Protein AF-A0A0M0K3A4-F1 (afdb_monomer_lite)

Radius of gyration: 33.57 Å; chains: 1; bounding box: 90×67×87 Å

Sequence (587 aa):
MELLPAALRANAFDVASQGRELVDAISYTGELAKQDAVTAARLHLIGRDFPSAHDFLLRASGASAKVSAIRALAPLGLAYRAGCPLFDCLDFIEPVLLKHASLLTQSWNKGLAVVEVVNLLKQEAAEWKSSAGGSAALGADGDAALAGRWAVTLRGVTDEALRRAILEDPLFNAVAEEIDGHDLATNEGRSAALEAACLSGLSIFQRFFANPGLLTTKHAVFASLTLCLAELPAYFGRAQAVDLDTGEIPELREGWLFDKDQLDKLFRGKLSEVEWFNGPLGALELLNKDASDPFKNCPPDQLYTVETVLEATIPFVRATMNAAGWAAESKAGYTLAALFEKQLKHIKWIRKQGDMAVVSLLLHAHKAFLRALADCETAHLRMLSHPEPAAAKLDYLLEFNGPYDEALKEKTKGMAPMVLIRRALPELLPPSADRSLSGVRLDSAPAVTAVVPRGPGAGKGKGKDDDAKGKGKGKLPDDEIPPPGSLKGIVKWVDKTHMQLGSLNYDTAKIGKHYSLDEDHCYPVLLSIKKGGAALALCPHWGEPGHTSLASEKHVTPKEWNYTHVCAHMAEKRDGATRDRKRKRGA

Foldseek 3Di:
DLLDDVLLPVDPDDPVVVVVVVVLSVQCPDDLVSVQVSVLVRLCSNCVVQVLLSVLLVLADGSVRSLVLLVLQLVLFPPRDPPDHSVVSSVRRSVLSVVCVVVVVVCVVVVHHSVVSSVVSVVVSVVCVVVCVDPVDPPDCVVVVVCVVLQQDLVLADPVLLCCLQPVDVLNVVLLVQLVPFDLVDLVSLLSNLQSLQQSQFLVSLLCQLPVVRCCSPDVSSVSNVSSLVSQQVSLLLLLQQDPVPRDRDPLSPPQGADPVLSNCVSSLVQLPRPQQQDDSHLQVSVQSPDPDRDDDDDPLCCLQFLVNLVSSLSSVLSNCVSSSADCDAPFAAAPSNLSVVSSVLSVVLVLDDDVSSVVSSSLSSVLSSVLSVQLSVQSVCLSRPNRSRPRGCRHRGGPPPPSVVSSCVSCPPCVVVSVVCVVCVPVDDDPDDDDPPGDDDDDDDDDDDDDDDDDDDDDDDDDDDDDDDDDDDDDPPPDQAAALQCLVQWDDPDLQWIDHDQKIFRNVVVCVVQVHDSLAQCQLQLDPDDASSSRNNGNQDPPQQRPHCPRPSNDHGPPDDNPCRCVPGIDGDPPDDDPDDDDDDD

Secondary structure (DSSP, 8-state):
-TTS-GGGTSS---TTTHHHHHHHHHHHTS-HHHHHHHHHHHTTSGGGT-HHHHHHHHTSSHHHHHHHHHHHHGGGSTT--TT--HHHHHHHHHHHHHHTHHHHHHHHHTT--HHHHHHHHHHHHHHHHHHHHHH-TTSHHHHHHHHHHH----TT--HHHHHHHHTS-HHHHHHHHHHHTS-TTSHHHHHHHHHHHHHT--HHHHHHHH-GGGTTTT-HHHHHHHHHGGGHHHHHHHHHHS-TTTSS--GGGTT----HHHHHHHHTT-TTTS-TTTSTTSHHHHHHHH-SSPPPPPPTTTTTT-HHHHHHHHHHHHHHHHHTT--S--SSEE-HHHHHHHHHHHHHHHTTS-HHHHHHHHHHHHHHHHHHHHHHHHHHHHHHT-S-TTT---S-SEETTSHHHHHHHHHHTTHHHHHHHHHH-GGGS-------STT----------------------------------PPPPTTSPPPTTTTGGG-EESSSSEEEETTEEEEHHHHHHHHT--TT--HHHHT-SS-THHHHTT-TTTTSTT-SSTTSGGGPPPTT--HHHHHHHSEEEPTT-----------

pLDDT: mean 73.3, std 20.79, range [21.58, 97.06]

Organism: NCBI:txid1460289

Structure (mmCIF, N/CA/C/O backbone):
data_AF-A0A0M0K3A4-F1
#
_entry.id   AF-A0A0M0K3A4-F1
#
loop_
_atom_site.group_PDB
_atom_site.id
_atom_site.type_symbol
_atom_site.label_atom_id
_atom_site.label_alt_id
_atom_site.label_comp_id
_atom_site.label_asym_id
_atom_site.label_entity_id
_atom_site.label_seq_id
_atom_site.pdbx_PDB_ins_code
_atom_site.Cartn_x
_atom_site.Cartn_y
_atom_site.Cartn_z
_atom_site.occupancy
_atom_site.B_iso_or_equiv
_atom_site.auth_seq_id
_atom_site.auth_comp_id
_atom_site.auth_asym_id
_atom_site.auth_atom_id
_atom_site.pdbx_PDB_model_num
ATOM 1 N N . MET A 1 1 ? 24.409 -6.219 -27.399 1.00 47.56 1 MET A N 1
ATOM 2 C CA . MET A 1 1 ? 24.528 -4.816 -26.928 1.00 47.56 1 MET A CA 1
ATOM 3 C C . MET A 1 1 ? 24.231 -4.643 -25.436 1.00 47.56 1 MET A C 1
ATOM 5 O O . MET A 1 1 ? 24.508 -3.578 -24.908 1.00 47.56 1 MET A O 1
ATOM 9 N N . GLU A 1 2 ? 23.699 -5.647 -24.734 1.00 46.56 2 GLU A N 1
ATOM 10 C CA . GLU A 1 2 ? 23.179 -5.519 -23.356 1.00 46.56 2 GLU A CA 1
ATOM 11 C C . GLU A 1 2 ? 24.220 -5.162 -22.283 1.00 46.56 2 GLU A C 1
ATOM 13 O O . GLU A 1 2 ? 23.847 -4.667 -21.225 1.00 46.56 2 GLU A O 1
ATOM 18 N N . LEU A 1 3 ? 25.512 -5.352 -22.572 1.00 53.31 3 LEU A N 1
ATOM 19 C CA . LEU A 1 3 ? 26.620 -5.097 -21.643 1.00 53.31 3 LEU A CA 1
ATOM 20 C C . LEU A 1 3 ? 26.865 -3.606 -21.346 1.00 53.31 3 LEU A C 1
ATOM 22 O O . LEU A 1 3 ? 27.561 -3.293 -20.388 1.00 53.31 3 LEU A O 1
ATOM 26 N N . LEU A 1 4 ? 26.316 -2.684 -22.145 1.00 52.28 4 LEU A N 1
ATOM 27 C CA . LEU A 1 4 ? 26.468 -1.241 -21.934 1.00 52.28 4 LEU A CA 1
ATOM 28 C C . LEU A 1 4 ? 25.347 -0.681 -21.030 1.00 52.28 4 LEU A C 1
ATOM 30 O O . LEU A 1 4 ? 24.187 -1.090 -21.179 1.00 52.28 4 LEU A O 1
ATOM 34 N N . PRO A 1 5 ? 25.631 0.306 -20.154 1.00 55.97 5 PRO A N 1
ATOM 35 C CA . PRO A 1 5 ? 24.604 1.030 -19.403 1.00 55.97 5 PRO A CA 1
ATOM 36 C C . PRO A 1 5 ? 23.505 1.582 -20.316 1.00 55.97 5 PRO A C 1
ATOM 38 O O . PRO A 1 5 ? 23.790 2.053 -21.418 1.00 55.97 5 PRO A O 1
ATOM 41 N N . ALA A 1 6 ? 22.247 1.543 -19.864 1.00 58.12 6 ALA A N 1
ATOM 42 C CA . ALA A 1 6 ? 21.091 1.932 -20.681 1.00 58.12 6 ALA A CA 1
ATOM 43 C C . ALA A 1 6 ? 21.200 3.370 -21.232 1.00 58.12 6 ALA A C 1
ATOM 45 O O . ALA A 1 6 ? 20.899 3.592 -22.404 1.00 58.12 6 ALA A O 1
ATOM 46 N N . ALA A 1 7 ? 21.755 4.296 -20.443 1.00 54.06 7 ALA A N 1
ATOM 47 C CA . ALA A 1 7 ? 22.056 5.672 -20.846 1.00 54.06 7 ALA A CA 1
ATOM 48 C C . ALA A 1 7 ? 22.953 5.774 -22.093 1.00 54.06 7 ALA A C 1
ATOM 50 O O . ALA A 1 7 ? 22.775 6.653 -22.931 1.00 54.06 7 ALA A O 1
ATOM 51 N N . LEU A 1 8 ? 23.902 4.844 -22.258 1.00 55.62 8 LEU A N 1
ATOM 52 C CA . LEU A 1 8 ? 24.802 4.786 -23.415 1.00 55.62 8 LEU A CA 1
ATOM 53 C C . LEU A 1 8 ? 24.209 3.998 -24.597 1.00 55.62 8 LEU A C 1
ATOM 55 O O . LEU A 1 8 ? 24.829 3.935 -25.655 1.00 55.62 8 LEU A O 1
ATOM 59 N N . ARG A 1 9 ? 23.019 3.403 -24.425 1.00 59.12 9 ARG A N 1
ATOM 60 C CA . ARG A 1 9 ? 22.241 2.699 -25.461 1.00 59.12 9 ARG A CA 1
ATOM 61 C C . ARG A 1 9 ? 21.055 3.512 -25.992 1.00 59.12 9 ARG A C 1
ATOM 63 O O . ARG A 1 9 ? 20.412 3.076 -26.941 1.00 59.12 9 ARG A O 1
ATOM 70 N N . ALA A 1 10 ? 20.741 4.655 -25.377 1.00 51.19 10 ALA A N 1
ATOM 71 C CA . ALA A 1 10 ? 19.493 5.388 -25.604 1.00 51.19 10 ALA A CA 1
ATOM 72 C C . ALA A 1 10 ? 19.337 5.983 -27.020 1.00 51.19 10 ALA A C 1
ATOM 74 O O . ALA A 1 10 ? 18.213 6.267 -27.429 1.00 51.19 10 ALA A O 1
ATOM 75 N N . ASN A 1 11 ? 20.433 6.125 -27.774 1.00 52.06 11 ASN A N 1
ATOM 76 C CA . ASN A 1 11 ? 20.409 6.434 -29.202 1.00 52.06 11 ASN A CA 1
ATOM 77 C C . ASN A 1 11 ? 20.774 5.164 -29.977 1.00 52.06 11 ASN A C 1
ATOM 79 O O . ASN A 1 11 ? 21.919 4.716 -29.918 1.00 52.06 11 ASN A O 1
ATOM 83 N N . ALA A 1 12 ? 19.806 4.583 -30.691 1.00 51.34 12 ALA A N 1
ATOM 84 C CA . ALA A 1 12 ? 20.036 3.401 -31.516 1.00 51.34 12 ALA A CA 1
ATOM 85 C C . ALA A 1 12 ? 21.121 3.695 -32.566 1.00 51.34 12 ALA A C 1
ATOM 87 O O . ALA A 1 12 ? 20.951 4.566 -33.419 1.00 51.34 12 ALA A O 1
ATOM 88 N N . PHE A 1 13 ? 22.247 2.988 -32.465 1.00 51.72 13 PHE A N 1
ATOM 89 C CA . PHE A 1 13 ? 23.408 3.191 -33.327 1.00 51.72 13 PHE A CA 1
ATOM 90 C C . PHE A 1 13 ? 23.061 2.979 -34.803 1.00 51.72 13 PHE A C 1
ATOM 92 O O . PHE A 1 13 ? 22.312 2.062 -35.143 1.00 51.72 13 PHE A O 1
ATOM 99 N N . ASP A 1 14 ? 23.664 3.775 -35.689 1.00 53.06 14 ASP A N 1
ATOM 100 C CA . ASP A 1 14 ? 23.615 3.469 -37.115 1.00 53.06 14 ASP A CA 1
ATOM 101 C C . ASP A 1 14 ? 24.319 2.126 -37.413 1.00 53.06 14 ASP A C 1
ATOM 103 O O . ASP A 1 14 ? 25.180 1.651 -36.662 1.00 53.06 14 ASP A O 1
ATOM 107 N N . VAL A 1 15 ? 23.953 1.510 -38.537 1.00 47.75 15 VAL A N 1
ATOM 108 C CA . VAL A 1 15 ? 24.398 0.159 -38.917 1.00 47.75 15 VAL A CA 1
ATOM 109 C C . VAL A 1 15 ? 25.924 0.074 -39.129 1.00 47.75 15 VAL A C 1
ATOM 111 O O . VAL A 1 15 ? 26.514 -0.986 -38.928 1.00 47.75 15 VAL A O 1
ATOM 114 N N . ALA A 1 16 ? 26.600 1.177 -39.475 1.00 49.97 16 ALA A N 1
ATOM 115 C CA . ALA A 1 16 ? 28.060 1.229 -39.624 1.00 49.97 16 ALA A CA 1
ATOM 116 C C . ALA A 1 16 ? 28.794 1.447 -38.283 1.00 49.97 16 ALA A C 1
ATOM 118 O O . ALA A 1 16 ? 29.977 1.119 -38.139 1.00 49.97 16 ALA A O 1
ATOM 119 N N . SER A 1 17 ? 28.100 1.986 -37.284 1.00 53.66 17 SER A N 1
ATOM 120 C CA . SER A 1 17 ? 28.576 2.138 -35.908 1.00 53.66 17 SER A CA 1
ATOM 121 C C . SER A 1 17 ? 28.425 0.832 -35.111 1.00 53.66 17 SER A C 1
ATOM 123 O O . SER A 1 17 ? 29.339 0.451 -34.377 1.00 53.66 17 SER A O 1
ATOM 125 N N . GLN A 1 18 ? 27.349 0.073 -35.351 1.00 50.41 18 GLN A N 1
ATOM 126 C CA . GLN A 1 18 ? 27.002 -1.186 -34.672 1.00 50.41 18 GLN A CA 1
ATOM 127 C C . GLN A 1 18 ? 28.144 -2.227 -34.605 1.00 50.41 18 GLN A C 1
ATOM 129 O O . GLN A 1 18 ? 28.295 -2.921 -33.598 1.00 50.41 18 GLN A O 1
ATOM 134 N N . GLY A 1 19 ? 28.985 -2.322 -35.642 1.00 47.78 19 GLY A N 1
ATOM 135 C CA . GLY A 1 19 ? 30.129 -3.245 -35.670 1.00 47.78 19 GLY A CA 1
ATOM 136 C C . GLY A 1 19 ? 31.266 -2.877 -34.704 1.00 47.78 19 GLY A C 1
ATOM 137 O O . GLY A 1 19 ? 31.887 -3.765 -34.126 1.00 47.78 19 GLY A O 1
ATOM 138 N N . ARG A 1 20 ? 31.512 -1.579 -34.478 1.00 56.00 20 ARG A N 1
ATOM 139 C CA . ARG A 1 20 ? 32.479 -1.098 -33.469 1.00 56.00 20 ARG A CA 1
ATOM 140 C C . ARG A 1 20 ? 31.901 -1.216 -32.060 1.00 56.00 20 ARG A C 1
ATOM 142 O O . ARG A 1 20 ? 32.587 -1.656 -31.144 1.00 56.00 20 ARG A O 1
ATOM 149 N N . GLU A 1 21 ? 30.608 -0.942 -31.922 1.00 52.59 21 GLU A N 1
ATOM 150 C CA . GLU A 1 21 ? 29.868 -1.076 -30.665 1.00 52.59 21 GLU A CA 1
ATOM 151 C C . GLU A 1 21 ? 29.851 -2.504 -30.103 1.00 52.59 21 GLU A C 1
ATOM 153 O O . GLU A 1 21 ? 29.906 -2.693 -28.888 1.00 52.59 21 GLU A O 1
ATOM 158 N N . LEU A 1 22 ? 29.843 -3.524 -30.966 1.00 49.19 22 LEU A N 1
ATOM 159 C CA . LEU A 1 22 ? 29.981 -4.922 -30.546 1.00 49.19 22 LEU A CA 1
ATOM 160 C C . LEU A 1 22 ? 31.365 -5.235 -29.946 1.00 49.19 22 LEU A C 1
ATOM 162 O O . LEU A 1 22 ? 31.442 -6.007 -28.993 1.00 49.19 22 LEU A O 1
ATOM 166 N N . VAL A 1 23 ? 32.440 -4.622 -30.453 1.00 55.34 23 VAL A N 1
ATOM 167 C CA . VAL A 1 23 ? 33.816 -4.813 -29.951 1.00 55.34 23 VAL A CA 1
ATOM 168 C C . VAL A 1 23 ? 34.031 -4.080 -28.619 1.00 55.34 23 VAL A C 1
ATOM 170 O O . VAL A 1 23 ? 34.620 -4.632 -27.684 1.00 55.34 23 VAL A O 1
ATOM 173 N N . ASP A 1 24 ? 33.493 -2.868 -28.488 1.00 53.53 24 ASP A N 1
ATOM 174 C CA . ASP A 1 24 ? 33.575 -2.083 -27.251 1.00 53.53 24 ASP A CA 1
ATOM 175 C C . ASP A 1 24 ? 32.699 -2.662 -26.127 1.00 53.53 24 ASP A C 1
ATOM 177 O O . ASP A 1 24 ? 33.109 -2.663 -24.965 1.00 53.53 24 ASP A O 1
ATOM 181 N N . ALA A 1 25 ? 31.526 -3.221 -26.447 1.00 52.47 25 ALA A N 1
ATOM 182 C CA . ALA A 1 25 ? 30.663 -3.880 -25.463 1.00 52.47 25 ALA A CA 1
ATOM 183 C C . ALA A 1 25 ? 31.350 -5.086 -24.790 1.00 52.47 25 ALA A C 1
ATOM 185 O O . ALA A 1 25 ? 31.172 -5.294 -23.592 1.00 52.47 25 ALA A O 1
ATOM 186 N N . ILE A 1 26 ? 32.181 -5.835 -25.527 1.00 49.78 26 ILE A N 1
ATOM 187 C CA . ILE A 1 26 ? 33.022 -6.923 -24.988 1.00 49.78 26 ILE A CA 1
ATOM 188 C C . ILE A 1 26 ? 34.119 -6.367 -24.057 1.00 49.78 26 ILE A C 1
ATOM 190 O O . ILE A 1 26 ? 34.518 -7.016 -23.089 1.00 49.78 26 ILE A O 1
ATOM 194 N N . SER A 1 27 ? 34.586 -5.141 -24.307 1.00 52.19 27 SER A N 1
ATOM 195 C CA . SER A 1 27 ? 35.590 -4.467 -23.474 1.00 52.19 27 SER A CA 1
ATOM 196 C C . SER A 1 27 ? 35.008 -3.866 -22.186 1.00 52.19 27 SER A C 1
ATOM 198 O O . SER A 1 27 ? 35.749 -3.681 -21.219 1.00 52.19 27 SER A O 1
ATOM 200 N N . TYR A 1 28 ? 33.696 -3.605 -22.132 1.00 56.94 28 TYR A N 1
ATOM 201 C CA . TYR A 1 28 ? 33.020 -3.083 -20.935 1.00 56.94 28 TYR A CA 1
ATOM 202 C C . TYR A 1 28 ? 32.965 -4.107 -19.784 1.00 56.94 28 TYR A C 1
ATOM 204 O O . TYR A 1 28 ? 32.990 -3.730 -18.617 1.00 56.94 28 TYR A O 1
ATOM 212 N N . THR A 1 29 ? 32.997 -5.408 -20.077 1.00 56.16 29 THR A N 1
ATOM 213 C CA . THR A 1 29 ? 33.162 -6.475 -19.067 1.00 56.16 29 THR A CA 1
ATOM 214 C C . THR A 1 29 ? 34.616 -6.684 -18.605 1.00 56.16 29 THR A C 1
ATOM 216 O O . THR A 1 29 ? 34.910 -7.662 -17.923 1.00 56.16 29 THR A O 1
ATOM 219 N N . GLY A 1 30 ? 35.540 -5.798 -18.996 1.00 60.91 30 GLY A N 1
ATOM 220 C CA . GLY A 1 30 ? 36.967 -5.870 -18.673 1.00 60.91 30 GLY A CA 1
ATOM 221 C C . GLY A 1 30 ? 37.430 -4.918 -17.562 1.00 60.91 30 GLY A C 1
ATOM 222 O O . GLY A 1 30 ? 36.655 -4.425 -16.750 1.00 60.91 30 GLY A O 1
ATOM 223 N N . GLU A 1 31 ? 38.740 -4.662 -17.535 1.00 71.56 31 GLU A N 1
ATOM 224 C CA . GLU A 1 31 ? 39.405 -3.799 -16.549 1.00 71.56 31 GLU A CA 1
ATOM 225 C C . GLU A 1 31 ? 38.859 -2.359 -16.538 1.00 71.56 31 GLU A C 1
ATOM 227 O O . GLU A 1 31 ? 38.567 -1.784 -17.589 1.00 71.56 31 GLU A O 1
ATOM 232 N N . LEU A 1 32 ? 38.845 -1.735 -15.354 1.00 72.25 32 LEU A N 1
ATOM 233 C CA . LEU A 1 32 ? 38.349 -0.372 -15.102 1.00 72.25 32 LEU A CA 1
ATOM 234 C C . LEU A 1 32 ? 38.845 0.676 -16.119 1.00 72.25 32 LEU A C 1
ATOM 236 O O . LEU A 1 32 ? 38.076 1.512 -16.579 1.00 72.25 32 LEU A O 1
ATOM 240 N N . ALA A 1 33 ? 40.118 0.612 -16.524 1.00 73.62 33 ALA A N 1
ATOM 241 C CA . ALA A 1 33 ? 40.693 1.543 -17.499 1.00 73.62 33 ALA A CA 1
ATOM 242 C C . ALA A 1 33 ? 40.038 1.455 -18.895 1.00 73.62 33 ALA A C 1
ATOM 244 O O . ALA A 1 33 ? 39.966 2.455 -19.609 1.00 73.62 33 ALA A O 1
ATOM 245 N N . LYS A 1 34 ? 39.539 0.273 -19.283 1.00 69.81 34 LYS A N 1
ATOM 246 C CA . LYS A 1 34 ? 38.827 0.043 -20.550 1.00 69.81 34 LYS A CA 1
ATOM 247 C C . LYS A 1 34 ? 37.381 0.536 -20.451 1.00 69.81 34 LYS A C 1
ATOM 249 O O . LYS A 1 34 ? 36.918 1.223 -21.358 1.00 69.81 34 LYS A O 1
ATOM 254 N N . GLN A 1 35 ? 36.711 0.284 -19.323 1.00 69.31 35 GLN A N 1
ATOM 255 C CA . GLN A 1 35 ? 35.384 0.840 -19.015 1.00 69.31 35 GLN A CA 1
ATOM 256 C C . GLN A 1 35 ? 35.387 2.377 -19.024 1.00 69.31 35 GLN A C 1
ATOM 258 O O . GLN A 1 35 ? 34.519 3.005 -19.636 1.00 69.31 35 GLN A O 1
ATOM 263 N N . ASP A 1 36 ? 36.393 2.989 -18.396 1.00 77.00 36 ASP A N 1
ATOM 264 C CA . ASP A 1 36 ? 36.579 4.440 -18.360 1.00 77.00 36 ASP A CA 1
ATOM 265 C C . ASP A 1 36 ? 36.827 5.023 -19.757 1.00 77.00 36 ASP A C 1
ATOM 267 O O . ASP A 1 36 ? 36.234 6.045 -20.094 1.00 77.00 36 ASP A O 1
ATOM 271 N N . ALA A 1 37 ? 37.646 4.372 -20.593 1.00 75.12 37 ALA A N 1
ATOM 272 C CA . ALA A 1 37 ? 37.899 4.811 -21.967 1.00 75.12 37 ALA A CA 1
ATOM 273 C C . ALA A 1 37 ? 36.624 4.781 -22.834 1.00 75.12 37 ALA A C 1
ATOM 275 O O . ALA A 1 37 ? 36.319 5.762 -23.519 1.00 75.12 37 ALA A O 1
ATOM 276 N N . VAL A 1 38 ? 35.846 3.694 -22.749 1.00 73.00 38 VAL A N 1
ATOM 277 C CA . VAL A 1 38 ? 34.545 3.551 -23.427 1.00 73.00 38 VAL A CA 1
ATOM 278 C C . VAL A 1 38 ? 33.563 4.624 -22.944 1.00 73.00 38 VAL A C 1
ATOM 280 O O . VAL A 1 38 ? 32.940 5.305 -23.756 1.00 73.00 38 VAL A O 1
ATOM 283 N N . THR A 1 39 ? 33.470 4.845 -21.630 1.00 74.06 39 THR A N 1
ATOM 284 C CA . THR A 1 39 ? 32.581 5.865 -21.047 1.00 74.06 39 THR A CA 1
ATOM 285 C C . THR A 1 39 ? 32.999 7.278 -21.471 1.00 74.06 39 THR A C 1
ATOM 287 O O . THR A 1 39 ? 32.155 8.066 -21.894 1.00 74.06 39 THR A O 1
ATOM 290 N N . ALA A 1 40 ? 34.299 7.593 -21.439 1.00 77.12 40 ALA A N 1
ATOM 291 C CA . ALA A 1 40 ? 34.855 8.898 -21.798 1.00 77.12 40 ALA A CA 1
ATOM 292 C C . ALA A 1 40 ? 34.560 9.304 -23.251 1.00 77.12 40 ALA A C 1
ATOM 294 O O . ALA A 1 40 ? 34.236 10.465 -23.513 1.00 77.12 40 ALA A O 1
ATOM 295 N N . ALA A 1 41 ? 34.622 8.352 -24.188 1.00 72.31 41 ALA A N 1
ATOM 296 C CA . ALA A 1 41 ? 34.262 8.576 -25.589 1.00 72.31 41 ALA A CA 1
ATOM 297 C C . ALA A 1 41 ? 32.767 8.921 -25.777 1.00 72.31 41 ALA A C 1
ATOM 299 O O . ALA A 1 41 ? 32.386 9.580 -26.746 1.00 72.31 41 ALA A O 1
ATOM 300 N N . ARG A 1 42 ? 31.914 8.510 -24.830 1.00 73.12 42 ARG A N 1
ATOM 301 C CA . ARG A 1 42 ? 30.448 8.482 -24.955 1.00 73.12 42 ARG A CA 1
ATOM 302 C C . ARG A 1 42 ? 29.719 9.463 -24.034 1.00 73.12 42 ARG A C 1
ATOM 304 O O . ARG A 1 42 ? 28.494 9.506 -24.034 1.00 73.12 42 ARG A O 1
ATOM 311 N N . LEU A 1 43 ? 30.449 10.336 -23.333 1.00 75.38 43 LEU A N 1
ATOM 312 C CA . LEU A 1 43 ? 29.897 11.401 -22.474 1.00 75.38 43 LEU A CA 1
ATOM 313 C C . LEU A 1 43 ? 28.991 12.418 -23.202 1.00 75.38 43 LEU A C 1
ATOM 315 O O . LEU A 1 43 ? 28.409 13.280 -22.557 1.00 75.38 43 LEU A O 1
ATOM 319 N N . HIS A 1 44 ? 28.880 12.353 -24.530 1.00 72.88 44 HIS A N 1
ATOM 320 C CA . HIS A 1 44 ? 27.944 13.152 -25.325 1.00 72.88 44 HIS A CA 1
ATOM 321 C C . HIS A 1 44 ? 26.547 12.507 -25.462 1.00 72.88 44 HIS A C 1
ATOM 323 O O . HIS A 1 44 ? 25.634 13.141 -25.978 1.00 72.88 44 HIS A O 1
ATOM 329 N N . LEU A 1 45 ? 26.373 11.253 -25.022 1.00 69.38 45 LEU A N 1
ATOM 330 C CA . LEU A 1 45 ? 25.104 10.510 -25.087 1.00 69.38 45 LEU A CA 1
ATOM 331 C C . LEU A 1 45 ? 24.312 10.554 -23.769 1.00 69.38 45 LEU A C 1
ATOM 333 O O . LEU A 1 45 ? 23.118 10.281 -23.758 1.00 69.38 45 LEU A O 1
ATOM 337 N N . ILE A 1 46 ? 24.957 10.932 -22.662 1.00 70.00 46 ILE A N 1
ATOM 338 C CA . ILE A 1 46 ? 24.402 10.827 -21.299 1.00 70.00 46 ILE A CA 1
ATOM 339 C C . ILE A 1 46 ? 23.301 11.854 -20.978 1.00 70.00 46 ILE A C 1
ATOM 341 O O . ILE A 1 46 ? 22.670 11.758 -19.931 1.00 70.00 46 ILE A O 1
ATOM 345 N N . GLY A 1 47 ? 23.069 12.846 -21.845 1.00 66.81 47 GLY A N 1
ATOM 346 C CA . GLY A 1 47 ? 22.269 14.038 -21.529 1.00 66.81 47 GLY A CA 1
ATOM 347 C C . GLY A 1 47 ? 20.775 13.829 -21.288 1.00 66.81 47 GLY A C 1
ATOM 348 O O . GLY A 1 47 ? 20.122 14.757 -20.820 1.00 66.81 47 GLY A O 1
ATOM 349 N N . ARG A 1 48 ? 20.234 12.640 -21.578 1.00 65.31 48 ARG A N 1
ATOM 350 C CA . ARG A 1 48 ? 18.858 12.272 -21.210 1.00 65.31 48 ARG A CA 1
ATOM 351 C C . ARG A 1 48 ? 18.735 11.925 -19.724 1.00 65.31 48 ARG A C 1
ATOM 353 O O . ARG A 1 48 ? 17.781 12.355 -19.085 1.00 65.31 48 ARG A O 1
ATOM 360 N N . ASP A 1 49 ? 19.697 11.166 -19.208 1.00 60.41 49 ASP A N 1
ATOM 361 C CA . ASP A 1 49 ? 19.645 10.589 -17.860 1.00 60.41 49 ASP A CA 1
ATOM 362 C C . ASP A 1 49 ? 20.466 11.420 -16.854 1.00 60.41 49 ASP A C 1
ATOM 364 O O . ASP A 1 49 ? 20.169 11.426 -15.663 1.00 60.41 49 ASP A O 1
ATOM 368 N N . PHE A 1 50 ? 21.449 12.184 -17.347 1.00 77.81 50 PHE A N 1
ATOM 369 C CA . PHE A 1 50 ? 22.308 13.084 -16.572 1.00 77.81 50 PHE A CA 1
ATOM 370 C C . PHE A 1 50 ? 22.370 14.485 -17.218 1.00 77.81 50 PHE A C 1
ATOM 372 O O . PHE A 1 50 ? 23.412 14.879 -17.760 1.00 77.81 50 PHE A O 1
ATOM 379 N N . PRO A 1 51 ? 21.252 15.238 -17.261 1.00 76.06 51 PRO A N 1
ATOM 380 C CA . PRO A 1 51 ? 21.171 16.504 -17.989 1.00 76.06 51 PRO A CA 1
ATOM 381 C C . PRO A 1 51 ? 22.102 17.592 -17.432 1.00 76.06 51 PRO A C 1
ATOM 383 O O . PRO A 1 51 ? 22.697 18.339 -18.214 1.00 76.06 51 PRO A O 1
ATOM 386 N N . SER A 1 52 ? 22.284 17.673 -16.110 1.00 79.81 52 SER A N 1
ATOM 387 C CA . SER A 1 52 ? 23.111 18.709 -15.471 1.00 79.81 52 SER A CA 1
ATOM 388 C C . SER A 1 52 ? 24.601 18.428 -15.662 1.00 79.81 52 SER A C 1
ATOM 390 O O . SER A 1 52 ? 25.370 19.327 -16.008 1.00 79.81 52 SER A O 1
ATOM 392 N N . ALA A 1 53 ? 25.015 17.169 -15.501 1.00 83.81 53 ALA A N 1
ATOM 393 C CA . ALA A 1 53 ? 26.361 16.711 -15.814 1.00 83.81 53 ALA A CA 1
ATOM 394 C C . ALA A 1 53 ? 26.657 16.851 -17.308 1.00 83.81 53 ALA A C 1
ATOM 396 O O . ALA A 1 53 ? 27.761 17.247 -17.669 1.00 83.81 53 ALA A O 1
ATOM 397 N N . HIS A 1 54 ? 25.684 16.606 -18.186 1.00 84.31 54 HIS A N 1
ATOM 398 C CA . HIS A 1 54 ? 25.862 16.808 -19.618 1.00 84.31 54 HIS A CA 1
ATOM 399 C C . HIS A 1 54 ? 26.093 18.283 -19.984 1.00 84.31 54 HIS A C 1
ATOM 401 O O . HIS A 1 54 ? 27.094 18.567 -20.639 1.00 84.31 54 HIS A O 1
ATOM 407 N N . ASP A 1 55 ? 25.265 19.232 -19.521 1.00 83.69 55 ASP A N 1
ATOM 408 C CA . ASP A 1 55 ? 25.512 20.670 -19.763 1.00 83.69 55 ASP A CA 1
ATOM 409 C C . ASP A 1 55 ? 26.866 21.123 -19.190 1.00 83.69 55 ASP A C 1
ATOM 411 O O . ASP A 1 55 ? 27.637 21.817 -19.857 1.00 83.69 55 ASP A O 1
ATOM 415 N N . PHE A 1 56 ? 27.211 20.657 -17.988 1.00 86.88 56 PHE A N 1
ATOM 416 C CA . PHE A 1 56 ? 28.502 20.938 -17.365 1.00 86.88 56 PHE A CA 1
ATOM 417 C C . PHE A 1 56 ? 29.682 20.404 -18.200 1.00 86.88 56 PHE A C 1
ATOM 419 O O . PHE A 1 56 ? 30.674 21.102 -18.418 1.00 86.88 56 PHE A O 1
ATOM 426 N N . LEU A 1 57 ? 29.576 19.176 -18.715 1.00 87.50 57 LEU A N 1
ATOM 427 C CA . LEU A 1 57 ? 30.626 18.518 -19.496 1.00 87.50 57 LEU A CA 1
ATOM 428 C C . LEU A 1 57 ? 30.671 18.977 -20.958 1.00 87.50 57 LEU A C 1
ATOM 430 O O . LEU A 1 57 ? 31.711 18.825 -21.601 1.00 87.50 57 LEU A O 1
ATOM 434 N N . LEU A 1 58 ? 29.606 19.561 -21.513 1.00 85.56 58 LEU A N 1
ATOM 435 C CA . LEU A 1 58 ? 29.653 20.248 -22.810 1.00 85.56 58 LEU A CA 1
ATOM 436 C C . LEU A 1 58 ? 30.610 21.449 -22.782 1.00 85.56 58 LEU A C 1
ATOM 438 O O . LEU A 1 58 ? 31.259 21.727 -23.787 1.00 85.56 58 LEU A O 1
ATOM 442 N N . ARG A 1 59 ? 30.764 22.100 -21.623 1.00 84.31 59 ARG A N 1
ATOM 443 C CA . ARG A 1 59 ? 31.634 23.272 -21.418 1.00 84.31 59 ARG A CA 1
ATOM 444 C C . ARG A 1 59 ? 33.120 22.915 -21.239 1.00 84.31 59 ARG A C 1
ATOM 446 O O . ARG A 1 59 ? 33.962 23.809 -21.203 1.00 84.31 59 ARG A O 1
ATOM 453 N N . ALA A 1 60 ? 33.467 21.627 -21.135 1.00 85.62 60 ALA A N 1
ATOM 454 C CA . ALA A 1 60 ? 34.846 21.155 -20.980 1.00 85.62 60 ALA A CA 1
ATOM 455 C C . ALA A 1 60 ? 35.491 20.770 -22.328 1.00 85.62 60 ALA A C 1
ATOM 457 O O . ALA A 1 60 ? 34.917 20.029 -23.132 1.00 85.62 60 ALA A O 1
ATOM 458 N N . SER A 1 61 ? 36.724 21.231 -22.554 1.00 79.38 61 SER A N 1
ATOM 459 C CA . SER A 1 61 ? 37.470 21.073 -23.808 1.00 79.38 61 SER A CA 1
ATOM 460 C C . SER A 1 61 ? 38.023 19.653 -24.016 1.00 79.38 61 SER A C 1
ATOM 462 O O . SER A 1 61 ? 39.168 19.334 -23.698 1.00 79.38 61 SER A O 1
ATOM 464 N N . GLY A 1 62 ? 37.199 18.791 -24.615 1.00 77.00 62 GLY A N 1
ATOM 465 C CA . GLY A 1 62 ? 37.587 17.444 -25.046 1.00 77.00 62 GLY A CA 1
ATOM 466 C C . GLY A 1 62 ? 37.510 16.372 -23.952 1.00 77.00 62 GLY A C 1
ATOM 467 O O . GLY A 1 62 ? 37.261 16.649 -22.779 1.00 77.00 62 GLY A O 1
ATOM 468 N N . ALA A 1 63 ? 37.695 15.109 -24.350 1.00 75.44 63 ALA A N 1
ATOM 469 C CA . ALA A 1 63 ? 37.412 13.950 -23.497 1.00 75.44 63 ALA A CA 1
ATOM 470 C C . ALA A 1 63 ? 38.245 13.921 -22.203 1.00 75.44 63 ALA A C 1
ATOM 472 O O . ALA A 1 63 ? 37.694 13.688 -21.132 1.00 75.44 63 ALA A O 1
ATOM 473 N N . SER A 1 64 ? 39.546 14.231 -22.270 1.00 78.88 64 SER A N 1
ATOM 474 C CA . SER A 1 64 ? 40.420 14.240 -21.085 1.00 78.88 64 SER A CA 1
ATOM 475 C C . SER A 1 64 ? 39.984 15.285 -20.045 1.00 78.88 64 SER A C 1
ATOM 477 O O . SER A 1 64 ? 39.921 14.988 -18.850 1.00 78.88 64 SER A O 1
ATOM 479 N N . ALA A 1 65 ? 39.585 16.485 -20.485 1.00 81.38 65 ALA A N 1
ATOM 480 C CA . ALA A 1 65 ? 39.069 17.527 -19.597 1.00 81.38 65 ALA A CA 1
ATOM 481 C C . ALA A 1 65 ? 37.739 17.118 -18.940 1.00 81.38 65 ALA A C 1
ATOM 483 O O . ALA A 1 65 ? 37.555 17.333 -17.743 1.00 81.38 65 ALA A O 1
ATOM 484 N N . LYS A 1 66 ? 36.844 16.466 -19.696 1.00 86.00 66 LYS A N 1
ATOM 485 C CA . LYS A 1 66 ? 35.579 15.913 -19.186 1.00 86.00 66 LYS A CA 1
ATOM 486 C C . LYS A 1 66 ? 35.813 14.827 -18.130 1.00 86.00 66 LYS A C 1
ATOM 488 O O . LYS A 1 66 ? 35.261 14.920 -17.039 1.00 86.00 66 LYS A O 1
ATOM 493 N N . VAL A 1 67 ? 36.686 13.853 -18.403 1.00 86.00 67 VAL A N 1
ATOM 494 C CA . VAL A 1 67 ? 37.080 12.803 -17.439 1.00 86.00 67 VAL A CA 1
ATOM 495 C C . VAL A 1 67 ? 37.668 13.419 -16.170 1.00 86.00 67 VAL A C 1
ATOM 497 O O . VAL A 1 67 ? 37.290 13.044 -15.062 1.00 86.00 67 VAL A O 1
ATOM 500 N N . SER A 1 68 ? 38.553 14.405 -16.325 1.00 84.75 68 SER A N 1
ATOM 501 C CA . SER A 1 68 ? 39.203 15.093 -15.207 1.00 84.75 68 SER A CA 1
ATOM 502 C C . SER A 1 68 ? 38.195 15.862 -14.350 1.00 84.75 68 SER A C 1
ATOM 504 O O . SER A 1 68 ? 38.263 15.800 -13.125 1.00 84.75 68 SER A O 1
ATOM 506 N N . ALA A 1 69 ? 37.220 16.531 -14.974 1.00 86.56 69 ALA A N 1
ATOM 507 C CA . ALA A 1 69 ? 36.128 17.209 -14.284 1.00 86.56 69 ALA A CA 1
ATOM 508 C C . ALA A 1 69 ? 35.225 16.225 -13.517 1.00 86.56 69 ALA A C 1
ATOM 510 O O . ALA A 1 69 ? 34.934 16.464 -12.346 1.00 86.56 69 ALA A O 1
ATOM 511 N N . ILE A 1 70 ? 34.866 15.086 -14.125 1.00 88.12 70 ILE A N 1
ATOM 512 C CA . ILE A 1 70 ? 34.104 14.012 -13.465 1.00 88.12 70 ILE A CA 1
ATOM 513 C C . ILE A 1 70 ? 34.860 13.510 -12.228 1.00 88.12 70 ILE A C 1
ATOM 515 O O . ILE A 1 70 ? 34.358 13.581 -11.107 1.00 88.12 70 ILE A O 1
ATOM 519 N N . ARG A 1 71 ? 36.112 13.071 -12.401 1.00 87.75 71 ARG A N 1
ATOM 520 C CA . ARG A 1 71 ? 36.942 12.545 -11.305 1.00 87.75 71 ARG A CA 1
ATOM 521 C C . ARG A 1 71 ? 37.217 13.584 -10.210 1.00 87.75 71 ARG A C 1
ATOM 523 O O . ARG A 1 71 ? 37.401 13.211 -9.054 1.00 87.75 71 ARG A O 1
ATOM 530 N N . ALA A 1 72 ? 37.210 14.874 -10.544 1.00 85.56 72 ALA A N 1
ATOM 531 C CA . ALA A 1 72 ? 37.381 15.959 -9.585 1.00 85.56 72 ALA A CA 1
ATOM 532 C C . ALA A 1 72 ? 36.106 16.314 -8.796 1.00 85.56 72 ALA A C 1
ATOM 534 O O . ALA A 1 72 ? 36.243 16.841 -7.690 1.00 85.56 72 ALA A O 1
ATOM 535 N N . LEU A 1 73 ? 34.909 16.052 -9.338 1.00 84.31 73 LEU A N 1
ATOM 536 C CA . LEU A 1 73 ? 33.618 16.344 -8.700 1.00 84.31 73 LEU A CA 1
ATOM 537 C C . LEU A 1 73 ? 33.014 15.149 -7.957 1.00 84.31 73 LEU A C 1
ATOM 539 O O . LEU A 1 73 ? 32.410 15.354 -6.908 1.00 84.31 73 LEU A O 1
ATOM 543 N N . ALA A 1 74 ? 33.206 13.915 -8.438 1.00 83.88 74 ALA A N 1
ATOM 544 C CA . ALA A 1 74 ? 32.638 12.712 -7.818 1.00 83.88 74 ALA A CA 1
ATOM 545 C C . ALA A 1 74 ? 32.886 12.593 -6.293 1.00 83.88 74 ALA A C 1
ATOM 547 O O . ALA A 1 74 ? 31.946 12.236 -5.584 1.00 83.88 74 ALA A O 1
ATOM 548 N N . PRO A 1 75 ? 34.060 12.974 -5.733 1.00 84.75 75 PRO A N 1
ATOM 549 C CA . PRO A 1 75 ? 34.297 12.954 -4.284 1.00 84.75 75 PRO A CA 1
ATOM 550 C C . PRO A 1 75 ? 33.429 13.911 -3.445 1.00 84.75 75 PRO A C 1
ATOM 552 O O . PRO A 1 75 ? 33.473 13.839 -2.217 1.00 84.75 75 PRO A O 1
ATOM 555 N N . LEU A 1 76 ? 32.680 14.825 -4.073 1.00 76.69 76 LEU A N 1
ATOM 556 C CA . LEU A 1 76 ? 31.715 15.704 -3.401 1.00 76.69 76 LEU A CA 1
ATOM 557 C C . LEU A 1 76 ? 30.345 15.033 -3.204 1.00 76.69 76 LEU A C 1
ATOM 559 O O . LEU A 1 76 ? 29.578 15.467 -2.344 1.00 76.69 76 LEU A O 1
ATOM 563 N N . GLY A 1 77 ? 30.042 13.982 -3.972 1.00 72.44 77 GLY A N 1
ATOM 564 C CA . GLY A 1 77 ? 28.789 13.241 -3.883 1.00 72.44 77 GLY A CA 1
ATOM 565 C C . GLY A 1 77 ? 28.711 12.347 -2.644 1.00 72.44 77 GLY A C 1
ATOM 566 O O . GLY A 1 77 ? 29.701 11.766 -2.187 1.00 72.44 77 GLY A O 1
ATOM 567 N N . LEU A 1 78 ? 27.505 12.210 -2.088 1.00 61.03 78 LEU A N 1
ATOM 568 C CA . LEU A 1 78 ? 27.256 11.295 -0.976 1.00 61.03 78 LEU A CA 1
ATOM 569 C C . LEU A 1 78 ? 27.453 9.841 -1.440 1.00 61.03 78 LEU A C 1
ATOM 571 O O . LEU A 1 78 ? 26.952 9.443 -2.484 1.00 61.03 78 LEU A O 1
ATOM 575 N N . ALA A 1 79 ? 28.163 9.052 -0.629 1.00 64.94 79 ALA A N 1
ATOM 576 C CA . ALA A 1 79 ? 28.513 7.646 -0.877 1.00 64.94 79 ALA A CA 1
ATOM 577 C C . ALA A 1 79 ? 29.519 7.347 -2.017 1.00 64.94 79 ALA A C 1
ATOM 579 O O . ALA A 1 79 ? 29.690 6.173 -2.356 1.00 64.94 79 ALA A O 1
ATOM 580 N N . TYR A 1 80 ? 30.258 8.344 -2.526 1.00 67.25 80 TYR A N 1
ATOM 581 C CA . TYR A 1 80 ? 31.402 8.107 -3.422 1.00 67.25 80 TYR A CA 1
ATOM 582 C C . TYR A 1 80 ? 32.406 7.095 -2.838 1.00 67.25 80 TYR A C 1
ATOM 584 O O . TYR A 1 80 ? 32.778 7.163 -1.662 1.00 67.25 80 TYR A O 1
ATOM 592 N N . ARG A 1 81 ? 32.896 6.181 -3.686 1.00 71.94 81 ARG A N 1
ATOM 593 C CA . ARG A 1 81 ? 33.969 5.228 -3.370 1.00 71.94 81 ARG A CA 1
ATOM 594 C C . ARG A 1 81 ? 35.145 5.453 -4.312 1.00 71.94 81 ARG A C 1
ATOM 596 O O . ARG A 1 81 ? 34.965 5.522 -5.523 1.00 71.94 81 ARG A O 1
ATOM 603 N N . ALA A 1 82 ? 36.357 5.527 -3.766 1.00 72.19 82 ALA A N 1
ATOM 604 C CA . ALA A 1 82 ? 37.560 5.640 -4.584 1.00 72.19 82 ALA A CA 1
ATOM 605 C C . ALA A 1 82 ? 37.706 4.416 -5.508 1.00 72.19 82 ALA A C 1
ATOM 607 O O . ALA A 1 82 ? 37.596 3.281 -5.049 1.00 72.19 82 ALA A O 1
ATOM 608 N N . GLY A 1 83 ? 37.962 4.658 -6.797 1.00 70.06 83 GLY A N 1
ATOM 609 C CA . GLY A 1 83 ? 38.145 3.600 -7.796 1.00 70.06 83 GLY A CA 1
ATOM 610 C C . GLY A 1 83 ? 36.863 3.059 -8.443 1.00 70.06 83 GLY A C 1
ATOM 611 O O . GLY A 1 83 ? 36.948 2.058 -9.145 1.00 70.06 83 GLY A O 1
ATOM 612 N N . CYS A 1 84 ? 35.695 3.687 -8.255 1.00 73.19 84 CYS A N 1
ATOM 613 C CA . CYS A 1 84 ? 34.505 3.342 -9.045 1.00 73.19 84 CYS A CA 1
ATOM 614 C C . CYS A 1 84 ? 34.688 3.673 -10.549 1.00 73.19 84 CYS A C 1
ATOM 616 O O . CYS A 1 84 ? 35.516 4.530 -10.884 1.00 73.19 84 CYS A O 1
ATOM 618 N N . PRO A 1 85 ? 33.936 3.037 -11.465 1.00 78.50 85 PRO A N 1
ATOM 619 C CA . PRO A 1 85 ? 33.874 3.414 -12.880 1.00 78.50 85 PRO A CA 1
ATOM 620 C C . PRO A 1 85 ? 33.528 4.889 -13.116 1.00 78.50 85 PRO A C 1
ATOM 622 O O . PRO A 1 85 ? 32.877 5.543 -12.297 1.00 78.50 85 PRO A O 1
ATOM 625 N N . LEU A 1 86 ? 33.937 5.423 -14.269 1.00 76.44 86 LEU A N 1
ATOM 626 C CA . LEU A 1 86 ? 33.564 6.773 -14.699 1.00 76.44 86 LEU A CA 1
ATOM 627 C C . LEU A 1 86 ? 32.042 6.942 -14.855 1.00 76.44 86 LEU A C 1
ATOM 629 O O . LEU A 1 86 ? 31.551 8.057 -14.707 1.00 76.44 86 LEU A O 1
ATOM 633 N N . PHE A 1 87 ? 31.308 5.859 -15.133 1.00 76.56 87 PHE A N 1
ATOM 634 C CA . PHE A 1 87 ? 29.848 5.882 -15.232 1.00 76.56 87 PHE A CA 1
ATOM 635 C C . PHE A 1 87 ? 29.197 6.120 -13.861 1.00 76.56 87 PHE A C 1
ATOM 637 O O . PHE A 1 87 ? 28.517 7.125 -13.699 1.00 76.56 87 PHE A O 1
ATOM 644 N N . ASP A 1 88 ? 29.517 5.304 -12.851 1.00 77.25 88 ASP A N 1
ATOM 645 C CA . ASP A 1 88 ? 29.071 5.479 -11.457 1.00 77.25 88 ASP A CA 1
ATOM 646 C C . ASP A 1 88 ? 29.417 6.871 -10.896 1.00 77.25 88 ASP A C 1
ATOM 648 O O . ASP A 1 88 ? 28.733 7.404 -10.025 1.00 77.25 88 ASP A O 1
ATOM 652 N N . CYS A 1 89 ? 30.495 7.498 -11.386 1.00 80.19 89 CYS A N 1
ATOM 653 C CA . CYS A 1 89 ? 30.821 8.874 -11.017 1.00 80.19 89 CYS A CA 1
ATOM 654 C C . CYS A 1 89 ? 29.734 9.881 -11.424 1.00 80.19 89 CYS A C 1
ATOM 656 O O . CYS A 1 89 ? 29.581 10.884 -10.733 1.00 80.19 89 CYS A O 1
ATOM 658 N N . LEU A 1 90 ? 28.989 9.644 -12.508 1.00 80.69 90 LEU A N 1
ATOM 659 C CA . LEU A 1 90 ? 27.915 10.528 -12.974 1.00 80.69 90 LEU A CA 1
ATOM 660 C C . LEU A 1 90 ? 26.741 10.549 -11.983 1.00 80.69 90 LEU A C 1
ATOM 662 O O . LEU A 1 90 ? 26.278 11.637 -11.637 1.00 80.69 90 LEU A O 1
ATOM 666 N N . ASP A 1 91 ? 26.359 9.390 -11.432 1.00 77.56 91 ASP A N 1
ATOM 667 C CA . ASP A 1 91 ? 25.321 9.262 -10.393 1.00 77.56 91 ASP A CA 1
ATOM 668 C C . ASP A 1 91 ? 25.638 10.091 -9.136 1.00 77.56 91 ASP A C 1
ATOM 670 O O . ASP A 1 91 ? 24.745 10.652 -8.500 1.00 77.56 91 ASP A O 1
ATOM 674 N N . PHE A 1 92 ? 26.921 10.214 -8.778 1.00 78.88 92 PHE A N 1
ATOM 675 C CA . PHE A 1 92 ? 27.361 11.027 -7.638 1.00 78.88 92 PHE A CA 1
ATOM 676 C C . PHE A 1 92 ? 27.439 12.530 -7.947 1.00 78.88 92 PHE A C 1
ATOM 678 O O . PHE A 1 92 ? 27.408 13.342 -7.021 1.00 78.88 92 PHE A O 1
ATOM 685 N N . ILE A 1 93 ? 27.564 12.914 -9.221 1.00 82.81 93 ILE A N 1
ATOM 686 C CA . ILE A 1 93 ? 27.794 14.301 -9.655 1.00 82.81 93 ILE A CA 1
ATOM 687 C C . ILE A 1 93 ? 26.494 15.007 -10.025 1.00 82.81 93 ILE A C 1
ATOM 689 O O . ILE A 1 93 ? 26.344 16.181 -9.694 1.00 82.81 93 ILE A O 1
ATOM 693 N N . GLU A 1 94 ? 25.555 14.321 -10.678 1.00 84.19 94 GLU A N 1
ATOM 694 C CA . GLU A 1 94 ? 24.280 14.910 -11.105 1.00 84.19 94 GLU A CA 1
ATOM 695 C C . GLU A 1 94 ? 23.535 15.598 -9.938 1.00 84.19 94 GLU A C 1
ATOM 697 O O . GLU A 1 94 ? 23.206 16.778 -10.084 1.00 84.19 94 GLU A O 1
ATOM 702 N N . PRO A 1 95 ? 23.386 14.992 -8.735 1.00 73.75 95 PRO A N 1
ATOM 703 C CA . PRO A 1 95 ? 22.742 15.656 -7.598 1.00 73.75 95 PRO A CA 1
ATOM 704 C C . PRO A 1 95 ? 23.541 16.848 -7.049 1.00 73.75 95 PRO A C 1
ATOM 706 O O . PRO A 1 95 ? 22.956 17.799 -6.530 1.00 73.75 95 PRO A O 1
ATOM 709 N N . VAL A 1 96 ? 24.876 16.815 -7.155 1.00 77.81 96 VAL A N 1
ATOM 710 C CA . VAL A 1 96 ? 25.748 17.925 -6.737 1.00 77.81 96 VAL A CA 1
ATOM 711 C C . VAL A 1 96 ? 25.553 19.112 -7.680 1.00 77.81 96 VAL A C 1
ATOM 713 O O . VAL A 1 96 ? 25.315 20.225 -7.222 1.00 77.81 96 VAL A O 1
ATOM 716 N N . LEU A 1 97 ? 25.580 18.891 -8.994 1.00 81.69 97 LEU A N 1
ATOM 717 C CA . LEU A 1 97 ? 25.376 19.962 -9.972 1.00 81.69 97 LEU A CA 1
ATOM 718 C C . LEU A 1 97 ? 23.960 20.551 -9.894 1.00 81.69 97 LEU A C 1
ATOM 720 O O . LEU A 1 97 ? 23.822 21.773 -9.917 1.00 81.69 97 LEU A O 1
ATOM 724 N N . LEU A 1 98 ? 22.933 19.714 -9.700 1.00 73.56 98 LEU A N 1
ATOM 725 C CA . LEU A 1 98 ? 21.552 20.151 -9.456 1.00 73.56 98 LEU A CA 1
ATOM 726 C C . LEU A 1 98 ? 21.437 21.053 -8.220 1.00 73.56 98 LEU A C 1
ATOM 728 O O . LEU A 1 98 ? 20.854 22.134 -8.294 1.00 73.56 98 LEU A O 1
ATOM 732 N N . LYS A 1 99 ? 22.035 20.647 -7.092 1.00 73.62 99 LYS A N 1
ATOM 733 C CA . LYS A 1 99 ? 22.009 21.427 -5.845 1.00 73.62 99 LYS A CA 1
ATOM 734 C C . LYS A 1 99 ? 22.681 22.799 -5.991 1.00 73.62 99 LYS A C 1
ATOM 736 O O . LYS A 1 99 ? 22.250 23.757 -5.354 1.00 73.62 99 LYS A O 1
ATOM 741 N N . HIS A 1 100 ? 23.710 22.896 -6.830 1.00 72.75 100 HIS A N 1
ATOM 742 C CA . HIS A 1 100 ? 24.513 24.104 -7.030 1.00 72.75 100 HIS A CA 1
ATOM 743 C C . HIS A 1 100 ? 24.195 24.842 -8.352 1.00 72.75 100 HIS A C 1
ATOM 745 O O . HIS A 1 100 ? 24.969 25.694 -8.796 1.00 72.75 100 HIS A O 1
ATOM 751 N N . ALA A 1 101 ? 23.037 24.574 -8.973 1.00 71.31 101 ALA A N 1
ATOM 752 C CA . ALA A 1 101 ? 22.644 25.131 -10.273 1.00 71.31 101 ALA A CA 1
ATOM 753 C C . ALA A 1 101 ? 22.685 26.672 -10.337 1.00 71.31 101 ALA A C 1
ATOM 755 O O . ALA A 1 101 ? 23.101 27.241 -11.345 1.00 71.31 101 ALA A O 1
ATOM 756 N N . SER A 1 102 ? 22.335 27.363 -9.248 1.00 69.00 102 SER A N 1
ATOM 757 C CA . SER A 1 102 ? 22.397 28.828 -9.159 1.00 69.00 102 SER A CA 1
ATOM 758 C C . SER A 1 102 ? 23.832 29.376 -9.202 1.00 69.00 102 SER A C 1
ATOM 760 O O . SER A 1 102 ? 24.074 30.385 -9.871 1.00 69.00 102 SER A O 1
ATOM 762 N N . LEU A 1 103 ? 24.797 28.708 -8.552 1.00 74.38 103 LEU A N 1
ATOM 763 C CA . LEU A 1 103 ? 26.222 29.046 -8.652 1.00 74.38 103 LEU A CA 1
ATOM 764 C C . LEU A 1 103 ? 26.745 28.775 -10.068 1.00 74.38 103 LEU A C 1
ATOM 766 O O . LEU A 1 103 ? 27.477 29.603 -10.615 1.00 74.38 103 LEU A O 1
ATOM 770 N N . LEU A 1 104 ? 26.359 27.642 -10.668 1.00 75.31 104 LEU A N 1
ATOM 771 C CA . LEU A 1 104 ? 26.746 27.282 -12.035 1.00 75.31 104 LEU A CA 1
ATOM 772 C C . LEU A 1 104 ? 26.316 28.370 -13.026 1.00 75.31 104 LEU A C 1
ATOM 774 O O . LEU A 1 104 ? 27.159 28.897 -13.750 1.00 75.31 104 LEU A O 1
ATOM 778 N N . THR A 1 105 ? 25.048 28.795 -12.997 1.00 74.56 105 THR A N 1
ATOM 779 C CA . THR A 1 105 ? 24.541 29.885 -13.849 1.00 74.56 105 THR A CA 1
ATOM 780 C C . THR A 1 105 ? 25.342 31.180 -13.671 1.00 74.56 105 THR A C 1
ATOM 782 O O . THR A 1 105 ? 25.736 31.801 -14.657 1.00 74.56 105 THR A O 1
ATOM 785 N N . GLN A 1 106 ? 25.642 31.583 -12.430 1.00 71.62 106 GLN A N 1
ATOM 786 C CA . GLN A 1 106 ? 26.443 32.786 -12.165 1.00 71.62 106 GLN A CA 1
ATOM 787 C C . GLN A 1 106 ? 27.891 32.661 -12.659 1.00 71.62 106 GLN A C 1
ATOM 789 O O . GLN A 1 106 ? 28.459 33.636 -13.150 1.00 71.62 106 GLN A O 1
ATOM 794 N N . SER A 1 107 ? 28.484 31.475 -12.541 1.00 75.81 107 SER A N 1
ATOM 795 C CA . SER A 1 107 ? 29.851 31.194 -12.987 1.00 75.81 107 SER A CA 1
ATOM 796 C C . SER A 1 107 ? 29.967 31.210 -14.512 1.00 75.81 107 SER A C 1
ATOM 798 O O . SER A 1 107 ? 30.899 31.803 -15.055 1.00 75.81 107 SER A O 1
ATOM 800 N N . TRP A 1 108 ? 28.982 30.645 -15.214 1.00 82.38 108 TRP A N 1
ATOM 801 C CA . TRP A 1 108 ? 28.918 30.676 -16.676 1.00 82.38 108 TRP A CA 1
ATOM 802 C C . TRP A 1 108 ? 28.655 32.080 -17.223 1.00 82.38 108 TRP A C 1
ATOM 804 O O . TRP A 1 108 ? 29.305 32.480 -18.185 1.00 82.38 108 TRP A O 1
ATOM 814 N N . ASN A 1 109 ? 27.799 32.871 -16.568 1.00 78.06 109 ASN A N 1
ATOM 815 C CA . ASN A 1 109 ? 27.578 34.276 -16.933 1.00 78.06 109 ASN A CA 1
ATOM 816 C C . ASN A 1 109 ? 28.833 35.154 -16.746 1.00 78.06 109 ASN A C 1
ATOM 818 O O . ASN A 1 109 ? 28.940 36.207 -17.368 1.00 78.06 109 ASN A O 1
ATOM 822 N N . LYS A 1 110 ? 29.790 34.721 -15.913 1.00 79.12 110 LYS A N 1
ATOM 823 C CA . LYS A 1 110 ? 31.112 35.351 -15.742 1.00 79.12 110 LYS A CA 1
ATOM 824 C C . LYS A 1 110 ? 32.185 34.802 -16.696 1.00 79.12 110 LYS A C 1
ATOM 826 O O . LYS A 1 110 ? 33.318 35.266 -16.639 1.00 79.12 110 LYS A O 1
ATOM 831 N N . GLY A 1 111 ? 31.851 33.833 -17.552 1.00 82.31 111 GLY A N 1
ATOM 832 C CA . GLY A 1 111 ? 32.786 33.230 -18.507 1.00 82.31 111 GLY A CA 1
ATOM 833 C C . GLY A 1 111 ? 33.865 32.340 -17.880 1.00 82.31 111 GLY A C 1
ATOM 834 O O . GLY A 1 111 ? 34.895 32.124 -18.514 1.00 82.31 111 GLY A O 1
ATOM 835 N N . LEU A 1 112 ? 33.656 31.841 -16.655 1.00 85.25 112 LEU A N 1
ATOM 836 C CA . LEU A 1 112 ? 34.643 31.011 -15.954 1.00 85.25 112 LEU A CA 1
ATOM 837 C C . LEU A 1 112 ? 34.853 29.658 -16.645 1.00 85.25 112 LEU A C 1
ATOM 839 O O . LEU A 1 112 ? 33.910 29.035 -17.141 1.00 85.25 112 LEU A O 1
ATOM 843 N N . ALA A 1 113 ? 36.091 29.168 -16.627 1.00 85.94 113 ALA A N 1
ATOM 844 C CA . ALA A 1 113 ? 36.440 27.856 -17.149 1.00 85.94 113 ALA A CA 1
ATOM 845 C C . ALA A 1 113 ? 35.967 26.733 -16.210 1.00 85.94 113 ALA A C 1
ATOM 847 O O . ALA A 1 113 ? 35.932 26.885 -14.988 1.00 85.94 113 ALA A O 1
ATOM 848 N N . VAL A 1 114 ? 35.680 25.548 -16.763 1.00 84.94 114 VAL A N 1
ATOM 849 C CA . VAL A 1 114 ? 35.187 24.392 -15.985 1.00 84.94 114 VAL A CA 1
ATOM 850 C C . VAL A 1 114 ? 36.080 24.056 -14.784 1.00 84.94 114 VAL A C 1
ATOM 852 O O . VAL A 1 114 ? 35.567 23.760 -13.711 1.00 84.94 114 VAL A O 1
ATOM 855 N N . VAL A 1 115 ? 37.407 24.154 -14.922 1.00 84.44 115 VAL A N 1
ATOM 856 C CA . VAL A 1 115 ? 38.359 23.888 -13.825 1.00 84.44 115 VAL A CA 1
ATOM 857 C C . VAL A 1 115 ? 38.198 24.884 -12.668 1.00 84.44 115 VAL A C 1
ATOM 859 O O . VAL A 1 115 ? 38.280 24.495 -11.504 1.00 84.44 115 VAL A O 1
ATOM 862 N N . GLU A 1 116 ? 37.922 26.153 -12.969 1.00 82.88 116 GLU A N 1
ATOM 863 C CA . GLU A 1 116 ? 37.685 27.197 -11.967 1.00 82.88 116 GLU A CA 1
ATOM 864 C C . GLU A 1 116 ? 36.365 26.943 -11.233 1.00 82.88 116 GLU A C 1
ATOM 866 O O . GLU A 1 116 ? 36.315 27.004 -10.007 1.00 82.88 116 GLU A O 1
ATOM 871 N N . VAL A 1 117 ? 35.319 26.544 -11.963 1.00 83.50 117 VAL A N 1
ATOM 872 C CA . VAL A 1 117 ? 34.010 26.210 -11.381 1.00 83.50 117 VAL A CA 1
ATOM 873 C C . VAL A 1 117 ? 34.059 24.935 -10.535 1.00 83.50 117 VAL A C 1
ATOM 875 O O . VAL A 1 117 ? 33.463 24.902 -9.462 1.00 83.50 117 VAL A O 1
ATOM 878 N N . VAL A 1 118 ? 34.840 23.919 -10.924 1.00 86.62 118 VAL A N 1
ATOM 879 C CA . VAL A 1 118 ? 35.123 22.754 -10.061 1.00 86.62 118 VAL A CA 1
ATOM 880 C C . VAL A 1 118 ? 35.787 23.183 -8.746 1.00 86.62 118 VAL A C 1
ATOM 882 O O . VAL A 1 118 ? 35.471 22.629 -7.693 1.00 86.62 118 VAL A O 1
ATOM 885 N N . ASN A 1 119 ? 36.693 24.163 -8.775 1.00 83.19 119 ASN A N 1
ATOM 886 C CA . ASN A 1 119 ? 37.343 24.664 -7.563 1.00 83.19 119 ASN A CA 1
ATOM 887 C C . ASN A 1 119 ? 36.386 25.490 -6.689 1.00 83.19 119 ASN A C 1
ATOM 889 O O . ASN A 1 119 ? 36.389 25.301 -5.473 1.00 83.19 119 ASN A O 1
ATOM 893 N N . LEU A 1 120 ? 35.520 26.317 -7.286 1.00 79.06 120 LEU A N 1
ATOM 894 C CA . LEU A 1 120 ? 34.460 27.033 -6.565 1.00 79.06 120 LEU A CA 1
ATOM 895 C C . LEU A 1 120 ? 33.471 26.065 -5.899 1.00 79.06 120 LEU A C 1
ATOM 897 O O . LEU A 1 120 ? 33.181 26.219 -4.718 1.00 79.06 120 LEU A O 1
ATOM 901 N N . LEU A 1 121 ? 33.030 25.012 -6.598 1.00 80.00 121 LEU A N 1
ATOM 902 C CA . LEU A 1 121 ? 32.163 23.968 -6.030 1.00 80.00 121 LEU A CA 1
ATOM 903 C C . LEU A 1 121 ? 32.828 23.227 -4.858 1.00 80.00 121 LEU A C 1
ATOM 905 O O . LEU A 1 121 ? 32.165 22.895 -3.879 1.00 80.00 121 LEU A O 1
ATOM 909 N N . LYS A 1 122 ? 34.145 22.984 -4.921 1.00 80.19 122 LYS A N 1
ATOM 910 C CA . LYS A 1 122 ? 34.909 22.393 -3.807 1.00 80.19 122 LYS A CA 1
ATOM 911 C C . LYS A 1 122 ? 35.019 23.333 -2.606 1.00 80.19 122 LYS A C 1
ATOM 913 O O . LYS A 1 122 ? 34.936 22.860 -1.475 1.00 80.19 122 LYS A O 1
ATOM 918 N N . GLN A 1 123 ? 35.216 24.630 -2.845 1.00 76.31 123 GLN A N 1
ATOM 919 C CA . GLN A 1 123 ? 35.256 25.654 -1.797 1.00 76.31 123 GLN A CA 1
ATOM 920 C C . GLN A 1 123 ? 33.884 25.798 -1.135 1.00 76.31 123 GLN A C 1
ATOM 922 O O . GLN A 1 123 ? 33.785 25.642 0.079 1.00 76.31 123 GLN A O 1
ATOM 927 N N . GLU A 1 124 ? 32.817 25.945 -1.923 1.00 69.88 124 GLU A N 1
ATOM 928 C CA . GLU A 1 124 ? 31.448 26.002 -1.413 1.00 69.88 124 GLU A CA 1
ATOM 929 C C . GLU A 1 124 ? 31.096 24.727 -0.624 1.00 69.88 124 GLU A C 1
ATOM 931 O O . GLU A 1 124 ? 30.630 24.812 0.508 1.00 69.88 124 GLU A O 1
ATOM 936 N N . ALA A 1 125 ? 31.397 23.529 -1.137 1.00 65.06 125 ALA A N 1
ATOM 937 C CA . ALA A 1 125 ? 31.147 22.281 -0.409 1.00 65.06 125 ALA A CA 1
ATOM 938 C C . ALA A 1 125 ? 31.935 22.168 0.918 1.00 65.06 125 ALA A C 1
ATOM 940 O O . ALA A 1 125 ? 31.479 21.500 1.853 1.00 65.06 125 ALA A O 1
ATOM 941 N N . ALA A 1 126 ? 33.104 22.811 1.026 1.00 64.50 126 ALA A N 1
ATOM 942 C CA . ALA A 1 126 ? 33.877 22.891 2.264 1.00 64.50 126 ALA A CA 1
ATOM 943 C C . ALA A 1 126 ? 33.295 23.923 3.251 1.00 64.50 126 ALA A C 1
ATOM 945 O O . ALA A 1 126 ? 33.191 23.634 4.445 1.00 64.50 126 ALA A O 1
ATOM 946 N N . GLU A 1 127 ? 32.849 25.082 2.764 1.00 55.91 127 GLU A N 1
ATOM 947 C CA . GLU A 1 127 ? 32.190 26.130 3.558 1.00 55.91 127 GLU A CA 1
ATOM 948 C C . GLU A 1 127 ? 30.801 25.702 4.058 1.00 55.91 127 GLU A C 1
ATOM 950 O O . GLU A 1 127 ? 30.428 25.967 5.202 1.00 55.91 127 GLU A O 1
ATOM 955 N N . TRP A 1 128 ? 30.049 24.941 3.260 1.00 49.81 128 TRP A N 1
ATOM 956 C CA . TRP A 1 128 ? 28.808 24.302 3.703 1.00 49.81 128 TRP A CA 1
ATOM 957 C C . TRP A 1 128 ? 29.067 23.248 4.789 1.00 49.81 128 TRP A C 1
ATOM 959 O O . TRP A 1 128 ? 28.272 23.126 5.718 1.00 49.81 128 TRP A O 1
ATOM 969 N N . LYS A 1 129 ? 30.192 22.517 4.746 1.00 48.28 129 LYS A N 1
ATOM 970 C CA . LYS A 1 129 ? 30.576 21.595 5.833 1.00 48.28 129 LYS A CA 1
ATOM 971 C C . LYS A 1 129 ? 30.969 22.316 7.125 1.00 48.28 129 LYS A C 1
ATOM 973 O O . LYS A 1 129 ? 30.696 21.777 8.195 1.00 48.28 129 LYS A O 1
ATOM 978 N N . SER A 1 130 ? 31.579 23.502 7.060 1.00 37.31 130 SER A N 1
ATOM 979 C CA . SER A 1 130 ? 31.930 24.273 8.264 1.00 37.31 130 SER A CA 1
ATOM 980 C C . SER A 1 130 ? 30.725 25.005 8.873 1.00 37.31 130 SER A C 1
ATOM 982 O O . SER A 1 130 ? 30.613 25.083 10.095 1.00 37.31 130 SER A O 1
ATOM 984 N N . SER A 1 131 ? 29.778 25.467 8.050 1.00 38.00 131 SER A N 1
ATOM 985 C CA . SER A 1 131 ? 28.548 26.141 8.498 1.00 38.00 131 SER A CA 1
ATOM 986 C C . SER A 1 131 ? 27.412 25.185 8.910 1.00 38.00 131 SER A C 1
ATOM 988 O O . SER A 1 131 ? 26.606 25.527 9.781 1.00 38.00 131 SER A O 1
ATOM 990 N N . ALA A 1 132 ? 27.383 23.946 8.401 1.00 35.16 132 ALA A N 1
ATOM 991 C CA . ALA A 1 132 ? 26.415 22.918 8.814 1.00 35.16 132 ALA A CA 1
ATOM 992 C C . ALA A 1 132 ? 26.504 22.523 10.303 1.00 35.16 132 ALA A C 1
ATOM 994 O O . ALA A 1 132 ? 25.538 21.986 10.845 1.00 35.16 132 ALA A O 1
ATOM 995 N N . GLY A 1 133 ? 27.608 22.838 10.992 1.00 32.19 133 GLY A N 1
ATOM 996 C CA . GLY A 1 133 ? 27.751 22.620 12.436 1.00 32.19 133 GLY A CA 1
ATOM 997 C C . GLY A 1 133 ? 26.800 23.448 13.317 1.00 32.19 133 GLY A C 1
ATOM 998 O O . GLY A 1 133 ? 26.689 23.152 14.505 1.00 32.19 133 GLY A O 1
ATOM 999 N N . GLY A 1 134 ? 26.125 24.468 12.765 1.00 31.22 134 GLY A N 1
ATOM 1000 C CA . GLY A 1 134 ? 25.300 25.408 13.538 1.00 31.22 134 GLY A CA 1
ATOM 1001 C C . GLY A 1 134 ? 23.780 25.356 13.327 1.00 31.22 134 GLY A C 1
ATOM 1002 O O . GLY A 1 134 ? 23.060 25.772 14.229 1.00 31.22 134 GLY A O 1
ATOM 1003 N N . SER A 1 135 ? 23.271 24.892 12.172 1.00 29.00 135 SER A N 1
ATOM 1004 C CA . SER A 1 135 ? 21.856 25.146 11.801 1.00 29.00 135 SER A CA 1
ATOM 1005 C C . SER A 1 135 ? 21.130 24.043 11.004 1.00 29.00 135 SER A C 1
ATOM 1007 O O . SER A 1 135 ? 19.960 24.198 10.666 1.00 29.00 135 SER A O 1
ATOM 1009 N N . ALA A 1 136 ? 21.769 22.909 10.694 1.00 28.19 136 ALA A N 1
ATOM 1010 C CA . ALA A 1 136 ? 21.187 21.900 9.791 1.00 28.19 136 ALA A CA 1
ATOM 1011 C C . ALA A 1 136 ? 20.233 20.873 10.455 1.00 28.19 136 ALA A C 1
ATOM 1013 O O . ALA A 1 136 ? 19.658 20.035 9.770 1.00 28.19 136 ALA A O 1
ATOM 1014 N N . ALA A 1 137 ? 20.041 20.915 11.778 1.00 31.17 137 ALA A N 1
ATOM 1015 C CA . ALA A 1 137 ? 19.496 19.785 12.546 1.00 31.17 137 ALA A CA 1
ATOM 1016 C C . ALA A 1 137 ? 17.954 19.694 12.676 1.00 31.17 137 ALA A C 1
ATOM 1018 O O . ALA A 1 137 ? 17.479 18.848 13.433 1.00 31.17 137 ALA A O 1
ATOM 1019 N N . LEU A 1 138 ? 17.161 20.565 12.031 1.00 31.39 138 LEU A N 1
ATOM 1020 C CA . LEU A 1 138 ? 15.715 20.706 12.319 1.00 31.39 138 LEU A CA 1
ATOM 1021 C C . LEU A 1 138 ? 14.794 20.935 11.095 1.00 31.39 138 LEU A C 1
ATOM 1023 O O . LEU A 1 138 ? 13.717 21.503 11.253 1.00 31.39 138 LEU A O 1
ATOM 1027 N N . GLY A 1 139 ? 15.177 20.506 9.885 1.00 29.30 139 GLY A N 1
ATOM 1028 C CA . GLY A 1 139 ? 14.341 20.713 8.685 1.00 29.30 139 GLY A CA 1
ATOM 1029 C C . GLY A 1 139 ? 14.380 19.587 7.650 1.00 29.30 139 GLY A C 1
ATOM 1030 O O . GLY A 1 139 ? 13.393 18.889 7.466 1.00 29.30 139 GLY A O 1
ATOM 1031 N N . ALA A 1 140 ? 15.513 19.404 6.967 1.00 30.41 140 ALA A N 1
ATOM 1032 C CA . ALA A 1 140 ? 15.587 18.541 5.779 1.00 30.41 140 ALA A CA 1
ATOM 1033 C C . ALA A 1 140 ? 15.833 17.048 6.080 1.00 30.41 140 ALA A C 1
ATOM 1035 O O . ALA A 1 140 ? 15.331 16.182 5.363 1.00 30.41 140 ALA A O 1
ATOM 1036 N N . ASP A 1 141 ? 16.557 16.731 7.158 1.00 29.33 141 ASP A N 1
ATOM 1037 C CA . ASP A 1 141 ? 16.846 15.339 7.538 1.00 29.33 141 ASP A CA 1
ATOM 1038 C C . ASP A 1 141 ? 15.600 14.578 8.022 1.00 29.33 141 ASP A C 1
ATOM 1040 O O . ASP A 1 141 ? 15.621 13.351 8.056 1.00 29.33 141 ASP A O 1
ATOM 1044 N N . GLY A 1 142 ? 14.506 15.272 8.363 1.00 27.95 142 GLY A N 1
ATOM 1045 C CA . GLY A 1 142 ? 13.226 14.645 8.702 1.00 27.95 142 GLY A CA 1
ATOM 1046 C C . GLY A 1 142 ? 12.648 13.879 7.513 1.00 27.95 142 GLY A C 1
ATOM 1047 O O . GLY A 1 142 ? 12.587 12.649 7.540 1.00 27.95 142 GLY A O 1
ATOM 1048 N N . ASP A 1 143 ? 12.300 14.596 6.444 1.00 28.53 143 ASP A N 1
ATOM 1049 C CA . ASP A 1 143 ? 11.685 13.998 5.255 1.00 28.53 143 ASP A CA 1
ATOM 1050 C C . ASP A 1 143 ? 12.672 13.169 4.427 1.00 28.53 143 ASP A C 1
ATOM 1052 O O . ASP A 1 143 ? 12.287 12.135 3.887 1.00 28.53 143 ASP A O 1
ATOM 1056 N N . ALA A 1 144 ? 13.961 13.523 4.379 1.00 29.28 144 ALA A N 1
ATOM 1057 C CA . ALA A 1 144 ? 14.952 12.705 3.675 1.00 29.28 144 ALA A CA 1
ATOM 1058 C C . ALA A 1 144 ? 15.252 11.376 4.402 1.00 29.28 144 ALA A C 1
ATOM 1060 O O . ALA A 1 144 ? 15.405 10.342 3.746 1.00 29.28 144 ALA A O 1
ATOM 1061 N N . ALA A 1 145 ? 15.289 11.348 5.743 1.00 28.16 145 ALA A N 1
ATOM 1062 C CA . ALA A 1 145 ? 15.453 10.096 6.490 1.00 28.16 145 ALA A CA 1
ATOM 1063 C C . ALA A 1 145 ? 14.149 9.282 6.586 1.00 28.16 145 ALA A C 1
ATOM 1065 O O . ALA A 1 145 ? 14.211 8.053 6.690 1.00 28.16 145 ALA A O 1
ATOM 1066 N N . LEU A 1 146 ? 12.980 9.930 6.508 1.00 31.92 146 LEU A N 1
ATOM 1067 C CA . LEU A 1 146 ? 11.688 9.258 6.339 1.00 31.92 146 LEU A CA 1
ATOM 1068 C C . LEU A 1 146 ? 11.479 8.742 4.907 1.00 31.92 146 LEU A C 1
ATOM 1070 O O . LEU A 1 146 ? 10.911 7.672 4.747 1.00 31.92 146 LEU A O 1
ATOM 1074 N N . ALA A 1 147 ? 12.017 9.376 3.868 1.00 33.59 147 ALA A N 1
ATOM 1075 C CA . ALA A 1 147 ? 12.074 8.773 2.534 1.00 33.59 147 ALA A CA 1
ATOM 1076 C C . ALA A 1 147 ? 13.067 7.591 2.506 1.00 33.59 147 ALA A C 1
ATOM 1078 O O . ALA A 1 147 ? 12.753 6.503 2.022 1.00 33.59 147 ALA A O 1
ATOM 1079 N N . GLY A 1 148 ? 14.252 7.766 3.103 1.00 36.12 148 GLY A N 1
ATOM 1080 C CA . GLY A 1 148 ? 15.329 6.772 3.106 1.00 36.12 148 GLY A CA 1
ATOM 1081 C C . GLY A 1 148 ? 15.075 5.503 3.930 1.00 36.12 148 GLY A C 1
ATOM 1082 O O . GLY A 1 148 ? 15.764 4.507 3.718 1.00 36.12 148 GLY A O 1
ATOM 1083 N N . ARG A 1 149 ? 14.105 5.501 4.857 1.00 39.66 149 ARG A N 1
ATOM 1084 C CA . ARG A 1 149 ? 13.705 4.297 5.618 1.00 39.66 149 ARG A CA 1
ATOM 1085 C C . ARG A 1 149 ? 12.695 3.399 4.899 1.00 39.66 149 ARG A C 1
ATOM 1087 O O . ARG A 1 149 ? 12.608 2.229 5.255 1.00 39.66 149 ARG A O 1
ATOM 1094 N N . TRP A 1 150 ? 11.938 3.942 3.944 1.00 43.75 150 TRP A N 1
ATOM 1095 C CA . TRP A 1 150 ? 10.746 3.297 3.369 1.00 43.75 150 TRP A CA 1
ATOM 1096 C C . TRP A 1 150 ? 10.814 3.170 1.840 1.00 43.75 150 TRP A C 1
ATOM 1098 O O . TRP A 1 150 ? 9.883 2.677 1.209 1.00 43.75 150 TRP A O 1
ATOM 1108 N N . ALA A 1 151 ? 11.924 3.586 1.226 1.00 55.44 151 ALA A N 1
ATOM 1109 C CA . ALA A 1 151 ? 12.218 3.264 -0.160 1.00 55.44 151 ALA A CA 1
ATOM 1110 C C . ALA A 1 151 ? 12.483 1.756 -0.299 1.00 55.44 151 ALA A C 1
ATOM 1112 O O . ALA A 1 151 ? 13.474 1.235 0.221 1.00 55.44 151 ALA A O 1
ATOM 1113 N N . VAL A 1 152 ? 11.630 1.059 -1.053 1.00 63.34 152 VAL A N 1
ATOM 1114 C CA . VAL A 1 152 ? 11.963 -0.270 -1.577 1.00 63.34 152 VAL A CA 1
ATOM 1115 C C . VAL A 1 152 ? 13.221 -0.129 -2.430 1.00 63.34 152 VAL A C 1
ATOM 1117 O O . VAL A 1 152 ? 13.330 0.794 -3.240 1.00 63.34 152 VAL A O 1
ATOM 1120 N N . THR A 1 153 ? 14.195 -1.013 -2.215 1.00 67.06 153 THR A N 1
ATOM 1121 C CA . THR A 1 153 ? 15.485 -1.015 -2.917 1.00 67.06 153 THR A CA 1
ATOM 1122 C C . THR A 1 153 ? 15.949 -2.444 -3.176 1.00 67.06 153 THR A C 1
ATOM 1124 O O . THR A 1 153 ? 15.576 -3.371 -2.463 1.00 67.06 153 THR A O 1
ATOM 1127 N N . LEU A 1 154 ? 16.842 -2.616 -4.153 1.00 64.50 154 LEU A N 1
ATOM 1128 C CA . LEU A 1 154 ? 17.555 -3.879 -4.387 1.00 64.50 154 LEU A CA 1
ATOM 1129 C C . LEU A 1 154 ? 18.804 -4.033 -3.493 1.00 64.50 154 LEU A C 1
ATOM 1131 O O . LEU A 1 154 ? 19.653 -4.885 -3.744 1.00 64.50 154 LEU A O 1
ATOM 1135 N N . ARG A 1 155 ? 18.963 -3.209 -2.445 1.00 65.69 155 ARG A N 1
ATOM 1136 C CA . ARG A 1 155 ? 20.142 -3.258 -1.568 1.00 65.69 155 ARG A CA 1
ATOM 1137 C C . ARG A 1 155 ? 20.167 -4.585 -0.802 1.00 65.69 155 ARG A C 1
ATOM 1139 O O . ARG A 1 155 ? 19.342 -4.809 0.073 1.00 65.69 155 ARG A O 1
ATOM 1146 N N . GLY A 1 156 ? 21.170 -5.414 -1.087 1.00 64.50 156 GLY A N 1
ATOM 1147 C CA . GLY A 1 156 ? 21.329 -6.738 -0.473 1.00 64.50 156 GLY A CA 1
ATOM 1148 C C . GLY A 1 156 ? 20.688 -7.879 -1.267 1.00 64.50 156 GLY A C 1
ATOM 1149 O O . GLY A 1 156 ? 20.881 -9.031 -0.896 1.00 64.50 156 GLY A O 1
ATOM 1150 N N . VAL A 1 157 ? 19.993 -7.580 -2.369 1.00 72.12 157 VAL A N 1
ATOM 1151 C CA . VAL A 1 157 ? 19.623 -8.578 -3.378 1.00 72.12 157 VAL A CA 1
ATOM 1152 C C . VAL A 1 157 ? 20.822 -8.761 -4.311 1.00 72.12 157 VAL A C 1
ATOM 1154 O O . VAL A 1 157 ? 21.387 -7.777 -4.788 1.00 72.12 157 VAL A O 1
ATOM 1157 N N . THR A 1 158 ? 21.245 -10.002 -4.547 1.00 73.19 158 THR A N 1
ATOM 1158 C CA . THR A 1 158 ? 22.323 -10.313 -5.500 1.00 73.19 158 THR A CA 1
ATOM 1159 C C . THR A 1 158 ? 21.766 -10.501 -6.910 1.00 73.19 158 THR A C 1
ATOM 1161 O O . THR A 1 158 ? 20.596 -10.851 -7.075 1.00 73.19 158 THR A O 1
ATOM 1164 N N . ASP A 1 159 ? 22.605 -10.340 -7.937 1.00 74.75 159 ASP A N 1
ATOM 1165 C CA . ASP A 1 159 ? 22.202 -10.635 -9.322 1.00 74.75 159 ASP A CA 1
ATOM 1166 C C . ASP A 1 159 ? 21.738 -12.095 -9.481 1.00 74.75 159 ASP A C 1
ATOM 1168 O O . ASP A 1 159 ? 20.799 -12.364 -10.221 1.00 74.75 159 ASP A O 1
ATOM 1172 N N . GLU A 1 160 ? 22.308 -13.021 -8.706 1.00 73.12 160 GLU A N 1
ATOM 1173 C CA . GLU A 1 160 ? 21.908 -14.434 -8.662 1.00 73.12 160 GLU A CA 1
ATOM 1174 C C . GLU A 1 160 ? 20.527 -14.662 -8.013 1.00 73.12 160 GLU A C 1
ATOM 1176 O O . GLU A 1 160 ? 19.797 -15.577 -8.386 1.00 73.12 160 GLU A O 1
ATOM 1181 N N . ALA A 1 161 ? 20.140 -13.838 -7.033 1.00 74.19 161 ALA A N 1
ATOM 1182 C CA . ALA A 1 161 ? 18.795 -13.862 -6.450 1.00 74.19 161 ALA A CA 1
ATOM 1183 C C . ALA A 1 161 ? 17.753 -13.223 -7.387 1.00 74.19 161 ALA A C 1
ATOM 1185 O O . ALA A 1 161 ? 16.629 -13.712 -7.491 1.00 74.19 161 ALA A O 1
ATOM 1186 N N . LEU A 1 162 ? 18.130 -12.172 -8.127 1.00 80.62 162 LEU A N 1
ATOM 1187 C CA . LEU A 1 162 ? 17.293 -11.623 -9.201 1.00 80.62 162 LEU A CA 1
ATOM 1188 C C . LEU A 1 162 ? 17.117 -12.627 -10.342 1.00 80.62 162 LEU A C 1
ATOM 1190 O O . LEU A 1 162 ? 15.996 -12.840 -10.789 1.00 80.62 162 LEU A O 1
ATOM 1194 N N . ARG A 1 163 ? 18.201 -13.281 -10.772 1.00 78.50 163 ARG A N 1
ATOM 1195 C CA . ARG A 1 163 ? 18.187 -14.336 -11.789 1.00 78.50 163 ARG A CA 1
ATOM 1196 C C . ARG A 1 163 ? 17.218 -15.454 -11.411 1.00 78.50 163 ARG A C 1
ATOM 1198 O O . ARG A 1 163 ? 16.350 -15.787 -12.214 1.00 78.50 163 ARG A O 1
ATOM 1205 N N . ARG A 1 164 ? 17.295 -15.968 -10.179 1.00 85.56 164 ARG A N 1
ATOM 1206 C CA . ARG A 1 164 ? 16.362 -16.999 -9.703 1.00 85.56 164 ARG A CA 1
ATOM 1207 C C . ARG A 1 164 ? 14.908 -16.533 -9.663 1.00 85.56 164 ARG A C 1
ATOM 1209 O O . ARG A 1 164 ? 14.039 -17.307 -10.030 1.00 85.56 164 ARG A O 1
ATOM 1216 N N . ALA A 1 165 ? 14.644 -15.278 -9.303 1.00 86.56 165 ALA A N 1
ATOM 1217 C CA . ALA A 1 165 ? 13.286 -14.731 -9.235 1.00 86.56 165 ALA A CA 1
ATOM 1218 C C . ALA A 1 165 ? 12.664 -14.312 -10.586 1.00 86.56 165 ALA A C 1
ATOM 1220 O O . ALA A 1 165 ? 11.459 -14.081 -10.631 1.00 86.56 165 ALA A O 1
ATOM 1221 N N . ILE A 1 166 ? 13.468 -14.135 -11.644 1.00 84.62 166 ILE A N 1
ATOM 1222 C CA . ILE A 1 166 ? 13.040 -13.532 -12.927 1.00 84.62 166 ILE A CA 1
ATOM 1223 C C . ILE A 1 166 ? 13.272 -14.461 -14.131 1.00 84.62 166 ILE A C 1
ATOM 1225 O O . ILE A 1 166 ? 12.606 -14.310 -15.143 1.00 84.62 166 ILE A O 1
ATOM 1229 N N . LEU A 1 167 ? 14.224 -15.396 -14.068 1.00 78.81 167 LEU A N 1
ATOM 1230 C CA . LEU A 1 167 ? 14.561 -16.272 -15.203 1.00 78.81 167 LEU A CA 1
ATOM 1231 C C . LEU A 1 167 ? 14.384 -17.760 -14.883 1.00 78.81 167 LEU A C 1
ATOM 1233 O O . LEU A 1 167 ? 14.064 -18.544 -15.774 1.00 78.81 167 LEU A O 1
ATOM 1237 N N . GLU A 1 168 ? 14.606 -18.161 -13.629 1.00 84.31 168 GLU A N 1
ATOM 1238 C CA . GLU A 1 168 ? 14.608 -19.579 -13.229 1.00 84.31 168 GLU A CA 1
ATOM 1239 C C . GLU A 1 168 ? 13.326 -20.006 -12.496 1.00 84.31 168 GLU A C 1
ATOM 1241 O O . GLU A 1 168 ? 13.094 -21.203 -12.329 1.00 84.31 168 GLU A O 1
ATOM 1246 N N . ASP A 1 169 ? 12.472 -19.056 -12.102 1.00 89.00 169 ASP A N 1
ATOM 1247 C CA . ASP A 1 169 ? 11.151 -19.335 -11.535 1.00 89.00 169 ASP A CA 1
ATOM 1248 C C . ASP A 1 169 ? 10.140 -19.644 -12.664 1.00 89.00 169 ASP A C 1
ATOM 1250 O O . ASP A 1 169 ? 9.825 -18.763 -13.474 1.00 89.00 169 ASP A O 1
ATOM 1254 N N . PRO A 1 170 ? 9.600 -20.877 -12.749 1.00 91.12 170 PRO A N 1
ATOM 1255 C CA . PRO A 1 170 ? 8.657 -21.245 -13.800 1.00 91.12 170 PRO A CA 1
ATOM 1256 C C . PRO A 1 170 ? 7.315 -20.507 -13.687 1.00 91.12 170 PRO A C 1
ATOM 1258 O O . PRO A 1 170 ? 6.655 -20.318 -14.705 1.00 91.12 170 PRO A O 1
ATOM 1261 N N . LEU A 1 171 ? 6.913 -20.069 -12.486 1.00 93.75 171 LEU A N 1
ATOM 1262 C CA . LEU A 1 171 ? 5.691 -19.287 -12.301 1.00 93.75 171 LEU A CA 1
ATOM 1263 C C . LEU A 1 171 ? 5.873 -17.864 -12.837 1.00 93.75 171 LEU A C 1
ATOM 1265 O O . LEU A 1 171 ? 4.956 -17.327 -13.451 1.00 93.75 171 LEU A O 1
ATOM 1269 N N . PHE A 1 172 ? 7.063 -17.275 -12.671 1.00 93.56 172 PHE A N 1
ATOM 1270 C CA . PHE A 1 172 ? 7.368 -15.975 -13.271 1.00 93.56 172 PHE A CA 1
ATOM 1271 C C . PHE A 1 172 ? 7.318 -16.044 -14.799 1.00 93.56 172 PHE A C 1
ATOM 1273 O O . PHE A 1 172 ? 6.706 -15.183 -15.424 1.00 93.56 172 PHE A O 1
ATOM 1280 N N . ASN A 1 173 ? 7.917 -17.081 -15.391 1.00 91.06 173 ASN A N 1
ATOM 1281 C CA . ASN A 1 173 ? 7.925 -17.263 -16.843 1.00 91.06 173 ASN A CA 1
ATOM 1282 C C . ASN A 1 173 ? 6.499 -17.426 -17.404 1.00 91.06 173 ASN A C 1
ATOM 1284 O O . ASN A 1 173 ? 6.154 -16.744 -18.364 1.00 91.06 173 ASN A O 1
ATOM 1288 N N . ALA A 1 174 ? 5.642 -18.228 -16.758 1.00 94.88 174 ALA A N 1
ATOM 1289 C CA . ALA A 1 174 ? 4.241 -18.384 -17.165 1.00 94.88 174 ALA A CA 1
ATOM 1290 C C . ALA A 1 174 ? 3.446 -17.063 -17.097 1.00 94.88 174 ALA A C 1
ATOM 1292 O O . ALA A 1 174 ? 2.743 -16.717 -18.042 1.00 94.88 174 ALA A O 1
ATOM 1293 N N . VAL A 1 175 ? 3.602 -16.289 -16.016 1.00 95.69 175 VAL A N 1
ATOM 1294 C CA . VAL A 1 175 ? 2.946 -14.975 -15.863 1.00 95.69 175 VAL A CA 1
ATOM 1295 C C . VAL A 1 175 ? 3.506 -13.947 -16.857 1.00 95.69 175 VAL A C 1
ATOM 1297 O O . VAL A 1 175 ? 2.777 -13.080 -17.333 1.00 95.69 175 VAL A O 1
ATOM 1300 N N . ALA A 1 176 ? 4.790 -14.034 -17.213 1.00 90.25 176 ALA A N 1
ATOM 1301 C CA . ALA A 1 176 ? 5.383 -13.174 -18.232 1.00 90.25 176 ALA A CA 1
ATOM 1302 C C . ALA A 1 176 ? 4.850 -13.479 -19.643 1.00 90.25 176 ALA A C 1
ATOM 1304 O O . ALA A 1 176 ? 4.596 -12.537 -20.389 1.00 90.25 176 ALA A O 1
ATOM 1305 N N . GLU A 1 177 ? 4.644 -14.755 -19.986 1.00 90.44 177 GLU A N 1
ATOM 1306 C CA . GLU A 1 177 ? 3.992 -15.176 -21.237 1.00 90.44 177 GLU A CA 1
ATOM 1307 C C . GLU A 1 177 ? 2.517 -14.736 -21.292 1.00 90.44 177 GLU A C 1
ATOM 1309 O O . GLU A 1 177 ? 2.060 -14.250 -22.324 1.00 90.44 177 GLU A O 1
ATOM 1314 N N . GLU A 1 178 ? 1.783 -14.836 -20.177 1.00 95.38 178 GLU A N 1
ATOM 1315 C CA . GLU A 1 178 ? 0.399 -14.350 -20.061 1.00 95.38 178 GLU A CA 1
ATOM 1316 C C . GLU A 1 178 ? 0.303 -12.833 -20.303 1.00 95.38 178 GLU A C 1
ATOM 1318 O O . GLU A 1 178 ? -0.491 -12.382 -21.129 1.00 95.38 178 GLU A O 1
ATOM 1323 N N . ILE A 1 179 ? 1.174 -12.047 -19.659 1.00 92.44 179 ILE A N 1
ATOM 1324 C CA . ILE A 1 179 ? 1.220 -10.584 -19.806 1.00 92.44 179 ILE A CA 1
ATOM 1325 C C . ILE A 1 179 ? 1.597 -10.150 -21.232 1.00 92.44 179 ILE A C 1
ATOM 1327 O O . ILE A 1 179 ? 1.061 -9.153 -21.717 1.00 92.44 179 ILE A O 1
ATOM 1331 N N . ASP A 1 180 ? 2.494 -10.874 -21.909 1.00 87.31 180 ASP A N 1
ATOM 1332 C CA . ASP A 1 180 ? 2.875 -10.599 -23.307 1.00 87.31 180 ASP A CA 1
ATOM 1333 C C . ASP A 1 180 ? 1.736 -10.920 -24.298 1.00 87.31 180 ASP A C 1
ATOM 1335 O O . ASP A 1 180 ? 1.645 -10.323 -25.370 1.00 87.31 180 ASP A O 1
ATOM 1339 N N . GLY A 1 181 ? 0.813 -11.811 -23.917 1.00 86.62 181 GLY A N 1
ATOM 1340 C CA . GLY A 1 181 ? -0.380 -12.158 -24.692 1.00 86.62 181 GLY A CA 1
ATOM 1341 C C . GLY A 1 181 ? -1.512 -11.117 -24.675 1.00 86.62 181 GLY A C 1
ATOM 1342 O O . GLY A 1 181 ? -2.488 -11.280 -25.411 1.00 86.62 181 GLY A O 1
ATOM 1343 N N . HIS A 1 182 ? -1.425 -10.059 -23.860 1.00 92.81 182 HIS A N 1
ATOM 1344 C CA . HIS A 1 182 ? -2.478 -9.043 -23.729 1.00 92.81 182 HIS A CA 1
ATOM 1345 C C . HIS A 1 182 ? -2.251 -7.801 -24.611 1.00 92.81 182 HIS A C 1
ATOM 1347 O O . HIS A 1 182 ? -1.152 -7.253 -24.683 1.00 92.81 182 HIS A O 1
ATOM 1353 N N . ASP A 1 183 ? -3.323 -7.271 -25.218 1.00 90.56 183 ASP A N 1
ATOM 1354 C CA . ASP A 1 183 ? -3.255 -6.017 -25.982 1.00 90.56 183 ASP A CA 1
ATOM 1355 C C . ASP A 1 183 ? -3.222 -4.781 -25.065 1.00 90.56 183 ASP A C 1
ATOM 1357 O O . ASP A 1 183 ? -4.251 -4.210 -24.683 1.00 90.56 183 ASP A O 1
ATOM 1361 N N . LEU A 1 184 ? -2.005 -4.332 -24.757 1.00 89.38 184 LEU A N 1
ATOM 1362 C CA . LEU A 1 184 ? -1.734 -3.177 -23.898 1.00 89.38 184 LEU A CA 1
ATOM 1363 C C . LEU A 1 184 ? -2.161 -1.823 -24.510 1.00 89.38 184 LEU A C 1
ATOM 1365 O O . LEU A 1 184 ? -2.134 -0.801 -23.812 1.00 89.38 184 LEU A O 1
ATOM 1369 N N . ALA A 1 185 ? -2.589 -1.773 -25.779 1.00 85.81 185 ALA A N 1
ATOM 1370 C CA . ALA A 1 185 ? -3.226 -0.576 -26.330 1.00 85.81 185 ALA A CA 1
ATOM 1371 C C . ALA A 1 185 ? -4.597 -0.313 -25.675 1.00 85.81 185 ALA A C 1
ATOM 1373 O O . ALA A 1 185 ? -4.995 0.843 -25.502 1.00 85.81 185 ALA A O 1
ATOM 1374 N N . THR A 1 186 ? -5.291 -1.368 -25.238 1.00 89.81 186 THR A N 1
ATOM 1375 C CA . THR A 1 186 ? -6.618 -1.291 -24.606 1.00 89.81 186 THR A CA 1
ATOM 1376 C C . THR A 1 186 ? -6.541 -1.158 -23.080 1.00 89.81 186 THR A C 1
ATOM 1378 O O . THR A 1 186 ? -5.612 -1.646 -22.436 1.00 89.81 186 THR A O 1
ATOM 1381 N N . ASN A 1 187 ? -7.539 -0.510 -22.469 1.00 89.81 187 ASN A N 1
ATOM 1382 C CA . ASN A 1 187 ? -7.668 -0.446 -21.004 1.00 89.81 187 ASN A CA 1
ATOM 1383 C C . ASN A 1 187 ? -7.900 -1.839 -20.395 1.00 89.81 187 ASN A C 1
ATOM 1385 O O . ASN A 1 187 ? -7.396 -2.140 -19.314 1.00 89.81 187 ASN A O 1
ATOM 1389 N N . GLU A 1 188 ? -8.633 -2.695 -21.109 1.00 90.69 188 GLU A N 1
ATOM 1390 C CA . GLU A 1 188 ? -8.938 -4.075 -20.724 1.00 90.69 188 GLU A CA 1
ATOM 1391 C C . GLU A 1 188 ? -7.676 -4.946 -20.722 1.00 90.69 188 GLU A C 1
ATOM 1393 O O . GLU A 1 188 ? -7.374 -5.571 -19.710 1.00 90.69 188 GLU A O 1
ATOM 1398 N N . GLY A 1 189 ? -6.868 -4.912 -21.786 1.00 91.25 189 GLY A N 1
ATOM 1399 C CA . GLY A 1 189 ? -5.604 -5.652 -21.855 1.00 91.25 189 GLY A CA 1
ATOM 1400 C C . GLY A 1 189 ? -4.565 -5.170 -20.840 1.00 91.25 189 GLY A C 1
ATOM 1401 O O . GLY A 1 189 ? -3.927 -5.992 -20.185 1.00 91.25 189 GLY A O 1
ATOM 1402 N N . ARG A 1 190 ? -4.446 -3.851 -20.607 1.00 91.31 190 ARG A N 1
ATOM 1403 C CA . ARG A 1 190 ? -3.612 -3.331 -19.501 1.00 91.31 190 ARG A CA 1
ATOM 1404 C C . ARG A 1 190 ? -4.125 -3.770 -18.132 1.00 91.31 190 ARG A C 1
ATOM 1406 O O . ARG A 1 190 ? -3.321 -4.039 -17.248 1.00 91.31 190 ARG A O 1
ATOM 1413 N N . SER A 1 191 ? -5.442 -3.857 -17.954 1.00 93.94 191 SER A N 1
ATOM 1414 C CA . SER A 1 191 ? -6.044 -4.347 -16.713 1.00 93.94 191 SER A CA 1
ATOM 1415 C C . SER A 1 191 ? -5.758 -5.827 -16.474 1.00 93.94 191 SER A C 1
ATOM 1417 O O . SER A 1 191 ? -5.355 -6.179 -15.371 1.00 93.94 191 SER A O 1
ATOM 1419 N N . ALA A 1 192 ? -5.912 -6.671 -17.496 1.00 95.25 192 ALA A N 1
ATOM 1420 C CA . ALA A 1 192 ? -5.620 -8.100 -17.415 1.00 95.25 192 ALA A CA 1
ATOM 1421 C C . ALA A 1 192 ? -4.131 -8.358 -17.114 1.00 95.25 192 ALA A C 1
ATOM 1423 O O . ALA A 1 192 ? -3.802 -9.154 -16.239 1.00 95.25 192 ALA A O 1
ATOM 1424 N N . ALA A 1 193 ? -3.224 -7.587 -17.728 1.00 95.62 193 ALA A N 1
ATOM 1425 C CA . ALA A 1 193 ? -1.795 -7.645 -17.418 1.00 95.62 193 ALA A CA 1
ATOM 1426 C C . ALA A 1 193 ? -1.472 -7.278 -15.955 1.00 95.62 193 ALA A C 1
ATOM 1428 O O . ALA A 1 193 ? -0.604 -7.899 -15.337 1.00 95.62 193 ALA A O 1
ATOM 1429 N N . LEU A 1 194 ? -2.164 -6.286 -15.380 1.00 96.88 194 LEU A N 1
ATOM 1430 C CA . LEU A 1 194 ? -2.040 -5.965 -13.953 1.00 96.88 194 LEU A CA 1
ATOM 1431 C C . LEU A 1 194 ? -2.598 -7.082 -13.067 1.00 96.88 194 LEU A C 1
ATOM 1433 O O . LEU A 1 194 ? -1.976 -7.411 -12.061 1.00 96.88 194 LEU A O 1
ATOM 1437 N N . GLU A 1 195 ? -3.729 -7.674 -13.450 1.00 96.56 195 GLU A N 1
ATOM 1438 C CA . GLU A 1 195 ? -4.361 -8.779 -12.733 1.00 96.56 195 GLU A CA 1
ATOM 1439 C C . GLU A 1 195 ? -3.441 -10.003 -12.660 1.00 96.56 195 GLU A C 1
ATOM 1441 O O . GLU A 1 195 ? -3.123 -10.451 -11.559 1.00 96.56 195 GLU A O 1
ATOM 1446 N N . ALA A 1 196 ? -2.913 -10.469 -13.796 1.00 97.06 196 ALA A N 1
ATOM 1447 C CA . ALA A 1 196 ? -1.953 -11.573 -13.855 1.00 97.06 196 ALA A CA 1
ATOM 1448 C C . ALA A 1 196 ? -0.715 -11.309 -12.972 1.00 97.06 196 ALA A C 1
ATOM 1450 O O . ALA A 1 196 ? -0.308 -12.152 -12.165 1.00 97.06 196 ALA A O 1
ATOM 1451 N N . ALA A 1 197 ? -0.147 -10.099 -13.045 1.00 96.38 197 ALA A N 1
ATOM 1452 C CA . ALA A 1 197 ? 0.999 -9.705 -12.227 1.00 96.38 197 ALA A CA 1
ATOM 1453 C C . ALA A 1 197 ? 0.681 -9.669 -10.720 1.00 96.38 197 ALA A C 1
ATOM 1455 O O . ALA A 1 197 ? 1.474 -10.169 -9.914 1.00 96.38 197 ALA A O 1
ATOM 1456 N N . CYS A 1 198 ? -0.457 -9.096 -10.317 1.00 95.31 198 CYS A N 1
ATOM 1457 C CA . CYS A 1 198 ? -0.872 -9.017 -8.917 1.00 95.31 198 CYS A CA 1
ATOM 1458 C C . CYS A 1 198 ? -1.203 -10.402 -8.342 1.00 95.31 198 CYS A C 1
ATOM 1460 O O . CYS A 1 198 ? -0.657 -10.775 -7.301 1.00 95.31 198 CYS A O 1
ATOM 1462 N N . LEU A 1 199 ? -2.042 -11.180 -9.032 1.00 94.69 199 LEU A N 1
ATOM 1463 C CA . LEU A 1 199 ? -2.542 -12.480 -8.571 1.00 94.69 199 LEU A CA 1
ATOM 1464 C C . LEU A 1 199 ? -1.495 -13.606 -8.623 1.00 94.69 199 LEU A C 1
ATOM 1466 O O . LEU A 1 199 ? -1.685 -14.636 -7.978 1.00 94.69 199 LEU A O 1
ATOM 1470 N N . SER A 1 200 ? -0.359 -13.397 -9.299 1.00 92.69 200 SER A N 1
ATOM 1471 C CA . SER A 1 200 ? 0.779 -14.334 -9.332 1.00 92.69 200 SER A CA 1
ATOM 1472 C C . SER A 1 200 ? 1.304 -14.772 -7.954 1.00 92.69 200 SER A C 1
ATOM 1474 O O . SER A 1 200 ? 1.954 -15.810 -7.838 1.00 92.69 200 SER A O 1
ATOM 1476 N N . GLY A 1 201 ? 1.102 -13.959 -6.908 1.00 86.50 201 GLY A N 1
ATOM 1477 C CA . GLY A 1 201 ? 1.666 -14.183 -5.573 1.00 86.50 201 GLY A CA 1
ATOM 1478 C C . GLY A 1 201 ? 3.195 -14.035 -5.485 1.00 86.50 201 GLY A C 1
ATOM 1479 O O . GLY A 1 201 ? 3.773 -14.257 -4.418 1.00 86.50 201 GLY A O 1
ATOM 1480 N N . LEU A 1 202 ? 3.871 -13.647 -6.572 1.00 91.44 202 LEU A N 1
ATOM 1481 C CA . LEU A 1 202 ? 5.325 -13.495 -6.618 1.00 91.44 202 LEU A CA 1
ATOM 1482 C C . LEU A 1 202 ? 5.756 -12.135 -6.050 1.00 91.44 202 LEU A C 1
ATOM 1484 O O . LEU A 1 202 ? 5.360 -11.073 -6.539 1.00 91.44 202 LEU A O 1
ATOM 1488 N N . SER A 1 203 ? 6.652 -12.142 -5.056 1.00 90.56 203 SER A N 1
ATOM 1489 C CA . SER A 1 203 ? 7.105 -10.899 -4.405 1.00 90.56 203 SER A CA 1
ATOM 1490 C C . SER A 1 203 ? 7.818 -9.923 -5.350 1.00 90.56 203 SER A C 1
ATOM 1492 O O . SER A 1 203 ? 7.879 -8.726 -5.067 1.00 90.56 203 SER A O 1
ATOM 1494 N N . ILE A 1 204 ? 8.354 -10.405 -6.478 1.00 91.38 204 ILE A N 1
ATOM 1495 C CA . ILE A 1 204 ? 9.067 -9.566 -7.443 1.00 91.38 204 ILE A CA 1
ATOM 1496 C C . ILE A 1 204 ? 8.124 -8.581 -8.156 1.00 91.38 204 ILE A C 1
ATOM 1498 O O . ILE A 1 204 ? 8.506 -7.428 -8.353 1.00 91.38 204 ILE A O 1
ATOM 1502 N N . PHE A 1 205 ? 6.871 -8.968 -8.432 1.00 93.94 205 PHE A N 1
ATOM 1503 C CA . PHE A 1 205 ? 5.853 -8.045 -8.950 1.00 93.94 205 PHE A CA 1
ATOM 1504 C C . PHE A 1 205 ? 5.399 -7.046 -7.877 1.00 93.94 205 PHE A C 1
ATOM 1506 O O . PHE A 1 205 ? 5.293 -5.857 -8.158 1.00 93.94 205 PHE A O 1
ATOM 1513 N N . GLN A 1 206 ? 5.254 -7.477 -6.619 1.00 91.62 206 GLN A N 1
ATOM 1514 C CA . GLN A 1 206 ? 4.939 -6.574 -5.498 1.00 91.62 206 GLN A CA 1
ATOM 1515 C C . GLN A 1 206 ? 6.026 -5.495 -5.314 1.00 91.62 206 GLN A C 1
ATOM 1517 O O . GLN A 1 206 ? 5.721 -4.315 -5.153 1.00 91.62 206 GLN A O 1
ATOM 1522 N N . ARG A 1 207 ? 7.311 -5.867 -5.435 1.00 90.19 207 ARG A N 1
ATOM 1523 C CA . ARG A 1 207 ? 8.440 -4.913 -5.447 1.00 90.19 207 ARG A CA 1
ATOM 1524 C C . ARG A 1 207 ? 8.417 -3.976 -6.647 1.00 90.19 207 ARG A C 1
ATOM 1526 O O . ARG A 1 207 ? 8.780 -2.813 -6.491 1.00 90.19 207 ARG A O 1
ATOM 1533 N N . PHE A 1 208 ? 8.015 -4.470 -7.819 1.00 90.44 208 PHE A N 1
ATOM 1534 C CA . PHE A 1 208 ? 7.832 -3.634 -9.001 1.00 90.44 208 PHE A CA 1
ATOM 1535 C C . PHE A 1 208 ? 6.740 -2.587 -8.757 1.00 90.44 208 PHE A C 1
ATOM 1537 O O . PHE A 1 208 ? 7.013 -1.408 -8.931 1.00 90.44 208 PHE A O 1
ATOM 1544 N N . PHE A 1 209 ? 5.556 -2.962 -8.268 1.00 91.44 209 PHE A N 1
ATOM 1545 C CA . PHE A 1 209 ? 4.495 -1.988 -7.980 1.00 91.44 209 PHE A CA 1
ATOM 1546 C C . PHE A 1 209 ? 4.898 -0.967 -6.905 1.00 91.44 209 PHE A C 1
ATOM 1548 O O . PHE A 1 209 ? 4.554 0.207 -7.014 1.00 91.44 209 PHE A O 1
ATOM 1555 N N . ALA A 1 210 ? 5.690 -1.380 -5.913 1.00 88.81 210 ALA A N 1
ATOM 1556 C CA . ALA A 1 210 ? 6.194 -0.494 -4.867 1.00 88.81 210 ALA A CA 1
ATOM 1557 C C . ALA A 1 210 ? 7.278 0.497 -5.342 1.00 88.81 210 ALA A C 1
ATOM 1559 O O . ALA A 1 210 ? 7.414 1.582 -4.773 1.00 88.81 210 ALA A O 1
ATOM 1560 N N . ASN A 1 211 ? 8.089 0.123 -6.340 1.00 85.56 211 ASN A N 1
ATOM 1561 C CA . ASN A 1 211 ? 9.101 0.990 -6.951 1.00 85.56 211 ASN A CA 1
ATOM 1562 C C . ASN A 1 211 ? 9.462 0.513 -8.380 1.00 85.56 211 ASN A C 1
ATOM 1564 O O . ASN A 1 211 ? 10.464 -0.196 -8.559 1.00 85.56 211 ASN A O 1
ATOM 1568 N N . PRO A 1 212 ? 8.688 0.917 -9.410 1.00 79.62 212 PRO A N 1
ATOM 1569 C CA . PRO A 1 212 ? 8.808 0.369 -10.766 1.00 79.62 212 PRO A CA 1
ATOM 1570 C C . PRO A 1 212 ? 10.210 0.507 -11.363 1.00 79.62 212 PRO A C 1
ATOM 1572 O O . PRO A 1 212 ? 10.759 -0.451 -11.913 1.00 79.62 212 PRO A O 1
ATOM 1575 N N . GLY A 1 213 ? 10.839 1.672 -11.165 1.00 71.88 213 GLY A N 1
ATOM 1576 C CA . GLY A 1 213 ? 12.135 2.020 -11.753 1.00 71.88 213 GLY A CA 1
ATOM 1577 C C . GLY A 1 213 ? 13.297 1.093 -11.372 1.00 71.88 213 GLY A C 1
ATOM 1578 O O . GLY A 1 213 ? 14.295 1.057 -12.088 1.00 71.88 213 GLY A O 1
ATOM 1579 N N . LEU A 1 214 ? 13.174 0.301 -10.299 1.00 73.88 214 LEU A N 1
ATOM 1580 C CA . LEU A 1 214 ? 14.164 -0.727 -9.945 1.00 73.88 214 LEU A CA 1
ATOM 1581 C C . LEU A 1 214 ? 14.192 -1.903 -10.927 1.00 73.88 214 LEU A C 1
ATOM 1583 O O . LEU A 1 214 ? 15.240 -2.528 -11.105 1.00 73.88 214 LEU A O 1
ATOM 1587 N N . LEU A 1 215 ? 13.034 -2.245 -11.498 1.00 75.56 215 LEU A N 1
ATOM 1588 C CA . LEU A 1 215 ? 12.802 -3.504 -12.207 1.00 75.56 215 LEU A CA 1
ATOM 1589 C C . LEU A 1 215 ? 12.377 -3.310 -13.670 1.00 75.56 215 LEU A C 1
ATOM 1591 O O . LEU A 1 215 ? 12.615 -4.216 -14.463 1.00 75.56 215 LEU A O 1
ATOM 1595 N N . THR A 1 216 ? 11.886 -2.128 -14.075 1.00 73.50 216 THR A N 1
ATOM 1596 C CA . THR A 1 216 ? 11.558 -1.783 -15.480 1.00 73.50 216 THR A CA 1
ATOM 1597 C C . THR A 1 216 ? 12.669 -2.148 -16.479 1.00 73.50 216 THR A C 1
ATOM 1599 O O . THR A 1 216 ? 12.382 -2.492 -17.620 1.00 73.50 216 THR A O 1
ATOM 1602 N N . THR A 1 217 ? 13.945 -2.103 -16.072 1.00 69.75 217 THR A N 1
ATOM 1603 C CA . THR A 1 217 ? 15.103 -2.433 -16.930 1.00 69.75 217 THR A CA 1
ATOM 1604 C C . THR A 1 217 ? 15.622 -3.872 -16.797 1.00 69.75 217 THR A C 1
ATOM 1606 O O . THR A 1 217 ? 16.626 -4.211 -17.423 1.00 69.75 217 THR A O 1
ATOM 1609 N N . LYS A 1 218 ? 14.982 -4.715 -15.975 1.00 69.75 218 LYS A N 1
ATOM 1610 C CA . LYS A 1 218 ? 15.455 -6.068 -15.621 1.00 69.75 218 LYS A CA 1
ATOM 1611 C C . LYS A 1 218 ? 14.757 -7.197 -16.382 1.00 69.75 218 LYS A C 1
ATOM 1613 O O . LYS A 1 218 ? 15.350 -8.260 -16.521 1.00 69.75 218 LYS A O 1
ATOM 1618 N N . HIS A 1 219 ? 13.541 -6.977 -16.882 1.00 79.88 219 HIS A N 1
ATOM 1619 C CA . HIS A 1 219 ? 12.822 -7.920 -17.745 1.00 79.88 219 HIS A CA 1
ATOM 1620 C C . HIS A 1 219 ? 11.809 -7.181 -18.629 1.00 79.88 219 HIS A C 1
ATOM 1622 O O . HIS A 1 219 ? 11.276 -6.153 -18.208 1.00 79.88 219 HIS A O 1
ATOM 1628 N N . ALA A 1 220 ? 11.505 -7.717 -19.817 1.00 76.75 220 ALA A N 1
ATOM 1629 C CA . ALA A 1 220 ? 10.549 -7.111 -20.751 1.00 76.75 220 ALA A CA 1
ATOM 1630 C C . ALA A 1 220 ? 9.161 -6.916 -20.113 1.00 76.75 220 ALA A C 1
ATOM 1632 O O . ALA A 1 220 ? 8.578 -5.840 -20.229 1.00 76.75 220 ALA A O 1
ATOM 1633 N N . VAL A 1 221 ? 8.700 -7.897 -19.326 1.00 83.44 221 VAL A N 1
ATOM 1634 C CA . VAL A 1 221 ? 7.413 -7.833 -18.611 1.00 83.44 221 VAL A CA 1
ATOM 1635 C C . VAL A 1 221 ? 7.282 -6.597 -17.708 1.00 83.44 221 VAL A C 1
ATOM 1637 O O . VAL A 1 221 ? 6.213 -6.004 -17.627 1.00 83.44 221 VAL A O 1
ATOM 1640 N N . PHE A 1 222 ? 8.367 -6.138 -17.069 1.00 82.06 222 PHE A N 1
ATOM 1641 C CA . PHE A 1 222 ? 8.324 -4.942 -16.221 1.00 82.06 222 PHE A CA 1
ATOM 1642 C C . PHE A 1 222 ? 8.253 -3.651 -17.045 1.00 82.06 222 PHE A C 1
ATOM 1644 O O . PHE A 1 222 ? 7.688 -2.662 -16.580 1.00 82.06 222 PHE A O 1
ATOM 1651 N N . ALA A 1 223 ? 8.778 -3.641 -18.274 1.00 76.44 223 ALA A N 1
ATOM 1652 C CA . ALA A 1 223 ? 8.564 -2.541 -19.210 1.00 76.44 223 ALA A CA 1
ATOM 1653 C C . ALA A 1 223 ? 7.097 -2.496 -19.674 1.00 76.44 223 ALA A C 1
ATOM 1655 O O . ALA A 1 223 ? 6.476 -1.437 -19.590 1.00 76.44 223 ALA A O 1
ATOM 1656 N N . SER A 1 224 ? 6.516 -3.645 -20.036 1.00 81.56 224 SER A N 1
ATOM 1657 C CA . SER A 1 224 ? 5.089 -3.791 -20.362 1.00 81.56 224 SER A CA 1
ATOM 1658 C C . SER A 1 224 ? 4.183 -3.330 -19.213 1.00 81.56 224 SER A C 1
ATOM 1660 O O . SER A 1 224 ? 3.330 -2.460 -19.395 1.00 81.56 224 SER A O 1
ATOM 1662 N N . LEU A 1 225 ? 4.429 -3.805 -17.987 1.00 83.06 225 LEU A N 1
ATOM 1663 C CA . LEU A 1 225 ? 3.683 -3.384 -16.798 1.00 83.06 225 LEU A CA 1
ATOM 1664 C C . LEU A 1 225 ? 3.872 -1.898 -16.461 1.00 83.06 225 LEU A C 1
ATOM 1666 O O . LEU A 1 225 ? 2.955 -1.286 -15.921 1.00 83.06 225 LEU A O 1
ATOM 1670 N N . THR A 1 226 ? 5.006 -1.278 -16.818 1.00 85.94 226 THR A N 1
ATOM 1671 C CA . THR A 1 226 ? 5.212 0.172 -16.625 1.00 85.94 226 THR A CA 1
ATOM 1672 C C . THR A 1 226 ? 4.214 0.993 -17.451 1.00 85.94 226 THR A C 1
ATOM 1674 O O . THR A 1 226 ? 3.732 2.018 -16.972 1.00 85.94 226 THR A O 1
ATOM 1677 N N . LEU A 1 227 ? 3.833 0.519 -18.646 1.00 84.00 227 LEU A N 1
ATOM 1678 C CA . LEU A 1 227 ? 2.764 1.121 -19.458 1.00 84.00 227 LEU A CA 1
ATOM 1679 C C . LEU A 1 227 ? 1.373 0.931 -18.827 1.00 84.00 227 LEU A C 1
ATOM 1681 O O . LEU A 1 227 ? 0.471 1.733 -19.060 1.00 84.00 227 LEU A O 1
ATOM 1685 N N . CYS A 1 228 ? 1.204 -0.105 -18.003 1.00 89.12 228 CYS A N 1
ATOM 1686 C CA . CYS A 1 228 ? -0.064 -0.456 -17.366 1.00 89.12 228 CYS A CA 1
ATOM 1687 C C . CYS A 1 228 ? -0.340 0.319 -16.068 1.00 89.12 228 CYS A C 1
ATOM 1689 O O . CYS A 1 228 ? -1.496 0.440 -15.679 1.00 89.12 228 CYS A O 1
ATOM 1691 N N . LEU A 1 229 ? 0.674 0.907 -15.417 1.00 87.19 229 LEU A N 1
ATOM 1692 C CA . LEU A 1 229 ? 0.544 1.573 -14.105 1.00 87.19 229 LEU A CA 1
ATOM 1693 C C . LEU A 1 229 ? -0.529 2.678 -14.033 1.00 87.19 229 LEU A C 1
ATOM 1695 O O . LEU A 1 229 ? -1.041 2.958 -12.951 1.00 87.19 229 LEU A O 1
ATOM 1699 N N . ALA A 1 230 ? -0.879 3.310 -15.157 1.00 88.56 230 ALA A N 1
ATOM 1700 C CA . ALA A 1 230 ? -1.956 4.302 -15.215 1.00 88.56 230 ALA A CA 1
ATOM 1701 C C . ALA A 1 230 ? -3.360 3.696 -15.000 1.00 88.56 230 ALA A C 1
ATOM 1703 O O . ALA A 1 230 ? -4.262 4.401 -14.559 1.00 88.56 230 ALA A O 1
ATOM 1704 N N . GLU A 1 231 ? -3.530 2.400 -15.276 1.00 92.50 231 GLU A N 1
ATOM 1705 C CA . GLU A 1 231 ? -4.784 1.645 -15.145 1.00 92.50 231 GLU A CA 1
ATOM 1706 C C . GLU A 1 231 ? -4.961 1.038 -13.735 1.00 92.50 231 GLU A C 1
ATOM 1708 O O . GLU A 1 231 ? -6.049 0.593 -13.376 1.00 92.50 231 GLU A O 1
ATOM 1713 N N . LEU A 1 232 ? -3.912 1.055 -12.900 1.00 92.94 232 LEU A N 1
ATOM 1714 C CA . LEU A 1 232 ? -3.909 0.474 -11.550 1.00 92.94 232 LEU A CA 1
ATOM 1715 C C . LEU A 1 232 ? -5.044 1.010 -10.641 1.00 92.94 232 LEU A C 1
ATOM 1717 O O . LEU A 1 232 ? -5.700 0.185 -10.000 1.00 92.94 232 LEU A O 1
ATOM 1721 N N . PRO A 1 233 ? -5.375 2.323 -10.633 1.00 94.44 233 PRO A N 1
ATOM 1722 C CA . PRO A 1 233 ? -6.572 2.851 -9.964 1.00 94.44 233 PRO A CA 1
ATOM 1723 C C . PRO A 1 233 ? -7.885 2.198 -10.407 1.00 94.44 233 PRO A C 1
ATOM 1725 O O . PRO A 1 233 ? -8.742 1.923 -9.571 1.00 94.44 233 PRO A O 1
ATOM 1728 N N . ALA A 1 234 ? -8.047 1.932 -11.706 1.00 93.88 234 ALA A N 1
ATOM 1729 C CA . ALA A 1 234 ? -9.269 1.362 -12.271 1.00 93.88 234 ALA A CA 1
ATOM 1730 C C . ALA A 1 234 ? -9.366 -0.150 -12.028 1.00 93.88 234 ALA A C 1
ATOM 1732 O O . ALA A 1 234 ? -10.449 -0.652 -11.738 1.00 93.88 234 ALA A O 1
ATOM 1733 N N . TYR A 1 235 ? -8.241 -0.870 -12.083 1.00 95.50 235 TYR A N 1
ATOM 1734 C CA . TYR A 1 235 ? -8.174 -2.289 -11.726 1.00 95.50 235 TYR A CA 1
ATOM 1735 C C . TYR A 1 235 ? -8.616 -2.533 -10.273 1.00 95.50 235 TYR A C 1
ATOM 1737 O O . TYR A 1 235 ? -9.572 -3.272 -10.032 1.00 95.50 235 TYR A O 1
ATOM 1745 N N . PHE A 1 236 ? -7.996 -1.838 -9.313 1.00 95.38 236 PHE A N 1
ATOM 1746 C CA . PHE A 1 236 ? -8.388 -1.932 -7.902 1.00 95.38 236 PHE A CA 1
ATOM 1747 C C . PHE A 1 236 ? -9.793 -1.382 -7.646 1.00 95.38 236 PHE A C 1
ATOM 1749 O O . PHE A 1 236 ? -10.541 -1.958 -6.857 1.00 95.38 236 PHE A O 1
ATOM 1756 N N . GLY A 1 237 ? -10.169 -0.303 -8.339 1.00 94.25 237 GLY A N 1
ATOM 1757 C CA . GLY A 1 237 ? -11.501 0.281 -8.253 1.00 94.25 237 GLY A CA 1
ATOM 1758 C C . GLY A 1 237 ? -12.597 -0.718 -8.630 1.00 94.25 237 GLY A C 1
ATOM 1759 O O . GLY A 1 237 ? -13.498 -0.964 -7.833 1.00 94.25 237 GLY A O 1
ATOM 1760 N N . ARG A 1 238 ? -12.488 -1.395 -9.780 1.00 93.06 238 ARG A N 1
ATOM 1761 C CA . ARG A 1 238 ? -13.462 -2.428 -10.173 1.00 93.06 238 ARG A CA 1
ATOM 1762 C C . ARG A 1 238 ? -13.579 -3.540 -9.130 1.00 93.06 238 ARG A C 1
ATOM 1764 O O . ARG A 1 238 ? -14.695 -3.890 -8.766 1.00 93.06 238 ARG A O 1
ATOM 1771 N N . ALA A 1 239 ? -12.462 -4.031 -8.590 1.00 92.50 239 ALA A N 1
ATOM 1772 C CA . ALA A 1 239 ? -12.482 -5.064 -7.551 1.00 92.50 239 ALA A CA 1
ATOM 1773 C C . ALA A 1 239 ? -13.174 -4.610 -6.248 1.00 92.50 239 ALA A C 1
ATOM 1775 O O . ALA A 1 239 ? -13.837 -5.414 -5.597 1.00 92.50 239 ALA A O 1
ATOM 1776 N N . GLN A 1 240 ? -13.045 -3.333 -5.869 1.00 93.62 240 GLN A N 1
ATOM 1777 C CA . GLN A 1 240 ? -13.739 -2.740 -4.717 1.00 93.62 240 GLN A CA 1
ATOM 1778 C C . GLN A 1 240 ? -15.226 -2.466 -4.986 1.00 93.62 240 GLN A C 1
ATOM 1780 O O . GLN A 1 240 ? -16.027 -2.533 -4.059 1.00 93.62 240 GLN A O 1
ATOM 1785 N N . ALA A 1 241 ? -15.585 -2.131 -6.228 1.00 92.75 241 ALA A N 1
ATOM 1786 C CA . ALA A 1 241 ? -16.931 -1.718 -6.618 1.00 92.75 241 ALA A CA 1
ATOM 1787 C C . ALA A 1 241 ? -17.938 -2.875 -6.711 1.00 92.75 241 ALA A C 1
ATOM 1789 O O . ALA A 1 241 ? -19.140 -2.634 -6.570 1.00 92.75 241 ALA A O 1
ATOM 1790 N N . VAL A 1 242 ? -17.460 -4.106 -6.933 1.00 90.44 242 VAL A N 1
ATOM 1791 C CA . VAL A 1 242 ? -18.288 -5.321 -6.990 1.00 90.44 242 VAL A CA 1
ATOM 1792 C C . VAL A 1 242 ? -19.171 -5.433 -5.747 1.00 90.44 242 VAL A C 1
ATOM 1794 O O . VAL A 1 242 ? -18.705 -5.367 -4.609 1.00 90.44 242 VAL A O 1
ATOM 1797 N N . ASP A 1 243 ? -20.466 -5.615 -5.973 1.00 84.69 243 ASP A N 1
ATOM 1798 C CA . ASP A 1 243 ? -21.402 -5.972 -4.924 1.00 84.69 243 ASP A CA 1
ATOM 1799 C C . ASP A 1 243 ? -21.205 -7.433 -4.494 1.00 84.69 243 ASP A C 1
ATOM 1801 O O . ASP A 1 243 ? -21.069 -8.333 -5.322 1.00 84.69 243 ASP A O 1
ATOM 1805 N N . LEU A 1 244 ? -21.148 -7.672 -3.182 1.00 79.19 244 LEU A N 1
ATOM 1806 C CA . LEU A 1 244 ? -20.804 -8.988 -2.638 1.00 79.19 244 LEU A CA 1
ATOM 1807 C C . LEU A 1 244 ? -21.945 -10.009 -2.720 1.00 79.19 244 LEU A C 1
ATOM 1809 O O . LEU A 1 244 ? -21.663 -11.205 -2.637 1.00 79.19 244 LEU A O 1
ATOM 1813 N N . ASP A 1 245 ? -23.196 -9.560 -2.856 1.00 82.38 245 ASP A N 1
ATOM 1814 C CA . ASP A 1 245 ? -24.363 -10.440 -2.909 1.00 82.38 245 ASP A CA 1
ATOM 1815 C C . ASP A 1 245 ? -24.695 -10.838 -4.358 1.00 82.38 245 ASP A C 1
ATOM 1817 O O . ASP A 1 245 ? -25.109 -11.975 -4.599 1.00 82.38 245 ASP A O 1
ATOM 1821 N N . THR A 1 246 ? -24.489 -9.937 -5.330 1.00 85.50 246 THR A N 1
ATOM 1822 C CA . THR A 1 246 ? -24.729 -10.215 -6.761 1.00 85.50 246 THR A CA 1
ATOM 1823 C C . THR A 1 246 ? -23.482 -10.645 -7.535 1.00 85.50 246 THR A C 1
ATOM 1825 O O . THR A 1 246 ? -23.603 -11.382 -8.512 1.00 85.50 246 THR A O 1
ATOM 1828 N N . GLY A 1 247 ? -22.287 -10.208 -7.123 1.00 85.81 247 GLY A N 1
ATOM 1829 C CA . GLY A 1 247 ? -21.040 -10.392 -7.875 1.00 85.81 247 GLY A CA 1
ATOM 1830 C C . GLY A 1 247 ? -20.869 -9.442 -9.069 1.00 85.81 247 GLY A C 1
ATOM 1831 O O . GLY A 1 247 ? -19.881 -9.552 -9.793 1.00 85.81 247 GLY A O 1
ATOM 1832 N N . GLU A 1 248 ? -21.798 -8.506 -9.274 1.00 89.56 248 GLU A N 1
ATOM 1833 C CA . GLU A 1 248 ? -21.785 -7.530 -10.371 1.00 89.56 248 GLU A CA 1
ATOM 1834 C C . GLU A 1 248 ? -21.371 -6.134 -9.869 1.00 89.56 248 GLU A C 1
ATOM 1836 O O . GLU A 1 248 ? -21.361 -5.871 -8.666 1.00 89.56 248 GLU A O 1
ATOM 1841 N N . ILE A 1 249 ? -21.018 -5.216 -10.776 1.00 90.12 249 ILE A N 1
ATOM 1842 C CA . ILE A 1 249 ? -20.749 -3.808 -10.435 1.00 90.12 249 ILE A CA 1
ATOM 1843 C C . ILE A 1 249 ? -22.038 -2.999 -10.669 1.00 90.12 249 ILE A C 1
ATOM 1845 O O . ILE A 1 249 ? -22.462 -2.884 -11.819 1.00 90.12 249 ILE A O 1
ATOM 1849 N N . PRO A 1 250 ? -22.665 -2.419 -9.626 1.00 88.44 250 PRO A N 1
ATOM 1850 C CA . PRO A 1 250 ? -23.818 -1.532 -9.783 1.00 88.44 250 PRO A CA 1
ATOM 1851 C C . PRO A 1 250 ? -23.488 -0.283 -10.610 1.00 88.44 250 PRO A C 1
ATOM 1853 O O . PRO A 1 250 ? -22.419 0.300 -10.434 1.00 88.44 250 PRO A O 1
ATOM 1856 N N . GLU A 1 251 ? -24.444 0.207 -11.408 1.00 87.19 251 GLU A N 1
ATOM 1857 C CA . GLU A 1 251 ? -24.308 1.434 -12.224 1.00 87.19 251 GLU A CA 1
ATOM 1858 C C . GLU A 1 251 ? -23.810 2.646 -11.404 1.00 87.19 251 GLU A C 1
ATOM 1860 O O . GLU A 1 251 ? -22.968 3.418 -11.854 1.00 87.19 251 GLU A O 1
ATOM 1865 N N . LEU A 1 252 ? -24.261 2.790 -10.150 1.00 86.25 252 LEU A N 1
ATOM 1866 C CA . LEU A 1 252 ? -23.855 3.883 -9.247 1.00 86.25 252 LEU A CA 1
ATOM 1867 C C . LEU A 1 252 ? -22.372 3.833 -8.829 1.00 86.25 252 LEU A C 1
ATOM 1869 O O . LEU A 1 252 ? -21.813 4.847 -8.395 1.00 86.25 252 LEU A O 1
ATOM 1873 N N . ARG A 1 253 ? -21.740 2.662 -8.960 1.00 88.62 253 ARG A N 1
ATOM 1874 C CA . ARG A 1 253 ? -20.319 2.410 -8.690 1.00 88.62 253 ARG A CA 1
ATOM 1875 C C . ARG A 1 253 ? -19.505 2.230 -9.982 1.00 88.62 253 ARG A C 1
ATOM 1877 O O . ARG A 1 253 ? -18.299 1.992 -9.908 1.00 88.62 253 ARG A O 1
ATOM 1884 N N . GLU A 1 254 ? -20.124 2.356 -11.157 1.00 86.31 254 GLU A N 1
ATOM 1885 C CA . GLU A 1 254 ? -19.413 2.325 -12.435 1.00 86.31 254 GLU A CA 1
ATOM 1886 C C . GLU A 1 254 ? -18.390 3.472 -12.502 1.00 86.31 254 GLU A C 1
ATOM 1888 O O . GLU A 1 254 ? -18.633 4.593 -12.046 1.00 86.31 254 GLU A O 1
ATOM 1893 N N . GLY A 1 255 ? -17.194 3.179 -13.016 1.00 85.88 255 GLY A N 1
ATOM 1894 C CA . GLY A 1 255 ? -16.089 4.140 -13.036 1.00 85.88 255 GLY A CA 1
ATOM 1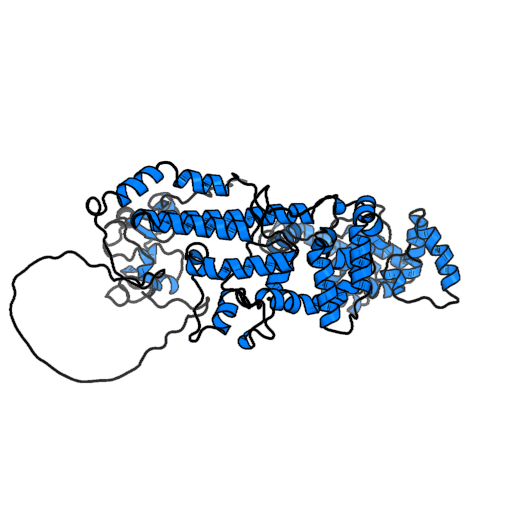895 C C . GLY A 1 255 ? -15.490 4.461 -11.660 1.00 85.88 255 GLY A C 1
ATOM 1896 O O . GLY A 1 255 ? -14.712 5.410 -11.560 1.00 85.88 255 GLY A O 1
ATOM 1897 N N . TRP A 1 256 ? -15.808 3.699 -10.603 1.00 91.50 256 TRP A N 1
ATOM 1898 C CA . TRP A 1 256 ? -15.078 3.785 -9.338 1.00 91.50 256 TRP A CA 1
ATOM 1899 C C . TRP A 1 256 ? -13.590 3.481 -9.549 1.00 91.50 256 TRP A C 1
ATOM 1901 O O . TRP A 1 256 ? -13.216 2.489 -10.179 1.00 91.50 256 TRP A O 1
ATOM 1911 N N . LEU A 1 257 ? -12.743 4.343 -8.995 1.00 92.75 257 LEU A N 1
ATOM 1912 C CA . LEU A 1 257 ? -11.290 4.219 -8.988 1.00 92.75 257 LEU A CA 1
ATOM 1913 C C . LEU A 1 257 ? -10.838 4.104 -7.535 1.00 92.75 257 LEU A C 1
ATOM 1915 O O . LEU A 1 257 ? -11.440 4.728 -6.668 1.00 92.75 257 LEU A O 1
ATOM 1919 N N . PHE A 1 258 ? -9.755 3.380 -7.267 1.00 92.69 258 PHE A N 1
ATOM 1920 C CA . PHE A 1 258 ? -9.067 3.493 -5.982 1.00 92.69 258 PHE A CA 1
ATOM 1921 C C . PHE A 1 258 ? -8.023 4.616 -6.051 1.00 92.69 258 PHE A C 1
ATOM 1923 O O . PHE A 1 258 ? -7.327 4.751 -7.059 1.00 92.69 258 PHE A O 1
ATOM 1930 N N . ASP A 1 259 ? -7.915 5.436 -5.003 1.00 91.06 259 ASP A N 1
ATOM 1931 C CA . ASP A 1 259 ? -7.015 6.591 -5.011 1.00 91.06 259 ASP A CA 1
ATOM 1932 C C . ASP A 1 259 ? -5.541 6.199 -5.228 1.00 91.06 259 ASP A C 1
ATOM 1934 O O . ASP A 1 259 ? -5.022 5.233 -4.659 1.00 91.06 259 ASP A O 1
ATOM 1938 N N . LYS A 1 260 ? -4.850 6.984 -6.061 1.00 88.31 260 LYS A N 1
ATOM 1939 C CA . LYS A 1 260 ? -3.483 6.693 -6.501 1.00 88.31 260 LYS A CA 1
ATOM 1940 C C . LYS A 1 260 ? -2.456 6.824 -5.373 1.00 88.31 260 LYS A C 1
ATOM 1942 O O . LYS A 1 260 ? -1.513 6.034 -5.329 1.00 88.31 260 LYS A O 1
ATOM 1947 N N . ASP A 1 261 ? -2.630 7.780 -4.466 1.00 88.69 261 ASP A N 1
ATOM 1948 C CA . ASP A 1 261 ? -1.706 7.982 -3.349 1.00 88.69 261 ASP A CA 1
ATOM 1949 C C . ASP A 1 261 ? -1.948 6.922 -2.260 1.00 88.69 261 ASP A C 1
ATOM 1951 O O . ASP A 1 261 ? -1.001 6.446 -1.629 1.00 88.69 261 ASP A O 1
ATOM 1955 N N . GLN A 1 262 ? -3.197 6.470 -2.080 1.00 90.12 262 GLN A N 1
ATOM 1956 C CA . GLN A 1 262 ? -3.515 5.299 -1.251 1.00 90.12 262 GLN A CA 1
ATOM 1957 C C . GLN A 1 262 ? -2.936 3.997 -1.842 1.00 90.12 262 GLN A C 1
ATOM 1959 O O . GLN A 1 262 ? -2.417 3.170 -1.090 1.00 90.12 262 GLN A O 1
ATOM 1964 N N . LEU A 1 263 ? -2.945 3.831 -3.171 1.00 90.44 263 LEU A N 1
ATOM 1965 C CA . LEU A 1 263 ? -2.289 2.714 -3.868 1.00 90.44 263 LEU A CA 1
ATOM 1966 C C . LEU A 1 263 ? -0.761 2.717 -3.711 1.00 90.44 263 LEU A C 1
ATOM 1968 O O . LEU A 1 263 ? -0.172 1.673 -3.431 1.00 90.44 263 LEU A O 1
ATOM 1972 N N . ASP A 1 264 ? -0.111 3.875 -3.846 1.00 88.69 264 ASP A N 1
ATOM 1973 C CA . ASP A 1 264 ? 1.337 3.999 -3.634 1.00 88.69 264 ASP A CA 1
ATOM 1974 C C . ASP A 1 264 ? 1.722 3.633 -2.189 1.00 88.69 264 ASP A C 1
ATOM 1976 O O . ASP A 1 264 ? 2.647 2.848 -1.963 1.00 88.69 264 ASP A O 1
ATOM 1980 N N . LYS A 1 265 ? 0.951 4.106 -1.199 1.00 90.19 265 LYS A N 1
ATOM 1981 C CA . LYS A 1 265 ? 1.105 3.699 0.207 1.00 90.19 265 LYS A CA 1
ATOM 1982 C C . LYS A 1 265 ? 0.906 2.194 0.404 1.00 90.19 265 LYS A C 1
ATOM 1984 O O . LYS A 1 265 ? 1.707 1.583 1.113 1.00 90.19 265 LYS A O 1
ATOM 1989 N N . LEU A 1 266 ? -0.124 1.598 -0.210 1.00 91.69 266 LEU A N 1
ATOM 1990 C CA . LEU A 1 266 ? -0.419 0.164 -0.122 1.00 91.69 266 LEU A CA 1
ATOM 1991 C C . LEU A 1 266 ? 0.789 -0.673 -0.558 1.00 91.69 266 LEU A C 1
ATOM 1993 O O . LEU A 1 266 ? 1.287 -1.477 0.229 1.00 91.69 266 LEU A O 1
ATOM 1997 N N . PHE A 1 267 ? 1.287 -0.453 -1.778 1.00 90.31 267 PHE A N 1
ATOM 1998 C CA . PHE A 1 267 ? 2.396 -1.238 -2.323 1.00 90.31 267 PHE A CA 1
ATOM 1999 C C . PHE A 1 267 ? 3.736 -0.939 -1.645 1.00 90.31 267 PHE A C 1
ATOM 2001 O O . PHE A 1 267 ? 4.565 -1.834 -1.518 1.00 90.31 267 PHE A O 1
ATOM 2008 N N . ARG A 1 268 ? 3.951 0.273 -1.118 1.00 88.19 268 ARG A N 1
ATOM 2009 C CA . ARG A 1 268 ? 5.116 0.575 -0.261 1.00 88.19 268 ARG A CA 1
ATOM 2010 C C . ARG A 1 268 ? 4.998 0.014 1.162 1.00 88.19 268 ARG A C 1
ATOM 2012 O O . ARG A 1 268 ? 5.892 0.239 1.975 1.00 88.19 268 ARG A O 1
ATOM 2019 N N . GLY A 1 269 ? 3.916 -0.696 1.487 1.00 86.44 269 GLY A N 1
ATOM 2020 C CA . GLY A 1 269 ? 3.694 -1.297 2.800 1.00 86.44 269 GLY A CA 1
ATOM 2021 C C . GLY A 1 269 ? 3.347 -0.300 3.910 1.00 86.44 269 GLY A C 1
ATOM 2022 O O . GLY A 1 269 ? 3.413 -0.673 5.076 1.00 86.44 269 GLY A O 1
ATOM 2023 N N . LYS A 1 270 ? 2.961 0.941 3.585 1.00 88.62 270 LYS A N 1
ATOM 2024 C CA . LYS A 1 270 ? 2.554 2.007 4.528 1.00 88.62 270 LYS A CA 1
ATOM 2025 C C . LYS A 1 270 ? 1.091 1.851 4.977 1.00 88.62 270 LYS A C 1
ATOM 2027 O O . LYS A 1 270 ? 0.283 2.774 4.890 1.00 88.62 270 LYS A O 1
ATOM 2032 N N . LEU A 1 271 ? 0.724 0.647 5.415 1.00 89.06 271 LEU A N 1
ATOM 2033 C CA . LEU A 1 271 ? -0.653 0.223 5.714 1.00 89.06 271 LEU A CA 1
ATOM 2034 C C . LEU A 1 271 ? -1.355 1.037 6.821 1.00 89.06 271 LEU A C 1
ATOM 2036 O O . LEU A 1 271 ? -2.585 1.019 6.891 1.00 89.06 271 LEU A O 1
ATOM 2040 N N . SER A 1 272 ? -0.605 1.738 7.679 1.00 87.94 272 SER A N 1
ATOM 2041 C CA . SER A 1 272 ? -1.141 2.641 8.708 1.00 87.94 272 SER A CA 1
ATOM 2042 C C . SER A 1 272 ? -1.399 4.065 8.196 1.00 87.94 272 SER A C 1
ATOM 2044 O O . SER A 1 272 ? -2.220 4.773 8.777 1.00 87.94 272 SER A O 1
ATOM 2046 N N . GLU A 1 273 ? -0.759 4.464 7.090 1.00 88.81 273 GLU A N 1
ATOM 2047 C CA . GLU A 1 273 ? -1.008 5.732 6.385 1.00 88.81 273 GLU A CA 1
ATOM 2048 C C . GLU A 1 273 ? -2.145 5.626 5.352 1.00 88.81 273 GLU A C 1
ATOM 2050 O O . GLU A 1 273 ? -2.561 6.650 4.796 1.00 88.81 273 GLU A O 1
ATOM 2055 N N . VAL A 1 274 ? -2.631 4.410 5.066 1.00 90.12 274 VAL A N 1
ATOM 2056 C CA . VAL A 1 274 ? -3.767 4.178 4.163 1.00 90.12 274 VAL A CA 1
ATOM 2057 C C . VAL A 1 274 ? -5.081 4.543 4.862 1.00 90.12 274 VAL A C 1
ATOM 2059 O O . VAL A 1 274 ? -5.407 4.039 5.938 1.00 90.12 274 VAL A O 1
ATOM 2062 N N . GLU A 1 275 ? -5.870 5.413 4.237 1.00 89.94 275 GLU A N 1
ATOM 2063 C CA . GLU A 1 275 ? -7.121 5.940 4.792 1.00 89.94 275 GLU A CA 1
ATOM 2064 C C . GLU A 1 275 ? -8.335 5.066 4.435 1.00 89.94 275 GLU A C 1
ATOM 2066 O O . GLU A 1 275 ? -9.268 5.502 3.765 1.00 89.94 275 GLU A O 1
ATOM 2071 N N . TRP A 1 276 ? -8.340 3.827 4.933 1.00 91.62 276 TRP A N 1
ATOM 2072 C CA . TRP A 1 276 ? -9.286 2.753 4.582 1.00 91.62 276 TRP A CA 1
ATOM 2073 C C . TRP A 1 276 ? -10.787 3.104 4.584 1.00 91.62 276 TRP A C 1
ATOM 2075 O O . TRP A 1 276 ? -11.556 2.463 3.872 1.00 91.62 276 TRP A O 1
ATOM 2085 N N . PHE A 1 277 ? -11.220 4.085 5.385 1.00 90.75 277 PHE A N 1
ATOM 2086 C CA . PHE A 1 277 ? -12.633 4.465 5.514 1.00 90.75 277 PHE A CA 1
ATOM 2087 C C . PHE A 1 277 ? -12.916 5.899 5.059 1.00 90.75 277 PHE A C 1
ATOM 2089 O O . PHE A 1 277 ? -13.634 6.092 4.087 1.00 90.75 277 PHE A O 1
ATOM 2096 N N . ASN A 1 278 ? -12.355 6.897 5.752 1.00 84.31 278 ASN A N 1
ATOM 2097 C CA . ASN A 1 278 ? -12.613 8.325 5.508 1.00 84.31 278 ASN A CA 1
ATOM 2098 C C . ASN A 1 278 ? -11.917 8.909 4.267 1.00 84.31 278 ASN A C 1
ATOM 2100 O O . ASN A 1 278 ? -12.189 10.066 3.943 1.00 84.31 278 ASN A O 1
ATOM 2104 N N . GLY A 1 279 ? -10.947 8.196 3.687 1.00 76.25 279 GLY A N 1
ATOM 2105 C CA . GLY A 1 279 ? -10.080 8.746 2.649 1.00 76.25 279 GLY A CA 1
ATOM 2106 C C . GLY A 1 279 ? -10.833 9.079 1.359 1.00 76.25 279 GLY A C 1
ATOM 2107 O O . GLY A 1 279 ? -11.931 8.556 1.145 1.00 76.25 279 GLY A O 1
ATOM 2108 N N . PRO A 1 280 ? -10.244 9.914 0.483 1.00 73.38 280 PRO A N 1
ATOM 2109 C CA . PRO A 1 280 ? -10.739 10.056 -0.882 1.00 73.38 280 PRO A CA 1
ATOM 2110 C C . PRO A 1 280 ? -10.748 8.675 -1.540 1.00 73.38 280 PRO A C 1
ATOM 2112 O O . PRO A 1 280 ? -9.759 7.944 -1.452 1.00 73.38 280 PRO A O 1
ATOM 2115 N N . LEU A 1 281 ? -11.875 8.304 -2.148 1.00 79.00 281 LEU A N 1
ATOM 2116 C CA . LEU A 1 281 ? -12.091 6.978 -2.730 1.00 79.00 281 LEU A CA 1
ATOM 2117 C C . LEU A 1 281 ? -11.871 5.824 -1.719 1.00 79.00 281 LEU A C 1
ATOM 2119 O O . LEU A 1 281 ? -11.419 4.733 -2.069 1.00 79.00 281 LEU A O 1
ATOM 2123 N N . GLY A 1 282 ? -12.179 6.073 -0.441 1.00 85.62 282 GLY A N 1
ATOM 2124 C CA . GLY A 1 282 ? -12.223 5.078 0.634 1.00 85.62 282 GLY A CA 1
ATOM 2125 C C . GLY A 1 282 ? -13.610 4.448 0.820 1.00 85.62 282 GLY A C 1
ATOM 2126 O O . GLY A 1 282 ? -14.589 4.833 0.174 1.00 85.62 282 GLY A O 1
ATOM 2127 N N . ALA A 1 283 ? -13.723 3.501 1.759 1.00 88.94 283 ALA A N 1
ATOM 2128 C CA . ALA A 1 283 ? -14.953 2.727 1.967 1.00 88.94 283 ALA A CA 1
ATOM 2129 C C . ALA A 1 283 ? -16.202 3.575 2.297 1.00 88.94 283 ALA A C 1
ATOM 2131 O O . ALA A 1 283 ? -17.314 3.171 1.961 1.00 88.94 283 ALA A O 1
ATOM 2132 N N . LEU A 1 284 ? -16.047 4.747 2.931 1.00 87.81 284 LEU A N 1
ATOM 2133 C CA . LEU A 1 284 ? -17.162 5.661 3.211 1.00 87.81 284 LEU A CA 1
ATOM 2134 C C . LEU A 1 284 ? -17.735 6.279 1.932 1.00 87.81 284 LEU A C 1
ATOM 2136 O O . LEU A 1 284 ? -18.950 6.400 1.803 1.00 87.81 284 LEU A O 1
ATOM 2140 N N . GLU A 1 285 ? -16.876 6.696 1.002 1.00 88.31 285 GLU A N 1
ATOM 2141 C CA . GLU A 1 285 ? -17.318 7.331 -0.239 1.00 88.31 285 GLU A CA 1
ATOM 2142 C C . GLU A 1 285 ? -17.970 6.304 -1.175 1.00 88.31 285 GLU A C 1
ATOM 2144 O O . GLU A 1 285 ? -18.992 6.614 -1.785 1.00 88.31 285 GLU A O 1
ATOM 2149 N N . LEU A 1 286 ? -17.466 5.063 -1.194 1.00 87.62 286 LEU A N 1
ATOM 2150 C CA . LEU A 1 286 ? -18.106 3.953 -1.902 1.00 87.62 286 LEU A CA 1
ATOM 2151 C C . LEU A 1 286 ? -19.500 3.658 -1.331 1.00 87.62 286 LEU A C 1
ATOM 2153 O O . LEU A 1 286 ? -20.474 3.615 -2.072 1.00 87.62 286 LEU A O 1
ATOM 2157 N N . LEU A 1 287 ? -19.617 3.542 -0.004 1.00 84.50 287 LEU A N 1
ATOM 2158 C CA . LEU A 1 287 ? -20.897 3.323 0.680 1.00 84.50 287 LEU A CA 1
ATOM 2159 C C . LEU A 1 287 ? -21.879 4.494 0.477 1.00 84.50 287 LEU A C 1
ATOM 2161 O O . LEU A 1 287 ? -23.090 4.290 0.429 1.00 84.50 287 LEU A O 1
ATOM 2165 N N . ASN A 1 288 ? -21.370 5.716 0.300 1.00 84.00 288 ASN A N 1
ATOM 2166 C CA . ASN A 1 288 ? -22.170 6.893 -0.038 1.00 84.00 288 ASN A CA 1
ATOM 2167 C C . ASN A 1 288 ? -22.703 6.901 -1.484 1.00 84.00 288 ASN A C 1
ATOM 2169 O O . ASN A 1 288 ? -23.571 7.723 -1.770 1.00 84.00 288 ASN A O 1
ATOM 2173 N N . LYS A 1 289 ? -22.234 6.025 -2.389 1.00 84.88 289 LYS A N 1
ATOM 2174 C CA . LYS A 1 289 ? -22.807 5.888 -3.744 1.00 84.88 289 LYS A CA 1
ATOM 2175 C C . LYS A 1 289 ? -24.195 5.256 -3.726 1.00 84.88 289 LYS A C 1
ATOM 2177 O O . LYS A 1 289 ? -25.056 5.678 -4.490 1.00 84.88 289 LYS A O 1
ATOM 2182 N N . ASP A 1 290 ? -24.405 4.289 -2.835 1.00 78.69 290 ASP A N 1
ATOM 2183 C CA . ASP A 1 290 ? -25.661 3.537 -2.723 1.00 78.69 290 ASP A CA 1
ATOM 2184 C C . ASP A 1 290 ? -26.605 4.117 -1.650 1.00 78.69 290 ASP A C 1
ATOM 2186 O O . ASP A 1 290 ? -27.767 3.723 -1.540 1.00 78.69 290 ASP A O 1
ATOM 2190 N N . ALA A 1 291 ? -26.112 5.049 -0.828 1.00 76.75 291 ALA A N 1
ATOM 2191 C CA . ALA A 1 291 ? -26.877 5.673 0.244 1.00 76.75 291 ALA A CA 1
ATOM 2192 C C . ALA A 1 291 ? -27.822 6.766 -0.283 1.00 76.75 291 ALA A C 1
ATOM 2194 O O . ALA A 1 291 ? -27.405 7.682 -0.989 1.00 76.75 291 ALA A O 1
ATOM 2195 N N . SER A 1 292 ? -29.089 6.736 0.145 1.00 72.00 292 SER A N 1
ATOM 2196 C CA . SER A 1 292 ? -30.064 7.794 -0.172 1.00 72.00 292 SER A CA 1
ATOM 2197 C C . SER A 1 292 ? -29.703 9.152 0.442 1.00 72.00 292 SER A C 1
ATOM 219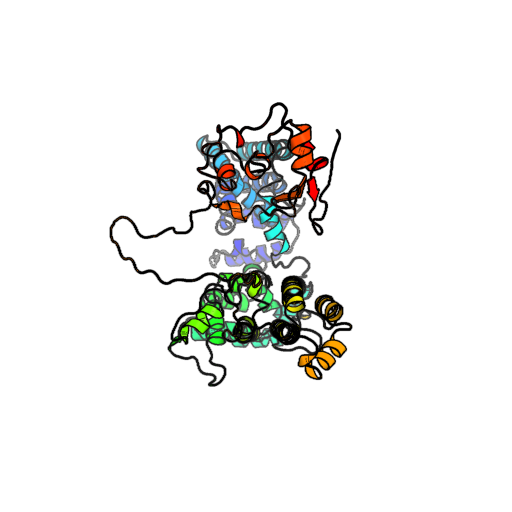9 O O . SER A 1 292 ? -30.024 10.188 -0.130 1.00 72.00 292 SER A O 1
ATOM 2201 N N . ASP A 1 293 ? -29.039 9.136 1.601 1.00 69.38 293 ASP A N 1
ATOM 2202 C CA . ASP A 1 293 ? -28.488 10.302 2.290 1.00 69.38 293 ASP A CA 1
ATOM 2203 C C . ASP A 1 293 ? -27.002 10.041 2.603 1.00 69.38 293 ASP A C 1
ATOM 2205 O O . ASP A 1 293 ? -26.690 9.019 3.222 1.00 69.38 293 ASP A O 1
ATOM 2209 N N . PRO A 1 294 ? -26.069 10.938 2.231 1.00 75.38 294 PRO A N 1
ATOM 2210 C CA . PRO A 1 294 ? -24.642 10.699 2.414 1.00 75.38 294 PRO A CA 1
ATOM 2211 C C . PRO A 1 294 ? -24.219 10.766 3.889 1.00 75.38 294 PRO A C 1
ATOM 2213 O O . PRO A 1 294 ? -24.457 11.747 4.606 1.00 75.38 294 PRO A O 1
ATOM 2216 N N . PHE A 1 295 ? -23.506 9.733 4.329 1.00 74.50 295 PHE A N 1
ATOM 2217 C CA . PHE A 1 295 ? -22.877 9.653 5.639 1.00 74.50 295 PHE A CA 1
ATOM 2218 C C . PHE A 1 295 ? -21.663 10.588 5.733 1.00 74.50 295 PHE A C 1
ATOM 2220 O O . PHE A 1 295 ? -20.925 10.809 4.771 1.00 74.50 295 PHE A O 1
ATOM 2227 N N . LYS A 1 296 ? -21.440 11.136 6.932 1.00 82.12 296 LYS A N 1
ATOM 2228 C CA . LYS A 1 296 ? -20.325 12.048 7.236 1.00 82.12 296 LYS A CA 1
ATOM 2229 C C . LYS A 1 296 ? -19.106 11.283 7.746 1.00 82.12 296 LYS A C 1
ATOM 2231 O O . LYS A 1 296 ? -19.255 10.239 8.378 1.00 82.12 296 LYS A O 1
ATOM 2236 N N . ASN A 1 297 ? -17.923 11.866 7.555 1.00 79.38 297 ASN A N 1
ATOM 2237 C CA . ASN A 1 297 ? -16.649 11.320 8.025 1.00 79.38 297 ASN A CA 1
ATOM 2238 C C . ASN A 1 297 ? -16.693 10.939 9.512 1.00 79.38 297 ASN A C 1
ATOM 2240 O O . ASN A 1 297 ? -17.154 11.705 10.363 1.00 79.38 297 ASN A O 1
ATOM 2244 N N . CYS A 1 298 ? -16.150 9.764 9.817 1.00 80.31 298 CYS A N 1
ATOM 2245 C CA . CYS A 1 298 ? -15.986 9.271 11.175 1.00 80.31 298 CYS A CA 1
ATOM 2246 C C . CYS A 1 298 ? -14.851 10.039 11.885 1.00 80.31 298 CYS A C 1
ATOM 2248 O O . CYS A 1 298 ? -13.813 10.288 11.266 1.00 80.31 298 CYS A O 1
ATOM 2250 N N . PRO A 1 299 ? -14.973 10.417 13.170 1.00 82.56 299 PRO A N 1
ATOM 2251 C CA . PRO A 1 299 ? -13.846 10.965 13.923 1.00 82.56 299 PRO A CA 1
ATOM 2252 C C . PRO A 1 299 ? -12.632 10.007 13.922 1.00 82.56 299 PRO A C 1
ATOM 2254 O O . PRO A 1 299 ? -12.824 8.795 14.049 1.00 82.56 299 PRO A O 1
ATOM 2257 N N . PRO A 1 300 ? -11.378 10.492 13.802 1.00 81.81 300 PRO A N 1
ATOM 2258 C CA . PRO A 1 300 ? -10.206 9.615 13.686 1.00 81.81 300 PRO A CA 1
ATOM 2259 C C . PRO A 1 300 ? -10.034 8.613 14.839 1.00 81.81 300 PRO A C 1
ATOM 2261 O O . PRO A 1 300 ? -9.634 7.475 14.613 1.00 81.81 300 PRO A O 1
ATOM 2264 N N . ASP A 1 301 ? -10.402 8.995 16.064 1.00 79.31 301 ASP A N 1
ATOM 2265 C CA . ASP A 1 301 ? -10.391 8.147 17.265 1.00 79.31 301 ASP A CA 1
ATOM 2266 C C . ASP A 1 301 ? -11.480 7.052 17.265 1.00 79.31 301 ASP A C 1
ATOM 2268 O O . ASP A 1 301 ? -11.429 6.094 18.046 1.00 79.31 301 ASP A O 1
ATOM 2272 N N . GLN A 1 302 ? -12.457 7.162 16.363 1.00 81.81 302 GLN A N 1
ATOM 2273 C CA . GLN A 1 302 ? -13.614 6.274 16.250 1.00 81.81 302 GLN A CA 1
ATOM 2274 C C . GLN A 1 302 ? -13.498 5.252 15.107 1.00 81.81 302 GLN A C 1
ATOM 2276 O O . GLN A 1 302 ? -14.146 4.203 15.169 1.00 81.81 302 GLN A O 1
ATOM 2281 N N . LEU A 1 303 ? -12.605 5.488 14.134 1.00 83.12 303 LEU A N 1
ATOM 2282 C CA . LEU A 1 303 ? -12.386 4.649 12.941 1.00 83.12 303 LEU A CA 1
ATOM 2283 C C . LEU A 1 303 ? -12.277 3.143 13.226 1.00 83.12 303 LEU A C 1
ATOM 2285 O O . LEU A 1 303 ? -12.809 2.325 12.485 1.00 83.12 303 LEU A O 1
ATOM 2289 N N . TYR A 1 304 ? -11.621 2.778 14.328 1.00 91.25 304 TYR A N 1
ATOM 2290 C CA . TYR A 1 304 ? -11.361 1.381 14.699 1.00 91.25 304 TYR A CA 1
ATOM 2291 C C . TYR A 1 304 ? -12.090 0.942 15.981 1.00 91.25 304 TYR A C 1
ATOM 2293 O O . TYR A 1 304 ? -11.689 -0.034 16.620 1.00 91.25 304 TYR A O 1
ATOM 2301 N N . THR A 1 305 ? -13.130 1.678 16.399 1.00 87.69 305 THR A N 1
ATOM 2302 C CA . THR A 1 305 ? -13.916 1.410 17.626 1.00 87.69 305 THR A CA 1
ATOM 2303 C C . THR A 1 305 ? -15.437 1.472 17.443 1.00 87.69 305 THR A C 1
ATOM 2305 O O . THR A 1 305 ? -16.185 1.091 18.354 1.00 87.69 305 THR A O 1
ATOM 2308 N N . VAL A 1 306 ? -15.913 1.912 16.277 1.00 85.88 306 VAL A N 1
ATOM 2309 C CA . VAL A 1 306 ? -17.323 1.866 15.866 1.00 85.88 306 VAL A CA 1
ATOM 2310 C C . VAL A 1 306 ? -17.558 0.617 15.016 1.00 85.88 306 VAL A C 1
ATOM 2312 O O . VAL A 1 306 ? -16.796 0.333 14.095 1.00 85.88 306 VAL A O 1
ATOM 2315 N N . GLU A 1 307 ? -18.601 -0.152 15.344 1.00 89.38 307 GLU A N 1
ATOM 2316 C CA . GLU A 1 307 ? -18.872 -1.441 14.688 1.00 89.38 307 GLU A CA 1
ATOM 2317 C C . GLU A 1 307 ? -19.238 -1.263 13.212 1.00 89.38 307 GLU A C 1
ATOM 2319 O O . GLU A 1 307 ? -18.590 -1.874 12.372 1.00 89.38 307 GLU A O 1
ATOM 2324 N N . THR A 1 308 ? -20.163 -0.353 12.893 1.00 85.25 308 THR A N 1
ATOM 2325 C CA . THR A 1 308 ? -20.617 -0.091 11.515 1.00 85.25 308 THR A CA 1
ATOM 2326 C C . THR A 1 308 ? -19.499 0.406 10.595 1.00 85.25 308 THR A C 1
ATOM 2328 O O . THR A 1 308 ? -19.452 0.046 9.424 1.00 85.25 308 THR A O 1
ATOM 2331 N N . VAL A 1 309 ? -18.554 1.188 11.129 1.00 89.06 309 VAL A N 1
ATOM 2332 C CA . VAL A 1 309 ? -17.372 1.654 10.388 1.00 89.06 309 VAL A CA 1
ATOM 2333 C C . VAL A 1 309 ? -16.472 0.475 10.030 1.00 89.06 309 VAL A C 1
ATOM 2335 O O . VAL A 1 309 ? -16.094 0.322 8.873 1.00 89.06 309 VAL A O 1
ATOM 2338 N N . LEU A 1 310 ? -16.170 -0.401 10.993 1.00 92.44 310 LEU A N 1
ATOM 2339 C CA . LEU A 1 310 ? -15.393 -1.617 10.740 1.00 92.44 310 LEU A CA 1
ATOM 2340 C C . LEU A 1 310 ? -16.127 -2.586 9.798 1.00 92.44 310 LEU A C 1
ATOM 2342 O O . LEU A 1 310 ? -15.487 -3.181 8.938 1.00 92.44 310 LEU A O 1
ATOM 2346 N N . GLU A 1 311 ? -17.448 -2.721 9.923 1.00 91.56 311 GLU A N 1
ATOM 2347 C CA . GLU A 1 311 ? -18.286 -3.562 9.055 1.00 91.56 311 GLU A CA 1
ATOM 2348 C C . GLU A 1 311 ? -18.290 -3.094 7.597 1.00 91.56 311 GLU A C 1
ATOM 2350 O O . GLU A 1 311 ? -18.218 -3.938 6.713 1.00 91.56 311 GLU A O 1
ATOM 2355 N N . ALA A 1 312 ? -18.284 -1.783 7.341 1.00 89.25 312 ALA A N 1
ATOM 2356 C CA . ALA A 1 312 ? -18.110 -1.226 5.998 1.00 89.25 312 ALA A CA 1
ATOM 2357 C C . ALA A 1 312 ? -16.650 -1.299 5.502 1.00 89.25 312 ALA A C 1
ATOM 2359 O O . ALA A 1 312 ? -16.394 -1.505 4.318 1.00 89.25 312 ALA A O 1
ATOM 2360 N N . THR A 1 313 ? -15.672 -1.163 6.405 1.00 93.50 313 THR A N 1
ATOM 2361 C CA . THR A 1 313 ? -14.242 -1.157 6.046 1.00 93.50 313 THR A CA 1
ATOM 2362 C C . THR A 1 313 ? -13.716 -2.556 5.694 1.00 93.50 313 THR A C 1
ATOM 2364 O O . THR A 1 313 ? -12.876 -2.687 4.807 1.00 93.50 313 THR A O 1
ATOM 2367 N N . ILE A 1 314 ? -14.198 -3.617 6.356 1.00 94.44 314 ILE A N 1
ATOM 2368 C CA . ILE A 1 314 ? -13.729 -5.002 6.140 1.00 94.44 314 ILE A CA 1
ATOM 2369 C C . ILE A 1 314 ? -13.919 -5.485 4.686 1.00 94.44 314 ILE A C 1
ATOM 2371 O O . ILE A 1 314 ? -12.934 -5.972 4.126 1.00 94.44 314 ILE A O 1
ATOM 2375 N N . PRO A 1 315 ? -15.104 -5.351 4.049 1.00 92.81 315 PRO A N 1
ATOM 2376 C CA . PRO A 1 315 ? -15.304 -5.645 2.627 1.00 92.81 315 PRO A CA 1
ATOM 2377 C C . PRO A 1 315 ? -14.298 -4.936 1.720 1.00 92.81 315 PRO A C 1
ATOM 2379 O O . PRO A 1 315 ? -13.625 -5.588 0.926 1.00 92.81 315 PRO A O 1
ATOM 2382 N N . PHE A 1 316 ? -14.132 -3.625 1.907 1.00 93.50 316 PHE A N 1
ATOM 2383 C CA . PHE A 1 316 ? -13.238 -2.787 1.110 1.00 93.50 316 PHE A CA 1
ATOM 2384 C C . PHE A 1 316 ? -11.766 -3.206 1.248 1.00 93.50 316 PHE A C 1
ATOM 2386 O O . PHE A 1 316 ? -11.068 -3.388 0.247 1.00 93.50 316 PHE A O 1
ATOM 2393 N N . VAL A 1 317 ? -11.295 -3.445 2.481 1.00 94.38 317 VAL A N 1
ATOM 2394 C CA . VAL A 1 317 ? -9.951 -3.995 2.729 1.00 94.38 317 VAL A CA 1
ATOM 2395 C C . VAL A 1 317 ? -9.806 -5.355 2.054 1.00 94.38 317 VAL A C 1
ATOM 2397 O O . VAL A 1 317 ? -8.825 -5.571 1.352 1.00 94.38 317 VAL A O 1
ATOM 2400 N N . ARG A 1 318 ? -10.771 -6.270 2.220 1.00 94.06 318 ARG A N 1
ATOM 2401 C CA . ARG A 1 318 ? -10.701 -7.626 1.653 1.00 94.06 318 ARG A CA 1
ATOM 2402 C C . ARG A 1 318 ? -10.640 -7.606 0.124 1.00 94.06 318 ARG A C 1
ATOM 2404 O O . ARG A 1 318 ? -9.774 -8.272 -0.433 1.00 94.06 318 ARG A O 1
ATOM 2411 N N . ALA A 1 319 ? -11.490 -6.821 -0.537 1.00 93.94 319 ALA A N 1
ATOM 2412 C CA . ALA A 1 319 ? -11.456 -6.633 -1.987 1.00 93.94 319 ALA A CA 1
ATOM 2413 C C . ALA A 1 319 ? -10.092 -6.100 -2.457 1.00 93.94 319 ALA A C 1
ATOM 2415 O O . ALA A 1 319 ? -9.495 -6.644 -3.383 1.00 93.94 319 ALA A O 1
ATOM 2416 N N . THR A 1 320 ? -9.546 -5.111 -1.741 1.00 94.19 320 THR A N 1
ATOM 2417 C CA . THR A 1 320 ? -8.212 -4.549 -2.010 1.00 94.19 320 THR A CA 1
ATOM 2418 C C . THR A 1 320 ? -7.096 -5.589 -1.834 1.00 94.19 320 THR A C 1
ATOM 2420 O O . THR A 1 320 ? -6.188 -5.650 -2.656 1.00 94.19 320 THR A O 1
ATOM 2423 N N . MET A 1 321 ? -7.147 -6.435 -0.796 1.00 92.56 321 MET A N 1
ATOM 2424 C CA . MET A 1 321 ? -6.142 -7.490 -0.585 1.00 92.56 321 MET A CA 1
ATOM 2425 C C . MET A 1 321 ? -6.213 -8.554 -1.684 1.00 92.56 321 MET A C 1
ATOM 2427 O O . MET A 1 321 ? -5.177 -8.941 -2.218 1.00 92.56 321 MET A O 1
ATOM 2431 N N . ASN A 1 322 ? -7.427 -8.976 -2.053 1.00 92.06 322 ASN A N 1
ATOM 2432 C CA . ASN A 1 322 ? -7.650 -9.946 -3.121 1.00 92.06 322 ASN A CA 1
ATOM 2433 C C . ASN A 1 322 ? -7.110 -9.425 -4.462 1.00 92.06 322 ASN A C 1
ATOM 2435 O O . ASN A 1 322 ? -6.362 -10.138 -5.120 1.00 92.06 322 ASN A O 1
ATOM 2439 N N . ALA A 1 323 ? -7.413 -8.172 -4.825 1.00 94.00 323 ALA A N 1
ATOM 2440 C CA . ALA A 1 323 ? -6.885 -7.526 -6.031 1.00 94.00 323 ALA A CA 1
ATOM 2441 C C . ALA A 1 323 ? -5.353 -7.380 -6.008 1.00 94.00 323 ALA A C 1
ATOM 2443 O O . ALA A 1 323 ? -4.699 -7.492 -7.036 1.00 94.00 323 ALA A O 1
ATOM 2444 N N . ALA A 1 324 ? -4.742 -7.197 -4.835 1.00 92.50 324 ALA A N 1
ATOM 2445 C CA . ALA A 1 324 ? -3.285 -7.199 -4.697 1.00 92.50 324 ALA A CA 1
ATOM 2446 C C . ALA A 1 324 ? -2.650 -8.607 -4.762 1.00 92.50 324 ALA A C 1
ATOM 2448 O O . ALA A 1 324 ? -1.425 -8.711 -4.686 1.00 92.50 324 ALA A O 1
ATOM 2449 N N . GLY A 1 325 ? -3.447 -9.679 -4.865 1.00 91.00 325 GLY A N 1
ATOM 2450 C CA . GLY A 1 325 ? -2.991 -11.072 -4.790 1.00 91.00 325 GLY A CA 1
ATOM 2451 C C . GLY A 1 325 ? -2.550 -11.512 -3.391 1.00 91.00 325 GLY A C 1
ATOM 2452 O O . GLY A 1 325 ? -1.827 -12.498 -3.248 1.00 91.00 325 GLY A O 1
ATOM 2453 N N . TRP A 1 326 ? -2.936 -10.780 -2.343 1.00 89.69 326 TRP A N 1
ATOM 2454 C CA . TRP A 1 326 ? -2.604 -11.123 -0.960 1.00 89.69 326 TRP A CA 1
ATOM 2455 C C . TRP A 1 326 ? -3.704 -12.015 -0.385 1.00 89.69 326 TRP A C 1
ATOM 2457 O O . TRP A 1 326 ? -4.894 -11.769 -0.584 1.00 89.69 326 TRP A O 1
ATOM 2467 N N . ALA A 1 327 ? -3.320 -13.044 0.370 1.00 83.62 327 ALA A N 1
ATOM 2468 C CA . ALA A 1 327 ? -4.285 -13.977 0.937 1.00 83.62 327 ALA A CA 1
ATOM 2469 C C . ALA A 1 327 ? -5.299 -13.259 1.853 1.00 83.62 327 ALA A C 1
ATOM 2471 O O . ALA A 1 327 ? -4.924 -12.471 2.726 1.00 83.62 327 ALA A O 1
ATOM 2472 N N . ALA A 1 328 ? -6.590 -13.566 1.692 1.00 77.88 328 ALA A N 1
ATOM 2473 C CA . ALA A 1 328 ? -7.640 -13.068 2.581 1.00 77.88 328 ALA A CA 1
ATOM 2474 C C . ALA A 1 328 ? -7.546 -13.680 3.989 1.00 77.88 328 ALA A C 1
ATOM 2476 O O . ALA A 1 328 ? -7.830 -13.005 4.978 1.00 77.88 328 ALA A O 1
ATOM 2477 N N . GLU A 1 329 ? -7.092 -14.931 4.094 1.00 85.25 329 GLU A N 1
ATOM 2478 C CA . GLU A 1 329 ? -6.913 -15.682 5.340 1.00 85.25 329 GLU A CA 1
ATOM 2479 C C . GLU A 1 329 ? -5.577 -16.434 5.345 1.00 85.25 329 GLU A C 1
ATOM 2481 O O . GLU A 1 329 ? -5.029 -16.756 4.294 1.00 85.25 329 GLU A O 1
ATOM 2486 N N . SER A 1 330 ? -5.061 -16.757 6.533 1.00 90.12 330 SER A N 1
ATOM 2487 C CA . SER A 1 330 ? -3.818 -17.515 6.684 1.00 90.12 330 SER A CA 1
ATOM 2488 C C . SER A 1 330 ? -3.843 -18.410 7.917 1.00 90.12 330 SER A C 1
ATOM 2490 O O . SER A 1 330 ? -4.491 -18.111 8.920 1.00 90.12 330 SER A O 1
ATOM 2492 N N . LYS A 1 331 ? -3.121 -19.533 7.845 1.00 88.62 331 LYS A N 1
ATOM 2493 C CA . LYS A 1 331 ? -3.000 -20.507 8.946 1.00 88.62 331 LYS A CA 1
ATOM 2494 C C . LYS A 1 331 ? -1.876 -20.168 9.929 1.00 88.62 331 LYS A C 1
ATOM 2496 O O . LYS A 1 331 ? -1.824 -20.770 10.997 1.00 88.62 331 LYS A O 1
ATOM 2501 N N . ALA A 1 332 ? -0.986 -19.240 9.573 1.00 86.06 332 ALA A N 1
ATOM 2502 C CA . ALA A 1 332 ? 0.182 -18.871 10.377 1.00 86.06 332 ALA A CA 1
ATOM 2503 C C . ALA A 1 332 ? 0.024 -17.526 11.116 1.00 86.06 332 ALA A C 1
ATOM 2505 O O . ALA A 1 332 ? 0.650 -17.319 12.155 1.00 86.06 332 ALA A O 1
ATOM 2506 N N . GLY A 1 333 ? -0.844 -16.634 10.632 1.00 91.88 333 GLY A N 1
ATOM 2507 C CA . GLY A 1 333 ? -1.073 -15.330 11.246 1.00 91.88 333 GLY A CA 1
ATOM 2508 C C . GLY A 1 333 ? -2.275 -14.587 10.667 1.00 91.88 333 GLY A C 1
ATOM 2509 O O . GLY A 1 333 ? -3.007 -15.104 9.825 1.00 91.88 333 GLY A O 1
ATOM 2510 N N . TYR A 1 334 ? -2.476 -13.349 11.109 1.00 93.50 334 TYR A N 1
ATOM 2511 C CA . TYR A 1 334 ? -3.459 -12.442 10.531 1.00 93.50 334 TYR A CA 1
ATOM 2512 C C . TYR A 1 334 ? -2.933 -11.836 9.228 1.00 93.50 334 TYR A C 1
ATOM 2514 O O . TYR A 1 334 ? -1.870 -11.209 9.178 1.00 93.50 334 TYR A O 1
ATOM 2522 N N . THR A 1 335 ? -3.736 -11.982 8.185 1.00 94.00 335 THR A N 1
ATOM 2523 C CA . THR A 1 335 ? -3.764 -11.109 7.007 1.00 94.00 335 THR A CA 1
ATOM 2524 C C . THR A 1 335 ? -4.378 -9.757 7.402 1.00 94.00 335 THR A C 1
ATOM 2526 O O . THR A 1 335 ? -4.929 -9.623 8.502 1.00 94.00 335 THR A O 1
ATOM 2529 N N . LEU A 1 336 ? -4.337 -8.743 6.529 1.00 93.69 336 LEU A N 1
ATOM 2530 C CA . LEU A 1 336 ? -4.914 -7.438 6.876 1.00 93.69 336 LEU A CA 1
ATOM 2531 C C . LEU A 1 336 ? -6.432 -7.534 7.105 1.00 93.69 336 LEU A C 1
ATOM 2533 O O . LEU A 1 336 ? -6.934 -7.059 8.122 1.00 93.69 336 LEU A O 1
ATOM 2537 N N . ALA A 1 337 ? -7.156 -8.231 6.223 1.00 92.62 337 ALA A N 1
ATOM 2538 C CA . ALA A 1 337 ? -8.593 -8.460 6.375 1.00 92.62 337 ALA A CA 1
ATOM 2539 C C . ALA A 1 337 ? -8.924 -9.209 7.685 1.00 92.62 337 ALA A C 1
ATOM 2541 O O . ALA A 1 337 ? -9.781 -8.766 8.455 1.00 92.62 337 ALA A O 1
ATOM 2542 N N . ALA A 1 338 ? -8.188 -10.283 8.002 1.00 94.69 338 ALA A N 1
ATOM 2543 C CA . ALA A 1 338 ? -8.381 -11.038 9.240 1.00 94.69 338 ALA A CA 1
ATOM 2544 C C . ALA A 1 338 ? -8.066 -10.211 10.504 1.00 94.69 338 ALA A C 1
ATOM 2546 O O . ALA A 1 338 ? -8.697 -10.414 11.546 1.00 94.69 338 ALA A O 1
ATOM 2547 N N . LEU A 1 339 ? -7.128 -9.257 10.430 1.00 95.81 339 LEU A N 1
ATOM 2548 C CA . LEU A 1 339 ? -6.824 -8.327 11.520 1.00 95.81 339 LEU A CA 1
ATOM 2549 C C . LEU A 1 339 ? -7.990 -7.354 11.777 1.00 95.81 339 LEU A C 1
ATOM 2551 O O . LEU A 1 339 ? -8.402 -7.189 12.929 1.00 95.81 339 LEU A O 1
ATOM 2555 N N . PHE A 1 340 ? -8.578 -6.766 10.729 1.00 96.19 340 PHE A N 1
ATOM 2556 C CA . PHE A 1 340 ? -9.773 -5.918 10.860 1.00 96.19 340 PHE A CA 1
ATOM 2557 C C . PHE A 1 340 ? -10.974 -6.700 11.424 1.00 96.19 340 PHE A C 1
ATOM 2559 O O . PHE A 1 340 ? -11.660 -6.222 12.332 1.00 96.19 340 PHE A O 1
ATOM 2566 N N . GLU A 1 341 ? -11.196 -7.940 10.980 1.00 95.44 341 GLU A N 1
ATOM 2567 C CA . GLU A 1 341 ? -12.219 -8.811 11.570 1.00 95.44 341 GLU A CA 1
ATOM 2568 C C . GLU A 1 341 ? -11.961 -9.127 13.046 1.00 95.44 341 GLU A C 1
ATOM 2570 O O . GLU A 1 341 ? -12.895 -9.170 13.853 1.00 95.44 341 GLU A O 1
ATOM 2575 N N . LYS A 1 342 ? -10.699 -9.379 13.416 1.00 95.12 342 LYS A N 1
ATOM 2576 C CA . LYS A 1 342 ? -10.305 -9.640 14.803 1.00 95.12 342 LYS A CA 1
ATOM 2577 C C . LYS A 1 342 ? -10.588 -8.422 15.685 1.00 95.12 342 LYS A C 1
ATOM 2579 O O . LYS A 1 342 ? -11.128 -8.593 16.782 1.00 95.12 342 LYS A O 1
ATOM 2584 N N . GLN A 1 343 ? -10.330 -7.216 15.181 1.00 95.94 343 GLN A N 1
ATOM 2585 C CA . GLN A 1 343 ? -10.712 -5.972 15.843 1.00 95.94 343 GLN A CA 1
ATOM 2586 C C . GLN A 1 343 ? -12.232 -5.862 15.995 1.00 95.94 343 GLN A C 1
ATOM 2588 O O . GLN A 1 343 ? -12.697 -5.666 17.116 1.00 95.94 343 GLN A O 1
ATOM 2593 N N . LEU A 1 344 ? -13.026 -6.071 14.937 1.00 95.81 344 LEU A N 1
ATOM 2594 C CA . LEU A 1 344 ? -14.495 -6.037 15.020 1.00 95.81 344 LEU A CA 1
ATOM 2595 C C . LEU A 1 344 ? -15.036 -7.039 16.056 1.00 95.81 344 LEU A C 1
ATOM 2597 O O . LEU A 1 344 ? -15.873 -6.682 16.889 1.00 95.81 344 LEU A O 1
ATOM 2601 N N . LYS A 1 345 ? -14.514 -8.273 16.068 1.00 94.06 345 LYS A N 1
ATOM 2602 C CA . LYS A 1 345 ? -14.840 -9.307 17.068 1.00 94.06 345 LYS A CA 1
ATOM 2603 C C . LYS A 1 345 ? -14.509 -8.834 18.496 1.00 94.06 345 LYS A C 1
ATOM 2605 O O . LYS A 1 345 ? -15.283 -9.104 19.417 1.00 94.06 345 LYS A O 1
ATOM 2610 N N . HIS A 1 346 ? -13.415 -8.090 18.689 1.00 92.38 346 HIS A N 1
ATOM 2611 C CA . HIS A 1 346 ? -13.050 -7.504 19.982 1.00 92.38 346 HIS A CA 1
ATOM 2612 C C . HIS A 1 346 ? -13.932 -6.303 20.375 1.00 92.38 346 HIS A C 1
ATOM 2614 O O . HIS A 1 346 ? -14.413 -6.261 21.508 1.00 92.38 346 HIS A O 1
ATOM 2620 N N . ILE A 1 347 ? -14.241 -5.378 19.459 1.00 91.69 347 ILE A N 1
ATOM 2621 C CA . ILE A 1 347 ? -15.171 -4.261 19.714 1.00 91.69 347 ILE A CA 1
ATOM 2622 C C . ILE A 1 347 ? -16.554 -4.799 20.121 1.00 91.69 347 ILE A C 1
ATOM 2624 O O . ILE A 1 347 ? -17.073 -4.410 21.170 1.00 91.69 347 ILE A O 1
ATOM 2628 N N . LYS A 1 348 ? -17.078 -5.802 19.401 1.00 89.31 348 LYS A N 1
ATOM 2629 C CA . LYS A 1 348 ? -18.323 -6.526 19.733 1.00 89.31 348 LYS A CA 1
ATOM 2630 C C . LYS A 1 348 ? -18.286 -7.269 21.072 1.00 89.31 348 LYS A C 1
ATOM 2632 O O . LYS A 1 348 ? -19.332 -7.694 21.573 1.00 89.31 348 LYS A O 1
ATOM 2637 N N . TRP A 1 349 ? -17.109 -7.489 21.657 1.00 87.38 349 TRP A N 1
ATOM 2638 C CA . TRP A 1 349 ? -16.953 -7.976 23.031 1.00 87.38 349 TRP A CA 1
ATOM 2639 C C . TRP A 1 349 ? -16.893 -6.820 24.043 1.00 87.38 349 TRP A C 1
ATOM 2641 O O . TRP A 1 349 ? -17.511 -6.917 25.107 1.00 87.38 349 TRP A O 1
ATOM 2651 N N . ILE A 1 350 ? -16.231 -5.705 23.706 1.00 83.38 350 ILE A N 1
ATOM 2652 C CA . ILE A 1 350 ? -16.188 -4.499 24.544 1.00 83.38 350 ILE A CA 1
ATOM 2653 C C . ILE A 1 350 ? -17.591 -3.916 24.738 1.00 83.38 350 ILE A C 1
ATOM 2655 O O . ILE A 1 350 ? -17.960 -3.612 25.867 1.00 83.38 350 ILE A O 1
ATOM 2659 N N . ARG A 1 351 ? -18.414 -3.810 23.686 1.00 82.19 351 ARG A N 1
ATOM 2660 C CA . ARG A 1 351 ? -19.784 -3.260 23.790 1.00 82.19 351 ARG A CA 1
ATOM 2661 C C . ARG A 1 351 ? -20.731 -4.089 24.675 1.00 82.19 351 ARG A C 1
ATOM 2663 O O . ARG A 1 351 ? -21.793 -3.603 25.038 1.00 82.19 351 ARG A O 1
ATOM 2670 N N . LYS A 1 352 ? -20.344 -5.313 25.066 1.00 80.25 352 LYS A N 1
ATOM 2671 C CA . LYS A 1 352 ? -21.065 -6.163 26.040 1.00 80.25 352 LYS A CA 1
ATOM 2672 C C . LYS A 1 352 ? -20.638 -5.911 27.496 1.00 80.25 352 LYS A C 1
ATOM 2674 O O . LYS A 1 352 ? -21.155 -6.564 28.401 1.00 80.25 352 LYS A O 1
ATOM 2679 N N . GLN A 1 353 ? -19.680 -5.012 27.729 1.00 74.31 353 GLN A N 1
ATOM 2680 C CA . GLN A 1 353 ? -19.287 -4.552 29.062 1.00 74.31 353 GLN A CA 1
ATOM 2681 C C . GLN A 1 353 ? -20.174 -3.378 29.515 1.00 74.31 353 GLN A C 1
ATOM 2683 O O . GLN A 1 353 ? -20.914 -2.805 28.725 1.00 74.31 353 GLN A O 1
ATOM 2688 N N . GLY A 1 354 ? -20.102 -3.012 30.797 1.00 65.38 354 GLY A N 1
ATOM 2689 C CA . GLY A 1 354 ? -20.826 -1.850 31.330 1.00 65.38 354 GLY A CA 1
ATOM 2690 C C . GLY A 1 354 ? -20.129 -0.528 30.996 1.00 65.38 354 GLY A C 1
ATOM 2691 O O . GLY A 1 354 ? -18.899 -0.482 30.964 1.00 65.38 354 GLY A O 1
ATOM 2692 N N . ASP A 1 355 ? -20.909 0.535 30.800 1.00 63.53 355 ASP A N 1
ATOM 2693 C CA . ASP A 1 355 ? -20.524 1.870 30.312 1.00 63.53 355 ASP A CA 1
ATOM 2694 C C . ASP A 1 355 ? -19.132 2.377 30.719 1.00 63.53 355 ASP A C 1
ATOM 2696 O O . ASP A 1 355 ? -18.309 2.695 29.859 1.00 63.53 355 ASP A O 1
ATOM 2700 N N . MET A 1 356 ? -18.830 2.409 32.021 1.00 62.91 356 MET A N 1
ATOM 2701 C CA . MET A 1 356 ? -17.543 2.907 32.532 1.00 62.91 356 MET A CA 1
ATOM 2702 C C . MET A 1 356 ? -16.337 2.090 32.039 1.00 62.91 356 MET A C 1
ATOM 2704 O O . MET A 1 356 ? -15.254 2.637 31.835 1.00 62.91 356 MET A O 1
ATOM 2708 N N . ALA A 1 357 ? -16.513 0.784 31.821 1.00 67.44 357 ALA A N 1
ATOM 2709 C CA . ALA A 1 357 ? -15.480 -0.075 31.250 1.00 67.44 357 ALA A CA 1
ATOM 2710 C C . ALA A 1 357 ? -15.385 0.092 29.725 1.00 67.44 357 ALA A C 1
ATOM 2712 O O . ALA A 1 357 ? -14.279 0.073 29.189 1.00 67.44 357 ALA A O 1
ATOM 2713 N N . VAL A 1 358 ? -16.517 0.296 29.036 1.00 74.62 358 VAL A N 1
ATOM 2714 C CA . VAL A 1 358 ? -16.574 0.469 27.573 1.00 74.62 358 VAL A CA 1
ATOM 2715 C C . VAL A 1 358 ? -15.658 1.606 27.122 1.00 74.62 358 VAL A C 1
ATOM 2717 O O . VAL A 1 358 ? -14.801 1.383 26.273 1.00 74.62 358 VAL A O 1
ATOM 2720 N N . VAL A 1 359 ? -15.767 2.795 27.725 1.00 75.00 359 VAL A N 1
ATOM 2721 C CA . VAL A 1 359 ? -14.969 3.975 27.324 1.00 75.00 359 VAL A CA 1
ATOM 2722 C C . VAL A 1 359 ? -13.459 3.709 27.421 1.00 75.00 359 VAL A C 1
ATOM 2724 O O . VAL A 1 359 ? -12.711 3.999 26.487 1.00 75.00 359 VAL A O 1
ATOM 2727 N N . SER A 1 360 ? -13.008 3.109 28.526 1.00 78.31 360 SER A N 1
ATOM 2728 C CA . SER A 1 360 ? -11.592 2.783 28.748 1.00 78.31 360 SER A CA 1
ATOM 2729 C C . SER A 1 360 ? -11.082 1.705 27.781 1.00 78.31 360 SER A C 1
ATOM 2731 O O . SER A 1 360 ? -10.006 1.838 27.190 1.00 78.31 360 SER A O 1
ATOM 2733 N N . LEU A 1 361 ? -11.879 0.652 27.571 1.00 81.00 361 LEU A N 1
ATOM 2734 C CA . LEU A 1 361 ? -11.522 -0.472 26.707 1.00 81.00 361 LEU A CA 1
ATOM 2735 C C . LEU A 1 361 ? -11.485 -0.084 25.223 1.00 81.00 361 LEU A C 1
ATOM 2737 O O . LEU A 1 361 ? -10.564 -0.505 24.530 1.00 81.00 361 LEU A O 1
ATOM 2741 N N . LEU A 1 362 ? -12.418 0.743 24.734 1.00 85.62 362 LEU A N 1
ATOM 2742 C CA . LEU A 1 362 ? -12.404 1.217 23.342 1.00 85.62 362 LEU A CA 1
ATOM 2743 C C . LEU A 1 362 ? -11.151 2.055 23.049 1.00 85.62 362 LEU A C 1
ATOM 2745 O O . LEU A 1 362 ? -10.484 1.821 22.043 1.00 85.62 362 LEU A O 1
ATOM 2749 N N . LEU A 1 363 ? -10.769 2.965 23.955 1.00 84.50 363 LEU A N 1
ATOM 2750 C CA . LEU A 1 363 ? -9.543 3.760 23.812 1.00 84.50 363 LEU A CA 1
ATOM 2751 C C . LEU A 1 363 ? -8.280 2.881 23.786 1.00 84.50 363 LEU A C 1
ATOM 2753 O O . LEU A 1 363 ? -7.323 3.186 23.071 1.00 84.50 363 LEU A O 1
ATOM 2757 N N . HIS A 1 364 ? -8.263 1.793 24.561 1.00 86.31 364 HIS A N 1
ATOM 2758 C CA . HIS A 1 364 ? -7.172 0.821 24.527 1.00 86.31 364 HIS A CA 1
ATOM 2759 C C . HIS A 1 364 ? -7.156 0.030 23.211 1.00 86.31 364 HIS A C 1
ATOM 2761 O O . HIS A 1 364 ? -6.111 -0.045 22.568 1.00 86.31 364 HIS A O 1
ATOM 2767 N N . ALA A 1 365 ? -8.308 -0.486 22.771 1.00 88.44 365 ALA A N 1
ATOM 2768 C CA . ALA A 1 365 ? -8.445 -1.242 21.527 1.00 88.44 365 ALA A CA 1
ATOM 2769 C C . ALA A 1 365 ? -8.071 -0.416 20.286 1.00 88.44 365 ALA A C 1
ATOM 2771 O O . ALA A 1 365 ? -7.433 -0.946 19.381 1.00 88.44 365 ALA A O 1
ATOM 2772 N N . HIS A 1 366 ? -8.397 0.880 20.256 1.00 89.38 366 HIS A N 1
ATOM 2773 C CA . HIS A 1 366 ? -7.965 1.793 19.193 1.00 89.38 366 HIS A CA 1
ATOM 2774 C C . HIS A 1 366 ? -6.433 1.884 19.107 1.00 89.38 366 HIS A C 1
ATOM 2776 O O . HIS A 1 366 ? -5.845 1.681 18.048 1.00 89.38 366 HIS A O 1
ATOM 2782 N N . LYS A 1 367 ? -5.771 2.131 20.245 1.00 89.94 367 LYS A N 1
ATOM 2783 C CA . LYS A 1 367 ? -4.305 2.252 20.323 1.00 89.94 367 LYS A CA 1
ATOM 2784 C C . LYS A 1 367 ? -3.589 0.938 20.012 1.00 89.94 367 LYS A C 1
ATOM 2786 O O . LYS A 1 367 ? -2.546 0.960 19.366 1.00 89.94 367 LYS A O 1
ATOM 2791 N N . ALA A 1 368 ? -4.137 -0.188 20.468 1.00 91.38 368 ALA A N 1
ATOM 2792 C CA . ALA A 1 368 ? -3.613 -1.513 20.158 1.00 91.38 368 ALA A CA 1
ATOM 2793 C C . ALA A 1 368 ? -3.709 -1.811 18.653 1.00 91.38 368 ALA A C 1
ATOM 2795 O O . ALA A 1 368 ? -2.750 -2.314 18.077 1.00 91.38 368 ALA A O 1
ATOM 2796 N N . PHE A 1 369 ? -4.820 -1.440 18.009 1.00 94.94 369 PHE A N 1
ATOM 2797 C CA . PHE A 1 369 ? -5.020 -1.644 16.575 1.00 94.94 369 PHE A CA 1
ATOM 2798 C C . PHE A 1 369 ? -4.117 -0.760 15.708 1.00 94.94 369 PHE A C 1
ATOM 2800 O O . PHE A 1 369 ? -3.466 -1.271 14.804 1.00 94.94 369 PHE A O 1
ATOM 2807 N N . LEU A 1 370 ? -3.988 0.536 16.025 1.00 91.94 370 LEU A N 1
ATOM 2808 C CA . LEU A 1 370 ? -3.035 1.423 15.341 1.00 91.94 370 LEU A CA 1
ATOM 2809 C C . LEU A 1 370 ? -1.596 0.894 15.417 1.00 91.94 370 LEU A C 1
ATOM 2811 O O . LEU A 1 370 ? -0.850 0.971 14.444 1.00 91.94 370 LEU A O 1
ATOM 2815 N N . ARG A 1 371 ? -1.208 0.320 16.563 1.00 91.88 371 ARG A N 1
ATOM 2816 C CA . ARG A 1 371 ? 0.104 -0.316 16.712 1.00 91.88 371 ARG A CA 1
ATOM 2817 C C . ARG A 1 371 ? 0.224 -1.595 15.882 1.00 91.88 371 ARG A C 1
ATOM 2819 O O . ARG A 1 371 ? 1.242 -1.774 15.228 1.00 91.88 371 ARG A O 1
ATOM 2826 N N . ALA A 1 372 ? -0.816 -2.428 15.855 1.00 94.00 372 ALA A N 1
ATOM 2827 C CA . ALA A 1 372 ? -0.850 -3.627 15.023 1.00 94.00 372 ALA A CA 1
ATOM 2828 C C . ALA A 1 372 ? -0.743 -3.304 13.522 1.00 94.00 372 ALA A C 1
ATOM 2830 O O . ALA A 1 372 ? -0.079 -4.043 12.803 1.00 94.00 372 ALA A O 1
ATOM 2831 N N . LEU A 1 373 ? -1.322 -2.189 13.053 1.00 93.94 373 LEU A N 1
ATOM 2832 C CA . LEU A 1 373 ? -1.119 -1.708 11.681 1.00 93.94 373 LEU A CA 1
ATOM 2833 C C . LEU A 1 373 ? 0.359 -1.382 11.415 1.00 93.94 373 LEU A C 1
ATOM 2835 O O . LEU A 1 373 ? 0.904 -1.897 10.449 1.00 93.94 373 LEU A O 1
ATOM 2839 N N . ALA A 1 374 ? 1.033 -0.627 12.290 1.00 90.31 374 ALA A N 1
ATOM 2840 C CA . ALA A 1 374 ? 2.470 -0.331 12.156 1.00 90.31 374 ALA A CA 1
ATOM 2841 C C . ALA A 1 374 ? 3.370 -1.590 12.243 1.00 90.31 374 ALA A C 1
ATOM 2843 O O . ALA A 1 374 ? 4.401 -1.693 11.568 1.00 90.31 374 ALA A O 1
ATOM 2844 N N . ASP A 1 375 ? 2.971 -2.588 13.038 1.00 88.75 375 ASP A N 1
ATOM 2845 C CA . ASP A 1 375 ? 3.638 -3.894 13.071 1.00 88.75 375 ASP A CA 1
ATOM 2846 C C . ASP A 1 375 ? 3.446 -4.647 11.728 1.00 88.75 375 ASP A C 1
ATOM 2848 O O . ASP A 1 375 ? 4.398 -5.248 11.222 1.00 88.75 375 ASP A O 1
ATOM 2852 N N . CYS A 1 376 ? 2.269 -4.537 11.090 1.00 91.50 376 CYS A N 1
ATOM 2853 C CA . CYS A 1 376 ? 2.014 -5.075 9.745 1.00 91.50 376 CYS A CA 1
ATOM 2854 C C . CYS A 1 376 ? 2.867 -4.391 8.664 1.00 91.50 376 CYS A C 1
ATOM 2856 O O . CYS A 1 376 ? 3.385 -5.079 7.786 1.00 91.50 376 CYS A O 1
ATOM 2858 N N . GLU A 1 377 ? 3.067 -3.069 8.730 1.00 90.00 377 GLU A N 1
ATOM 2859 C CA . GLU A 1 377 ? 3.984 -2.356 7.821 1.00 90.00 377 GLU A CA 1
ATOM 2860 C C . GLU A 1 377 ? 5.400 -2.931 7.904 1.00 90.00 377 GLU A C 1
ATOM 2862 O O . GLU A 1 377 ? 6.048 -3.210 6.895 1.00 90.00 377 GLU A O 1
ATOM 2867 N N . THR A 1 378 ? 5.863 -3.179 9.131 1.00 86.94 378 THR A N 1
ATOM 2868 C CA . THR A 1 378 ? 7.186 -3.751 9.396 1.00 86.94 378 THR A CA 1
ATOM 2869 C C . THR A 1 378 ? 7.321 -5.157 8.800 1.00 86.94 378 THR A C 1
ATOM 2871 O O . THR A 1 378 ? 8.382 -5.496 8.274 1.00 86.94 378 THR A O 1
ATOM 2874 N N . ALA A 1 379 ? 6.270 -5.980 8.852 1.00 87.38 379 ALA A N 1
ATOM 2875 C CA . ALA A 1 379 ? 6.256 -7.293 8.209 1.00 87.38 379 ALA A CA 1
ATOM 2876 C C . ALA A 1 379 ? 6.255 -7.186 6.675 1.00 87.38 379 ALA A C 1
ATOM 2878 O O . ALA A 1 379 ? 7.062 -7.842 6.014 1.00 87.38 379 ALA A O 1
ATOM 2879 N N . HIS A 1 380 ? 5.419 -6.307 6.117 1.00 89.50 380 HIS A N 1
ATOM 2880 C CA . HIS A 1 380 ? 5.330 -6.083 4.677 1.00 89.50 380 HIS A CA 1
ATOM 2881 C C . HIS A 1 380 ? 6.674 -5.610 4.091 1.00 89.50 380 HIS A C 1
ATOM 2883 O O . HIS A 1 380 ? 7.170 -6.161 3.108 1.00 89.50 380 HIS A O 1
ATOM 2889 N N . LEU A 1 381 ? 7.334 -4.652 4.746 1.00 85.44 381 LEU A N 1
ATOM 2890 C CA . LEU A 1 381 ? 8.642 -4.150 4.322 1.00 85.44 381 LEU A CA 1
ATOM 2891 C C . LEU A 1 381 ? 9.738 -5.213 4.368 1.00 85.44 381 LEU A C 1
ATOM 2893 O O . LEU A 1 381 ? 10.579 -5.229 3.477 1.00 85.44 381 LEU A O 1
ATOM 2897 N N . ARG A 1 382 ? 9.727 -6.126 5.351 1.00 83.75 382 ARG A N 1
ATOM 2898 C CA . ARG A 1 382 ? 10.687 -7.247 5.398 1.00 83.75 382 ARG A CA 1
ATOM 2899 C C . ARG A 1 382 ? 10.555 -8.164 4.182 1.00 83.75 382 ARG A C 1
ATOM 2901 O O . ARG A 1 382 ? 11.570 -8.659 3.698 1.00 83.75 382 ARG A O 1
ATOM 2908 N N . MET A 1 383 ? 9.336 -8.370 3.680 1.00 88.06 383 MET A N 1
ATOM 2909 C CA . MET A 1 383 ? 9.077 -9.118 2.445 1.00 88.06 383 MET A CA 1
ATOM 2910 C C . MET A 1 383 ? 9.601 -8.351 1.217 1.00 88.06 383 MET A C 1
ATOM 2912 O O . MET A 1 383 ? 10.358 -8.915 0.421 1.00 88.06 383 MET A O 1
ATOM 2916 N N . LEU A 1 384 ? 9.314 -7.046 1.112 1.00 86.56 384 LEU A N 1
ATOM 2917 C CA . LEU A 1 384 ? 9.813 -6.184 0.027 1.00 86.56 384 LEU A CA 1
ATOM 2918 C C . LEU A 1 384 ? 11.340 -5.984 0.047 1.00 86.56 384 LEU A C 1
ATOM 2920 O O . LEU A 1 384 ? 11.944 -5.781 -1.004 1.00 86.56 384 LEU A O 1
ATOM 2924 N N . SER A 1 385 ? 11.979 -6.064 1.218 1.00 83.56 385 SER A N 1
ATOM 2925 C CA . SER A 1 385 ? 13.428 -5.913 1.403 1.00 83.56 385 SER A CA 1
ATOM 2926 C C . SER A 1 385 ? 14.181 -7.241 1.536 1.00 83.56 385 SER A C 1
ATOM 2928 O O . SER A 1 385 ? 15.373 -7.235 1.840 1.00 83.56 385 SER A O 1
ATOM 2930 N N . HIS A 1 386 ? 13.512 -8.388 1.376 1.00 85.00 386 HIS A N 1
ATOM 2931 C CA . HIS A 1 386 ? 14.149 -9.698 1.525 1.00 85.00 386 HIS A CA 1
ATOM 2932 C C . HIS A 1 386 ? 15.293 -9.852 0.495 1.00 85.00 386 HIS A C 1
ATOM 2934 O O . HIS A 1 386 ? 15.086 -9.493 -0.671 1.00 85.00 386 HIS A O 1
ATOM 2940 N N . PRO A 1 387 ? 16.476 -10.380 0.864 1.00 84.06 387 PRO A N 1
ATOM 2941 C CA . PRO A 1 387 ? 17.604 -10.528 -0.064 1.00 84.06 387 PRO A CA 1
ATOM 2942 C C . PRO A 1 387 ? 17.339 -11.567 -1.164 1.00 84.06 387 PRO A C 1
ATOM 2944 O O . PRO A 1 387 ? 17.999 -11.549 -2.196 1.00 84.06 387 PRO A O 1
ATOM 2947 N N . GLU A 1 388 ? 16.356 -12.445 -0.950 1.00 87.19 388 GLU A N 1
ATOM 2948 C CA . GLU A 1 388 ? 15.951 -13.509 -1.864 1.00 87.19 388 GLU A CA 1
ATOM 2949 C C . GLU A 1 388 ? 14.484 -13.317 -2.297 1.00 87.19 388 GLU A C 1
ATOM 2951 O O . GLU A 1 388 ? 13.588 -13.737 -1.559 1.00 87.19 388 GLU A O 1
ATOM 2956 N N . PRO A 1 389 ? 14.190 -12.663 -3.437 1.00 87.12 389 PRO A N 1
ATOM 2957 C CA . PRO A 1 389 ? 12.811 -12.392 -3.846 1.00 87.12 389 PRO A CA 1
ATOM 2958 C C . PRO A 1 389 ? 12.019 -13.669 -4.166 1.00 87.12 389 PRO A C 1
ATOM 2960 O O . PRO A 1 389 ? 10.849 -13.755 -3.803 1.00 87.12 389 PRO A O 1
ATOM 2963 N N . ALA A 1 390 ? 12.660 -14.688 -4.751 1.00 87.00 390 ALA A N 1
ATOM 2964 C CA . ALA A 1 390 ? 12.023 -15.969 -5.084 1.00 87.00 390 ALA A CA 1
ATOM 2965 C C . ALA A 1 390 ? 11.521 -16.736 -3.840 1.00 87.00 390 ALA A C 1
ATOM 2967 O O . ALA A 1 390 ? 10.531 -17.461 -3.896 1.00 87.00 390 ALA A O 1
ATOM 2968 N N . ALA A 1 391 ? 12.185 -16.560 -2.691 1.00 86.00 391 ALA A N 1
ATOM 2969 C CA . ALA A 1 391 ? 11.787 -17.178 -1.424 1.00 86.00 391 ALA A CA 1
ATOM 2970 C C . ALA A 1 391 ? 10.871 -16.286 -0.566 1.00 86.00 391 ALA A C 1
ATOM 2972 O O . ALA A 1 391 ? 10.331 -16.751 0.438 1.00 86.00 391 ALA A O 1
ATOM 2973 N N . ALA A 1 392 ? 10.713 -15.007 -0.916 1.00 87.69 392 ALA A N 1
ATOM 2974 C CA . ALA A 1 392 ? 9.902 -14.073 -0.150 1.00 87.69 392 ALA A CA 1
ATOM 2975 C C . ALA A 1 392 ? 8.416 -14.241 -0.492 1.00 87.69 392 ALA A C 1
ATOM 2977 O O . ALA A 1 392 ? 8.027 -14.174 -1.656 1.00 87.69 392 ALA A O 1
ATOM 2978 N N . LYS A 1 393 ? 7.586 -14.418 0.539 1.00 82.75 393 LYS A N 1
ATOM 2979 C CA . LYS A 1 393 ? 6.127 -14.535 0.433 1.00 82.75 393 LYS A CA 1
ATOM 2980 C C . LYS A 1 393 ? 5.448 -13.661 1.478 1.00 82.75 393 LYS A C 1
ATOM 2982 O O . LYS A 1 393 ? 6.024 -13.402 2.535 1.00 82.75 393 LYS A O 1
ATOM 2987 N N . LEU A 1 394 ? 4.228 -13.220 1.182 1.00 83.25 394 LEU A N 1
ATOM 2988 C CA . LEU A 1 394 ? 3.393 -12.428 2.085 1.00 83.25 394 LEU A CA 1
ATOM 2989 C C . LEU A 1 394 ? 2.168 -13.237 2.535 1.00 83.25 394 LEU A C 1
ATOM 2991 O O . LEU A 1 394 ? 1.025 -12.859 2.297 1.00 83.25 394 LEU A O 1
ATOM 2995 N N . ASP A 1 395 ? 2.419 -14.374 3.183 1.00 83.50 395 ASP A N 1
ATOM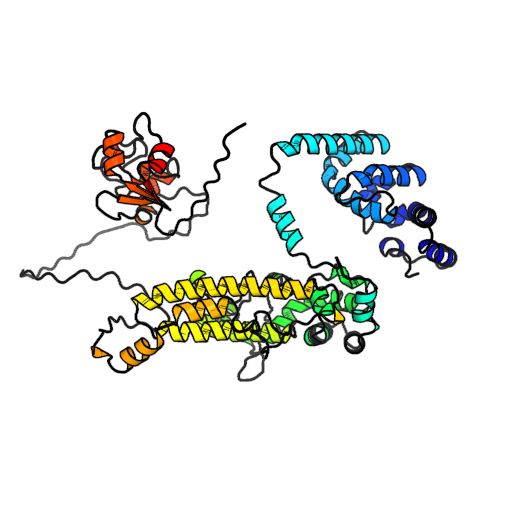 2996 C CA . ASP A 1 395 ? 1.355 -15.283 3.627 1.00 83.50 395 ASP A CA 1
ATOM 2997 C C . ASP A 1 395 ? 0.515 -14.692 4.777 1.00 83.50 395 ASP A C 1
ATOM 2999 O O . ASP A 1 395 ? -0.621 -15.107 4.992 1.00 83.50 395 ASP A O 1
ATOM 3003 N N . TYR A 1 396 ? 1.079 -13.771 5.565 1.00 90.06 396 TYR A N 1
ATOM 3004 C CA . TYR A 1 396 ? 0.413 -13.023 6.638 1.00 90.06 396 TYR A CA 1
ATOM 3005 C C . TYR A 1 396 ? 1.236 -11.776 7.011 1.00 90.06 396 TYR A C 1
ATOM 3007 O O . TYR A 1 396 ? 2.396 -11.645 6.621 1.00 90.06 396 TYR A O 1
ATOM 3015 N N . LEU A 1 397 ? 0.639 -10.860 7.782 1.00 90.88 397 LEU A N 1
ATOM 3016 C CA . LEU A 1 397 ? 1.272 -9.611 8.231 1.00 90.88 397 LEU A CA 1
ATOM 3017 C C . LEU A 1 397 ? 1.560 -9.577 9.739 1.00 90.88 397 LEU A C 1
ATOM 3019 O O . LEU A 1 397 ? 2.477 -8.884 10.170 1.00 90.88 397 LEU A O 1
ATOM 3023 N N . LEU A 1 398 ? 0.798 -10.316 10.551 1.00 92.88 398 LEU A N 1
ATOM 3024 C CA . LEU A 1 398 ? 0.968 -10.352 12.005 1.00 92.88 398 LEU A CA 1
ATOM 3025 C C . LEU A 1 398 ? 0.833 -11.780 12.543 1.00 92.88 398 LEU A C 1
ATOM 3027 O O . LEU A 1 398 ? -0.145 -12.457 12.245 1.00 92.88 398 LEU A O 1
ATOM 3031 N N . GLU A 1 399 ? 1.775 -12.243 13.362 1.00 90.56 399 GLU A N 1
ATOM 3032 C CA . GLU A 1 399 ? 1.722 -13.587 13.956 1.00 90.56 399 GLU A CA 1
ATOM 3033 C C . GLU A 1 399 ? 0.552 -13.748 14.944 1.00 90.56 399 GLU A C 1
ATOM 3035 O O . GLU A 1 399 ? 0.205 -12.832 15.701 1.00 90.56 399 GLU A O 1
ATOM 3040 N N . PHE A 1 400 ? -0.044 -14.945 14.987 1.00 90.88 400 PHE A N 1
ATOM 3041 C CA . PHE A 1 400 ? -1.020 -15.283 16.024 1.00 90.88 400 PHE A CA 1
ATOM 3042 C C . PHE A 1 400 ? -0.374 -15.293 17.411 1.00 90.88 400 PHE A C 1
ATOM 3044 O O . PHE A 1 400 ? 0.731 -15.791 17.592 1.00 90.88 400 PHE A O 1
ATOM 3051 N N . ASN A 1 401 ? -1.109 -14.827 18.425 1.00 89.00 401 ASN A N 1
ATOM 3052 C CA . ASN A 1 401 ? -0.627 -14.712 19.806 1.00 89.00 401 ASN A CA 1
ATOM 3053 C C . ASN A 1 401 ? 0.519 -13.704 20.022 1.00 89.00 401 ASN A C 1
ATOM 3055 O O . ASN A 1 401 ? 1.049 -13.663 21.128 1.00 89.00 401 ASN A O 1
ATOM 3059 N N . GLY A 1 402 ? 0.852 -12.872 19.028 1.00 88.56 402 GLY A N 1
ATOM 3060 C CA . GLY A 1 402 ? 1.811 -11.775 19.174 1.00 88.56 402 GLY A CA 1
ATOM 3061 C C . GLY A 1 402 ? 1.307 -10.599 20.037 1.00 88.56 402 GLY A C 1
ATOM 3062 O O . GLY A 1 402 ? 0.214 -10.662 20.610 1.00 88.56 402 GLY A O 1
ATOM 3063 N N . PRO A 1 403 ? 2.056 -9.478 20.092 1.00 89.38 403 PRO A N 1
ATOM 3064 C CA . PRO A 1 403 ? 1.819 -8.373 21.032 1.00 89.38 403 PRO A CA 1
ATOM 3065 C C . PRO A 1 403 ? 0.407 -7.766 21.006 1.00 89.38 403 PRO A C 1
ATOM 3067 O O . PRO A 1 403 ? -0.113 -7.355 22.044 1.00 89.38 403 PRO A O 1
ATOM 3070 N N . TYR A 1 404 ? -0.242 -7.728 19.838 1.00 92.19 404 TYR A N 1
ATOM 3071 C CA . TYR A 1 404 ? -1.640 -7.302 19.711 1.00 92.19 404 TYR A CA 1
ATOM 3072 C C . TYR A 1 404 ? -2.592 -8.262 20.440 1.00 92.19 404 TYR A C 1
ATOM 3074 O O . TYR A 1 404 ? -3.380 -7.831 21.280 1.00 92.19 404 TYR A O 1
ATOM 3082 N N . ASP A 1 405 ? -2.477 -9.571 20.188 1.00 90.25 405 ASP A N 1
ATOM 3083 C CA . ASP A 1 405 ? -3.272 -10.597 20.870 1.00 90.25 405 ASP A CA 1
ATOM 3084 C C . ASP A 1 405 ? -3.018 -10.604 22.384 1.00 90.25 405 ASP A C 1
ATOM 3086 O O . ASP A 1 405 ? -3.957 -10.782 23.160 1.00 90.25 405 ASP A O 1
ATOM 3090 N N . GLU A 1 406 ? -1.774 -10.394 22.821 1.00 88.69 406 GLU A N 1
ATOM 3091 C CA . GLU A 1 406 ? -1.433 -10.265 24.240 1.00 88.69 406 GLU A CA 1
ATOM 3092 C C . GLU A 1 406 ? -2.093 -9.044 24.888 1.00 88.69 406 GLU A C 1
ATOM 3094 O O . GLU A 1 406 ? -2.706 -9.187 25.947 1.00 88.69 406 GLU A O 1
ATOM 3099 N N . ALA A 1 407 ? -2.063 -7.874 24.238 1.00 86.81 407 ALA A N 1
ATOM 3100 C CA . ALA A 1 407 ? -2.734 -6.670 24.730 1.00 86.81 407 ALA A CA 1
ATOM 3101 C C . ALA A 1 407 ? -4.253 -6.883 24.891 1.00 86.81 407 ALA A C 1
ATOM 3103 O O . ALA A 1 407 ? -4.831 -6.533 25.926 1.00 86.81 407 ALA A O 1
ATOM 3104 N N . LEU A 1 408 ? -4.903 -7.541 23.920 1.00 87.44 408 LEU A N 1
ATOM 3105 C CA . LEU A 1 408 ? -6.324 -7.896 24.026 1.00 87.44 408 LEU A CA 1
ATOM 3106 C C . LEU A 1 408 ? -6.583 -8.940 25.133 1.00 87.44 408 LEU A C 1
ATOM 3108 O O . LEU A 1 408 ? -7.583 -8.853 25.854 1.00 87.44 408 LEU A O 1
ATOM 3112 N N . LYS A 1 409 ? -5.695 -9.930 25.301 1.00 84.38 409 LYS A N 1
ATOM 3113 C CA . LYS A 1 409 ? -5.792 -10.958 26.356 1.00 84.38 409 LYS A CA 1
ATOM 3114 C C . LYS A 1 409 ? -5.616 -10.368 27.755 1.00 84.38 409 LYS A C 1
ATOM 3116 O O . LYS A 1 409 ? -6.354 -10.739 28.665 1.00 84.38 409 LYS A O 1
ATOM 3121 N N . GLU A 1 410 ? -4.696 -9.423 27.936 1.00 80.94 410 GLU A N 1
ATOM 3122 C CA . GLU A 1 410 ? -4.434 -8.781 29.227 1.00 80.94 410 GLU A CA 1
ATOM 3123 C C . GLU A 1 410 ? -5.694 -8.091 29.775 1.00 80.94 410 GLU A C 1
ATOM 3125 O O . GLU A 1 410 ? -6.036 -8.268 30.944 1.00 80.94 410 GLU A O 1
ATOM 3130 N N . LYS A 1 411 ? -6.441 -7.374 28.920 1.00 75.62 411 LYS A N 1
ATOM 3131 C CA . LYS A 1 411 ? -7.669 -6.657 29.317 1.00 75.62 411 LYS A CA 1
ATOM 3132 C C . LYS A 1 411 ? -8.936 -7.518 29.346 1.00 75.62 411 LYS A C 1
ATOM 3134 O O . LYS A 1 411 ? -9.946 -7.091 29.904 1.00 75.62 411 LYS A O 1
ATOM 3139 N N . THR A 1 412 ? -8.901 -8.726 28.784 1.00 70.19 412 THR A N 1
ATOM 3140 C CA . THR A 1 412 ? -9.999 -9.709 28.888 1.00 70.19 412 THR A CA 1
ATOM 3141 C C . THR A 1 412 ? -9.822 -10.684 30.062 1.00 70.19 412 THR A C 1
ATOM 3143 O O . THR A 1 412 ? -10.798 -11.305 30.500 1.00 70.19 412 THR A O 1
ATOM 3146 N N . LYS A 1 413 ? -8.611 -10.797 30.629 1.00 67.75 413 LYS A N 1
ATOM 3147 C CA . LYS A 1 413 ? -8.293 -11.661 31.777 1.00 67.75 413 LYS A CA 1
ATOM 3148 C C . LYS A 1 413 ? -9.167 -11.322 32.994 1.00 67.75 413 LYS A C 1
ATOM 3150 O O . LYS A 1 413 ? -9.226 -10.183 33.441 1.00 67.75 413 LYS A O 1
ATOM 3155 N N . GLY A 1 414 ? -9.873 -12.323 33.527 1.00 58.06 414 GLY A N 1
ATOM 3156 C CA . GLY A 1 414 ? -10.794 -12.165 34.664 1.00 58.06 414 GLY A CA 1
ATOM 3157 C C . GLY A 1 414 ? -12.161 -11.539 34.335 1.00 58.06 414 GLY A C 1
ATOM 3158 O O . GLY A 1 414 ? -13.052 -11.571 35.179 1.00 58.06 414 GLY A O 1
ATOM 3159 N N . MET A 1 415 ? -12.382 -11.042 33.111 1.00 59.53 415 MET A N 1
ATOM 3160 C CA . MET A 1 415 ? -13.649 -10.399 32.722 1.00 59.53 415 MET A CA 1
ATOM 3161 C C . MET A 1 415 ? -14.711 -11.386 32.210 1.00 59.53 415 MET A C 1
ATOM 3163 O O . MET A 1 415 ? -15.903 -11.093 32.285 1.00 59.53 415 MET A O 1
ATOM 3167 N N . ALA A 1 416 ? -14.326 -12.573 31.730 1.00 51.12 416 ALA A N 1
ATOM 3168 C CA . ALA A 1 416 ? -15.282 -13.577 31.243 1.00 51.12 416 ALA A CA 1
ATOM 3169 C C . ALA A 1 416 ? -16.308 -14.048 32.312 1.00 51.12 416 ALA A C 1
ATOM 3171 O O . ALA A 1 416 ? -17.499 -14.072 31.990 1.00 51.12 416 ALA A O 1
ATOM 3172 N N . PRO A 1 417 ? -15.927 -14.319 33.582 1.00 49.97 417 PRO A N 1
ATOM 3173 C CA . PRO A 1 417 ? -16.892 -14.578 34.656 1.00 49.97 417 PRO A CA 1
ATOM 3174 C C . PRO A 1 417 ? -17.852 -13.403 34.895 1.00 49.97 417 PRO A C 1
ATOM 3176 O O . PRO A 1 417 ? -19.050 -13.609 35.064 1.00 49.97 417 PRO A O 1
ATOM 3179 N N . MET A 1 418 ? -17.356 -12.161 34.834 1.00 47.03 418 MET A N 1
ATOM 3180 C CA . MET A 1 418 ? -18.176 -10.959 35.032 1.00 47.03 418 MET A CA 1
ATOM 3181 C C . MET A 1 418 ? -19.224 -10.759 33.930 1.00 47.03 418 MET A C 1
ATOM 3183 O O . MET A 1 418 ? -20.318 -10.279 34.220 1.00 47.03 418 MET A O 1
ATOM 3187 N N . VAL A 1 419 ? -18.934 -11.150 32.684 1.00 49.94 419 VAL A N 1
ATOM 3188 C CA . VAL A 1 419 ? -19.918 -11.126 31.583 1.00 49.94 419 VAL A CA 1
ATOM 3189 C C . VAL A 1 419 ? -21.032 -12.149 31.812 1.00 49.94 419 VAL A C 1
ATOM 3191 O O . VAL A 1 419 ? -22.198 -11.837 31.575 1.00 49.94 419 VAL A O 1
ATOM 3194 N N . LEU A 1 420 ? -20.699 -13.352 32.294 1.00 53.38 420 LEU A N 1
ATOM 3195 C CA . LEU A 1 420 ? -21.694 -14.372 32.642 1.00 53.38 420 LEU A CA 1
ATOM 3196 C C . LEU A 1 420 ? -22.581 -13.908 33.804 1.00 53.38 420 LEU A C 1
ATOM 3198 O O . LEU A 1 420 ? -23.801 -13.964 33.686 1.00 53.38 420 LEU A O 1
ATOM 3202 N N . ILE A 1 421 ? -21.987 -13.360 34.869 1.00 49.34 421 ILE A N 1
ATOM 3203 C CA . ILE A 1 421 ? -22.720 -12.828 36.029 1.00 49.34 421 ILE A CA 1
ATOM 3204 C C . ILE A 1 421 ? -23.646 -11.672 35.618 1.00 49.34 421 ILE A C 1
ATOM 3206 O O . ILE A 1 421 ? -24.817 -11.678 35.979 1.00 49.34 421 ILE A O 1
ATOM 3210 N N . ARG A 1 422 ? -23.175 -10.718 34.801 1.00 52.97 422 ARG A N 1
ATOM 3211 C CA . ARG A 1 422 ? -23.998 -9.593 34.306 1.00 52.97 422 ARG A CA 1
ATOM 3212 C C . ARG A 1 422 ? -25.147 -10.021 33.393 1.00 52.97 422 ARG A C 1
ATOM 3214 O O . ARG A 1 422 ? -26.180 -9.365 33.380 1.00 52.97 422 ARG A O 1
ATOM 3221 N N . ARG A 1 423 ? -24.979 -11.108 32.634 1.00 52.03 423 ARG A N 1
ATOM 3222 C CA . ARG A 1 423 ? -26.055 -11.699 31.820 1.00 52.03 423 ARG A CA 1
ATOM 3223 C C . ARG A 1 423 ? -27.057 -12.490 32.659 1.00 52.03 423 ARG A C 1
ATOM 3225 O O . ARG A 1 423 ? -28.237 -12.478 32.334 1.00 52.03 423 ARG A O 1
ATOM 3232 N N . ALA A 1 424 ? -26.592 -13.171 33.705 1.00 52.22 424 ALA A N 1
ATOM 3233 C CA . ALA A 1 424 ? -27.430 -13.971 34.595 1.00 52.22 424 ALA A CA 1
ATOM 3234 C C . ALA A 1 424 ? -28.203 -13.127 35.624 1.00 52.22 424 ALA A C 1
ATOM 3236 O O . ALA A 1 424 ? -29.273 -13.540 36.057 1.00 52.22 424 ALA A O 1
ATOM 3237 N N . LEU A 1 425 ? -27.678 -11.957 36.010 1.00 48.75 425 LEU A N 1
ATOM 3238 C CA . LEU A 1 425 ? -28.256 -11.076 37.029 1.00 48.75 425 LEU A CA 1
ATOM 3239 C C . LEU A 1 425 ? -28.335 -9.609 36.541 1.00 48.75 425 LEU A C 1
ATOM 3241 O O . LEU A 1 425 ? -27.599 -8.759 37.052 1.00 48.75 425 LEU A O 1
ATOM 3245 N N . PRO A 1 426 ? -29.215 -9.278 35.570 1.00 45.41 426 PRO A N 1
ATOM 3246 C CA . PRO A 1 426 ? -29.309 -7.925 35.008 1.00 45.41 426 PRO A CA 1
ATOM 3247 C C . PRO A 1 426 ? -29.746 -6.859 36.022 1.00 45.41 426 PRO A C 1
ATOM 3249 O O . PRO A 1 426 ? -29.397 -5.693 35.881 1.00 45.41 426 PRO A O 1
ATOM 3252 N N . GLU A 1 427 ? -30.503 -7.250 37.050 1.00 47.44 427 GLU A N 1
ATOM 3253 C CA . GLU A 1 427 ? -31.066 -6.336 38.055 1.00 47.44 427 GLU A CA 1
ATOM 3254 C C . GLU A 1 427 ? -30.080 -5.983 39.180 1.00 47.44 427 GLU A C 1
ATOM 3256 O O . GLU A 1 427 ? -30.279 -5.001 39.891 1.00 47.44 427 GLU A O 1
ATOM 3261 N N . LEU A 1 428 ? -28.985 -6.741 39.333 1.00 46.03 428 LEU A N 1
ATOM 3262 C CA . LEU A 1 428 ? -27.996 -6.509 40.394 1.00 46.03 428 LEU A CA 1
ATOM 3263 C C . LEU A 1 428 ? -27.075 -5.305 40.108 1.00 46.03 428 LEU A C 1
ATOM 3265 O O . LEU A 1 428 ? -26.315 -4.883 40.979 1.00 46.03 428 LEU A O 1
ATOM 3269 N N . LEU A 1 429 ? -27.098 -4.783 38.876 1.00 42.09 429 LEU A N 1
ATOM 3270 C CA . LEU A 1 429 ? -26.298 -3.654 38.401 1.00 42.09 429 LEU A CA 1
ATOM 3271 C C . LEU A 1 429 ? -27.156 -2.814 37.432 1.00 42.09 429 LEU A C 1
ATOM 3273 O O . LEU A 1 429 ? -27.416 -3.274 36.321 1.00 42.09 429 LEU A O 1
ATOM 3277 N N . PRO A 1 430 ? -27.608 -1.603 37.811 1.00 39.06 430 PRO A N 1
ATOM 3278 C CA . PRO A 1 430 ? -28.661 -0.901 37.081 1.00 39.06 430 PRO A CA 1
ATOM 3279 C C . PRO A 1 430 ? -28.233 -0.467 35.664 1.00 39.06 430 PRO A C 1
ATOM 3281 O O . PRO A 1 430 ? -27.161 0.123 35.501 1.00 39.06 430 PRO A O 1
ATOM 3284 N N . PRO A 1 431 ? -29.080 -0.677 34.637 1.00 39.22 431 PRO A N 1
ATOM 3285 C CA . PRO A 1 431 ? -28.844 -0.174 33.289 1.00 39.22 431 PRO A CA 1
ATOM 3286 C C . PRO A 1 431 ? -29.240 1.308 33.193 1.00 39.22 431 PRO A C 1
ATOM 3288 O O . PRO A 1 431 ? -30.383 1.645 32.886 1.00 39.22 431 PRO A O 1
ATOM 3291 N N . SER A 1 432 ? -28.292 2.216 33.437 1.00 35.56 432 SER A N 1
ATOM 3292 C CA . SER A 1 432 ? -28.470 3.648 33.165 1.00 35.56 432 SER A CA 1
ATOM 3293 C C . SER A 1 432 ? -28.473 3.899 31.653 1.00 35.56 432 SER A C 1
ATOM 3295 O O . SER A 1 432 ? -27.413 3.968 31.032 1.00 35.56 432 SER A O 1
ATOM 3297 N N . ALA A 1 433 ? -29.658 3.999 31.053 1.00 28.06 433 ALA A N 1
ATOM 3298 C CA . ALA A 1 433 ? -29.825 4.150 29.612 1.00 28.06 433 ALA A CA 1
ATOM 3299 C C . ALA A 1 433 ? -30.345 5.538 29.218 1.00 28.06 433 ALA A C 1
ATOM 3301 O O . ALA A 1 433 ? -31.293 6.032 29.818 1.00 28.06 433 ALA A O 1
ATOM 3302 N N . ASP A 1 434 ? -29.814 6.053 28.110 1.00 24.73 434 ASP A N 1
ATOM 3303 C CA . ASP A 1 434 ? -30.604 6.771 27.108 1.00 24.73 434 ASP A CA 1
ATOM 3304 C C . ASP A 1 434 ? -30.568 5.940 25.818 1.00 24.73 434 ASP A C 1
ATOM 3306 O O . ASP A 1 434 ? -29.524 5.393 25.445 1.00 24.73 434 ASP A O 1
ATOM 3310 N N . ARG A 1 435 ? -31.715 5.794 25.143 1.00 29.09 435 ARG A N 1
ATOM 3311 C CA . ARG A 1 435 ? -31.833 5.005 23.905 1.00 29.09 435 ARG A CA 1
ATOM 3312 C C . ARG A 1 435 ? -31.664 5.907 22.681 1.00 29.09 435 ARG A C 1
ATOM 3314 O O . ARG A 1 435 ? -32.548 6.697 22.372 1.00 29.09 435 ARG A O 1
ATOM 3321 N N . SER A 1 436 ? -30.569 5.725 21.952 1.00 27.44 436 SER A N 1
ATOM 3322 C CA . SER A 1 436 ? -30.351 6.246 20.592 1.00 27.44 436 SER A CA 1
ATOM 3323 C C . SER A 1 436 ? -29.986 5.094 19.643 1.00 27.44 436 SER A C 1
ATOM 3325 O O . SER A 1 436 ? -29.692 3.985 20.098 1.00 27.44 436 SER A O 1
ATOM 3327 N N . LEU A 1 437 ? -30.099 5.322 18.327 1.00 28.38 437 LEU A N 1
ATOM 3328 C CA . LEU A 1 437 ? -29.916 4.291 17.295 1.00 28.38 437 LEU A CA 1
ATOM 3329 C C . LEU A 1 437 ? -28.538 3.609 17.388 1.00 28.38 437 LEU A C 1
ATOM 3331 O O . LEU A 1 437 ? -27.536 4.216 17.769 1.00 28.38 437 LEU A O 1
ATOM 3335 N N . SER A 1 438 ? -28.503 2.314 17.067 1.00 33.59 438 SER A N 1
ATOM 3336 C CA . SER A 1 438 ? -27.386 1.414 17.374 1.00 33.59 438 SER A CA 1
ATOM 3337 C C . SER A 1 438 ? -26.050 1.885 16.794 1.00 33.59 438 SER A C 1
ATOM 3339 O O . SER A 1 438 ? -25.826 1.804 15.591 1.00 33.59 438 SER A O 1
ATOM 3341 N N . GLY A 1 439 ? -25.144 2.318 17.675 1.00 34.97 439 GLY A N 1
ATOM 3342 C CA . GLY A 1 439 ? -23.759 2.670 17.343 1.00 34.97 439 GLY A CA 1
ATOM 3343 C C . GLY A 1 439 ? -23.370 4.118 17.653 1.00 34.97 439 GLY A C 1
ATOM 3344 O O . GLY A 1 439 ? -22.185 4.377 17.854 1.00 34.97 439 GLY A 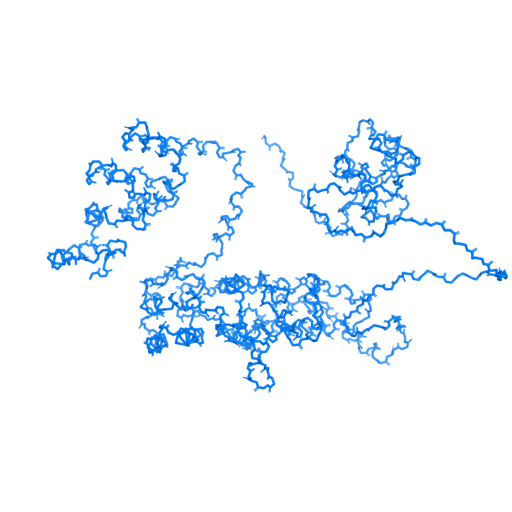O 1
ATOM 3345 N N . VAL A 1 440 ? -24.336 5.035 17.781 1.00 29.80 440 VAL A N 1
ATOM 3346 C CA . VAL A 1 440 ? -24.078 6.471 17.991 1.00 29.80 440 VAL A CA 1
ATOM 3347 C C . VAL A 1 440 ? -24.667 6.931 19.323 1.00 29.80 440 VAL A C 1
ATOM 3349 O O . VAL A 1 440 ? -25.878 6.890 19.506 1.00 29.80 440 VAL A O 1
ATOM 3352 N N . ARG A 1 441 ? -23.825 7.429 20.240 1.00 32.84 441 ARG A N 1
ATOM 3353 C CA . ARG A 1 441 ? -24.290 8.292 21.338 1.00 32.84 441 ARG A CA 1
ATOM 3354 C C . ARG A 1 441 ? -24.242 9.739 20.859 1.00 32.84 441 ARG A C 1
ATOM 3356 O O . ARG A 1 441 ? -23.167 10.239 20.550 1.00 32.84 441 ARG A O 1
ATOM 3363 N N . LEU A 1 442 ? -25.400 10.390 20.816 1.00 29.98 442 LEU A N 1
ATOM 3364 C CA . LEU A 1 442 ? -25.484 11.848 20.875 1.00 29.98 442 LEU A CA 1
ATOM 3365 C C . LEU A 1 442 ? -25.403 12.255 22.352 1.00 29.98 442 LEU A C 1
ATOM 3367 O O . LEU A 1 442 ? -25.979 11.574 23.200 1.00 29.98 442 LEU A O 1
ATOM 3371 N N . ASP A 1 443 ? -24.677 13.328 22.663 1.00 31.73 443 ASP A N 1
ATOM 3372 C CA . ASP A 1 443 ? -24.458 13.754 24.049 1.00 31.73 443 ASP A CA 1
ATOM 3373 C C . ASP A 1 443 ? -25.755 14.259 24.707 1.00 31.73 443 ASP A C 1
ATOM 3375 O O . ASP A 1 443 ? -26.219 15.371 24.438 1.00 31.73 443 ASP A O 1
ATOM 3379 N N . SER A 1 444 ? -26.310 13.470 25.630 1.00 26.92 444 SER A N 1
ATOM 3380 C CA . SER A 1 444 ? -27.281 13.959 26.612 1.00 26.92 444 SER A CA 1
ATOM 3381 C C . SER A 1 444 ? -26.581 14.924 27.576 1.00 26.92 444 SER A C 1
ATOM 3383 O O . SER A 1 444 ? -25.563 14.584 28.184 1.00 26.92 444 SER A O 1
ATOM 3385 N N . ALA A 1 445 ? -27.127 16.132 27.745 1.00 31.78 445 ALA A N 1
ATOM 3386 C CA . ALA A 1 445 ? -26.620 17.093 28.725 1.00 31.78 445 ALA A CA 1
ATOM 3387 C C . ALA A 1 445 ? -26.668 16.508 30.157 1.00 31.78 445 ALA A C 1
ATOM 3389 O O . ALA A 1 445 ? -27.584 15.746 30.473 1.00 31.78 445 ALA A O 1
ATOM 3390 N N . PRO A 1 446 ? -25.720 16.857 31.050 1.00 30.72 446 PRO A N 1
ATOM 3391 C CA . PRO A 1 446 ? -25.648 16.254 32.375 1.00 30.72 446 PRO A CA 1
ATOM 3392 C C . PRO A 1 446 ? -26.854 16.643 33.238 1.00 30.72 446 PRO A C 1
ATOM 3394 O O . PRO A 1 446 ? -27.010 17.798 33.635 1.00 30.72 446 PRO A O 1
ATOM 3397 N N . ALA A 1 447 ? -27.679 15.654 33.580 1.00 25.66 447 ALA A N 1
ATOM 3398 C CA . ALA A 1 447 ? -28.705 15.798 34.601 1.00 25.66 447 ALA A CA 1
ATOM 3399 C C . ALA A 1 447 ? -28.048 15.924 35.986 1.00 25.66 447 ALA A C 1
ATOM 3401 O O . ALA A 1 447 ? -27.322 15.029 36.424 1.00 25.66 447 ALA A O 1
ATOM 3402 N N . VAL A 1 448 ? -28.324 17.023 36.689 1.00 30.75 448 VAL A N 1
ATOM 3403 C CA . VAL A 1 448 ? -27.894 17.229 38.077 1.00 30.75 448 VAL A CA 1
ATOM 3404 C C . VAL A 1 448 ? -29.090 17.020 39.005 1.00 30.75 448 VAL A C 1
ATOM 3406 O O . VAL A 1 448 ? -30.140 17.628 38.824 1.00 30.75 448 VAL A O 1
ATOM 3409 N N . THR A 1 449 ? -28.893 16.115 39.965 1.00 29.48 449 THR A N 1
ATOM 3410 C CA . THR A 1 449 ? -29.724 15.745 41.128 1.00 29.48 449 THR A CA 1
ATOM 3411 C C . THR A 1 449 ? -31.019 16.519 41.387 1.00 29.48 449 THR A C 1
ATOM 3413 O O . THR A 1 449 ? -31.010 17.729 41.614 1.00 29.48 449 THR A O 1
ATOM 3416 N N . ALA A 1 450 ? -32.108 15.766 41.563 1.00 23.73 450 ALA A N 1
ATOM 3417 C CA . ALA A 1 450 ? -33.335 16.263 42.167 1.00 23.73 450 ALA A CA 1
ATOM 3418 C C . ALA A 1 450 ? -33.083 16.876 43.559 1.00 23.73 450 ALA A C 1
ATOM 3420 O O . ALA A 1 450 ? -32.623 16.201 44.479 1.00 23.73 450 ALA A O 1
ATOM 3421 N N . VAL A 1 451 ? -33.478 18.138 43.718 1.00 27.45 451 VAL A N 1
ATOM 3422 C CA . VAL A 1 451 ? -33.775 18.762 45.010 1.00 27.45 451 VAL A CA 1
ATOM 3423 C C . VAL A 1 451 ? -35.229 19.206 44.941 1.00 27.45 451 VAL A C 1
ATOM 3425 O O . VAL A 1 451 ? -35.613 19.908 44.009 1.00 27.45 451 VAL A O 1
ATOM 3428 N N . VAL A 1 452 ? -36.045 18.798 45.913 1.00 28.59 452 VAL A N 1
ATOM 3429 C CA . VAL A 1 452 ? -37.426 19.280 46.045 1.00 28.59 452 VAL A CA 1
ATOM 3430 C C . VAL A 1 452 ? -37.433 20.533 46.918 1.00 28.59 452 VAL A C 1
ATOM 3432 O O . VAL A 1 452 ? -37.077 20.454 48.094 1.00 28.59 452 VAL A O 1
ATOM 3435 N N . PRO A 1 453 ? -37.920 21.665 46.389 1.00 25.86 453 PRO A N 1
ATOM 3436 C CA . PRO A 1 453 ? -38.714 22.585 47.198 1.00 25.86 453 PRO A CA 1
ATOM 3437 C C . PRO A 1 453 ? -40.107 22.837 46.594 1.00 25.86 453 PRO A C 1
ATOM 3439 O O . PRO A 1 453 ? -40.299 22.880 45.382 1.00 25.86 453 PRO A O 1
ATOM 3442 N N . ARG A 1 454 ? -41.091 23.053 47.474 1.00 22.38 454 ARG A N 1
ATOM 3443 C CA . ARG A 1 454 ? -42.436 23.555 47.136 1.00 22.38 454 ARG A CA 1
ATOM 3444 C C . ARG A 1 454 ? -42.372 24.997 46.598 1.00 22.38 454 ARG A C 1
ATOM 3446 O O . ARG A 1 454 ? -41.670 25.814 47.183 1.00 22.38 454 ARG A O 1
ATOM 3453 N N . GLY A 1 455 ? -43.213 25.346 45.620 1.00 21.58 455 GLY A N 1
ATOM 3454 C CA . GLY A 1 455 ? -43.478 26.740 45.217 1.00 21.58 455 GLY A CA 1
ATOM 3455 C C . GLY A 1 455 ? -44.565 26.855 44.124 1.00 21.58 455 GLY A C 1
ATOM 3456 O O . GLY A 1 455 ? -44.579 25.988 43.252 1.00 21.58 455 GLY A O 1
ATOM 3457 N N . PRO A 1 456 ? -45.500 27.835 44.159 1.00 29.20 456 PRO A N 1
ATOM 3458 C CA . PRO A 1 456 ? -46.703 27.838 43.305 1.00 29.20 456 PRO A CA 1
ATOM 3459 C C . PRO A 1 456 ? -46.728 28.906 42.184 1.00 29.20 456 PRO A C 1
ATOM 3461 O O . PRO A 1 456 ? -46.001 29.892 42.240 1.00 29.20 456 PRO A O 1
ATOM 3464 N N . GLY A 1 457 ? -47.682 28.768 41.248 1.00 22.66 457 GLY A N 1
ATOM 3465 C CA . GLY A 1 457 ? -48.080 29.790 40.252 1.00 22.66 457 GLY A CA 1
ATOM 3466 C C . GLY A 1 457 ? -47.278 29.721 38.939 1.00 22.66 457 GLY A C 1
ATOM 3467 O O . GLY A 1 457 ? -46.061 29.647 38.970 1.00 22.66 457 GLY A O 1
ATOM 3468 N N . ALA A 1 458 ? -47.853 29.602 37.735 1.00 24.78 458 ALA A N 1
ATOM 3469 C CA . ALA A 1 458 ? -48.932 30.363 37.080 1.00 24.78 458 ALA A CA 1
ATOM 3470 C C . ALA A 1 458 ? -48.535 31.812 36.710 1.00 24.78 458 ALA A C 1
ATOM 3472 O O . ALA A 1 458 ? -48.565 32.700 37.554 1.00 24.78 458 ALA A O 1
ATOM 3473 N N . GLY A 1 459 ? -48.231 32.064 35.426 1.00 24.55 459 GLY A N 1
ATOM 3474 C CA . GLY A 1 459 ? -47.967 33.412 34.895 1.00 24.55 459 GLY A CA 1
ATOM 3475 C C . GLY A 1 459 ? -47.701 33.443 33.379 1.00 24.55 459 GLY A C 1
ATOM 3476 O O . GLY A 1 459 ? -46.830 32.735 32.888 1.00 24.55 459 GLY A O 1
ATOM 3477 N N . LYS A 1 460 ? -48.467 34.254 32.632 1.00 25.20 460 LYS A N 1
ATOM 3478 C CA . LYS A 1 460 ? -48.330 34.509 31.177 1.00 25.20 460 LYS A CA 1
ATOM 3479 C C . LYS A 1 460 ? -47.615 35.848 30.909 1.00 25.20 460 LYS A C 1
ATOM 3481 O O . LYS A 1 460 ? -47.810 36.785 31.672 1.00 25.20 460 LYS A O 1
ATOM 3486 N N . GLY A 1 461 ? -46.966 35.975 29.745 1.00 25.36 461 GLY A N 1
ATOM 3487 C CA . GLY A 1 461 ? -46.488 37.239 29.133 1.00 25.36 461 GLY A CA 1
ATOM 3488 C C . GLY A 1 461 ? -45.234 36.966 28.286 1.00 25.36 461 GLY A C 1
ATOM 3489 O O . GLY A 1 461 ? -44.292 36.416 28.833 1.00 25.36 461 GLY A O 1
ATOM 3490 N N . LYS A 1 462 ? -45.131 37.132 26.956 1.00 23.91 462 LYS A N 1
ATOM 3491 C CA . LYS A 1 462 ? -45.753 37.977 25.904 1.00 23.91 462 LYS A CA 1
ATOM 3492 C C . LYS A 1 462 ? -45.124 39.385 25.753 1.00 23.91 462 LYS A C 1
ATOM 3494 O O . LYS A 1 462 ? -45.399 40.264 26.556 1.00 23.91 462 LYS A O 1
ATOM 3499 N N . GLY A 1 463 ? -44.357 39.560 24.665 1.00 24.92 463 GLY A N 1
ATOM 3500 C CA . GLY A 1 463 ? -43.649 40.774 24.190 1.00 24.92 463 GLY A CA 1
ATOM 3501 C C . GLY A 1 463 ? -42.294 40.350 23.575 1.00 24.92 463 GLY A C 1
ATOM 3502 O O . GLY A 1 463 ? -41.556 39.677 24.284 1.00 24.92 463 GLY A O 1
ATOM 3503 N N . LYS A 1 464 ? -41.963 40.467 22.272 1.00 24.22 464 LYS A N 1
ATOM 3504 C CA . LYS A 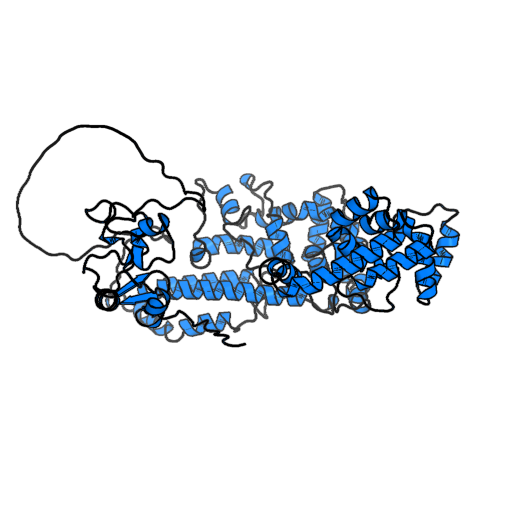1 464 ? -41.955 41.628 21.339 1.00 24.22 464 LYS A CA 1
ATOM 3505 C C . LYS A 1 464 ? -41.099 42.789 21.876 1.00 24.22 464 LYS A C 1
ATOM 3507 O O . LYS A 1 464 ? -41.365 43.195 23.000 1.00 24.22 464 LYS A O 1
ATOM 3512 N N . ASP A 1 465 ? -40.115 43.390 21.199 1.00 24.62 465 ASP A N 1
ATOM 3513 C CA . ASP A 1 465 ? -39.408 43.199 19.903 1.00 24.62 465 ASP A CA 1
ATOM 3514 C C . ASP A 1 465 ? -37.964 43.804 20.085 1.00 24.62 465 ASP A C 1
ATOM 3516 O O . ASP A 1 465 ? -37.722 44.383 21.145 1.00 24.62 465 ASP A O 1
ATOM 3520 N N . ASP A 1 466 ? -36.939 43.770 19.210 1.00 24.06 466 ASP A N 1
ATOM 3521 C CA . ASP A 1 466 ? -36.702 43.174 17.874 1.00 24.06 466 ASP A CA 1
ATOM 3522 C C . ASP A 1 466 ? -35.171 43.020 17.561 1.00 24.06 466 ASP A C 1
ATOM 3524 O O . ASP A 1 466 ? -34.327 43.364 18.387 1.00 24.06 466 ASP A O 1
ATOM 3528 N N . ASP A 1 467 ? -34.853 42.596 16.327 1.00 23.88 467 ASP A N 1
ATOM 3529 C CA . ASP A 1 467 ? -33.670 42.893 15.480 1.00 23.88 467 ASP A CA 1
ATOM 3530 C C . ASP A 1 467 ? -32.251 42.267 15.659 1.00 23.88 467 ASP A C 1
ATOM 3532 O O . ASP A 1 467 ? -31.659 42.160 16.730 1.00 23.88 467 ASP A O 1
ATOM 3536 N N . ALA A 1 468 ? -31.658 42.007 14.477 1.00 26.77 468 ALA A N 1
ATOM 3537 C CA . ALA A 1 468 ? -30.237 41.799 14.126 1.00 26.77 468 ALA A CA 1
ATOM 3538 C C . ALA A 1 468 ? -29.518 40.421 14.296 1.00 26.77 468 ALA A C 1
ATOM 3540 O O . ALA A 1 468 ? -28.985 40.056 15.341 1.00 26.77 468 ALA A O 1
ATOM 3541 N N . LYS A 1 469 ? -29.265 39.804 13.122 1.00 27.86 469 LYS A N 1
ATOM 3542 C CA . LYS A 1 469 ? -28.145 38.895 12.741 1.00 27.86 469 LYS A CA 1
ATOM 3543 C C . LYS A 1 469 ? -28.115 37.449 13.281 1.00 27.86 469 LYS A C 1
ATOM 3545 O O . LYS A 1 469 ? -27.416 37.121 14.239 1.00 27.86 469 LYS A O 1
ATOM 3550 N N . GLY A 1 470 ? -28.666 36.526 12.479 1.00 28.61 470 GLY A N 1
ATOM 3551 C CA . GLY A 1 470 ? -28.128 35.156 12.377 1.00 28.61 470 GLY A CA 1
ATOM 3552 C C . GLY A 1 470 ? -26.665 35.200 11.899 1.00 28.61 470 GLY A C 1
ATOM 3553 O O . GLY A 1 470 ? -26.326 35.968 11.005 1.00 28.61 470 GLY A O 1
ATOM 3554 N N . LYS A 1 471 ? -25.719 34.577 12.609 1.00 30.77 471 LYS A N 1
ATOM 3555 C CA . LYS A 1 471 ? -25.386 33.136 12.612 1.00 30.77 471 LYS A CA 1
ATOM 3556 C C . LYS A 1 471 ? -24.760 32.626 11.306 1.00 30.77 471 LYS A C 1
ATOM 3558 O O . LYS A 1 471 ? -25.413 32.014 10.474 1.00 30.77 471 LYS A O 1
ATOM 3563 N N . GLY A 1 472 ? -23.438 32.770 11.253 1.00 26.56 472 GLY A N 1
ATOM 3564 C CA . GLY A 1 472 ? -22.532 32.008 10.400 1.00 26.56 472 GLY A CA 1
ATOM 3565 C C . GLY A 1 472 ? -21.100 32.207 10.896 1.00 26.56 472 GLY A C 1
ATOM 3566 O O . GLY A 1 472 ? -20.462 33.186 10.530 1.00 26.56 472 GLY A O 1
ATOM 3567 N N . LYS A 1 473 ? -20.603 31.326 11.774 1.00 29.00 473 LYS A N 1
ATOM 3568 C CA . LYS A 1 473 ? -19.171 31.257 12.106 1.00 29.00 473 LYS A CA 1
ATOM 3569 C C . LYS A 1 473 ? -18.618 29.949 11.564 1.00 29.00 473 LYS A C 1
ATOM 3571 O O . LYS A 1 473 ? -18.874 28.890 12.130 1.00 29.00 473 LYS A O 1
ATOM 3576 N N . GLY A 1 474 ? -17.907 30.049 10.444 1.00 30.47 474 GLY A N 1
ATOM 3577 C CA . GLY A 1 474 ? -17.100 28.953 9.924 1.00 30.47 474 GLY A CA 1
ATOM 3578 C C . GLY A 1 474 ? -15.907 28.648 10.834 1.00 30.47 474 GLY A C 1
ATOM 3579 O O . GLY A 1 474 ? -15.613 29.391 11.775 1.00 30.47 474 GLY A O 1
ATOM 3580 N N . LYS A 1 475 ? -15.207 27.554 10.518 1.00 31.50 475 LYS A N 1
ATOM 3581 C CA . LYS A 1 475 ? -13.832 27.327 10.980 1.00 31.50 475 LYS A CA 1
ATOM 3582 C C . LYS A 1 475 ? -12.988 28.550 10.605 1.00 31.50 475 LYS A C 1
ATOM 3584 O O . LYS A 1 475 ? -12.987 28.935 9.439 1.00 31.50 475 LYS A O 1
ATOM 3589 N N . LEU A 1 476 ? -12.280 29.124 11.574 1.00 33.97 476 LEU A N 1
ATOM 3590 C CA . LEU A 1 476 ? -11.206 30.075 11.286 1.00 33.97 476 LEU A CA 1
ATOM 3591 C C . LEU A 1 476 ? -9.974 29.271 10.815 1.00 33.97 476 LEU A C 1
ATOM 3593 O O . LEU A 1 476 ? -9.757 28.178 11.353 1.00 33.97 476 LEU A O 1
ATOM 3597 N N . PRO A 1 477 ? -9.209 29.746 9.816 1.00 35.78 477 PRO A N 1
ATOM 3598 C CA . PRO A 1 477 ? -7.938 29.141 9.415 1.00 35.78 477 PRO A CA 1
ATOM 3599 C C . PRO A 1 477 ? -6.871 29.270 10.519 1.00 35.78 477 PRO A C 1
ATOM 3601 O O . PRO A 1 477 ? -6.984 30.113 11.410 1.00 35.78 477 PRO A O 1
ATOM 3604 N N . ASP A 1 478 ? -5.829 28.435 10.451 1.00 40.28 478 ASP A N 1
ATOM 3605 C CA . ASP A 1 478 ? -4.908 28.160 11.572 1.00 40.28 478 ASP A CA 1
ATOM 3606 C C . ASP A 1 478 ? -4.052 29.350 12.075 1.00 40.28 478 ASP A C 1
ATOM 3608 O O . ASP A 1 478 ? -3.453 29.247 13.147 1.00 40.28 478 ASP A O 1
ATOM 3612 N N . ASP A 1 479 ? -4.042 30.490 11.373 1.00 44.09 479 ASP A N 1
ATOM 3613 C CA . ASP A 1 479 ? -3.291 31.702 11.750 1.00 44.09 479 ASP A CA 1
ATOM 3614 C C . ASP A 1 479 ? -4.131 32.805 12.439 1.00 44.09 479 ASP A C 1
ATOM 3616 O O . ASP A 1 479 ? -3.578 33.813 12.891 1.00 44.09 479 ASP A O 1
ATOM 3620 N N . GLU A 1 480 ? -5.458 32.659 12.571 1.00 50.84 480 GLU A N 1
ATOM 3621 C CA . GLU A 1 480 ? -6.278 33.680 13.247 1.00 50.84 480 GLU A CA 1
ATOM 3622 C C . GLU A 1 480 ? -6.268 33.555 14.780 1.00 50.84 480 GLU A C 1
ATOM 3624 O O . GLU A 1 480 ? -6.535 32.503 15.369 1.00 50.84 480 GLU A O 1
ATOM 3629 N N . ILE A 1 481 ? -6.019 34.682 15.460 1.00 59.66 481 ILE A N 1
ATOM 3630 C CA . ILE A 1 481 ? -6.053 34.768 16.925 1.00 59.66 481 ILE A CA 1
ATOM 3631 C C . ILE A 1 481 ? -7.478 34.441 17.416 1.00 59.66 481 ILE A C 1
ATOM 3633 O O . ILE A 1 481 ? -8.407 35.198 17.116 1.00 59.66 481 ILE A O 1
ATOM 3637 N N . PRO A 1 482 ? -7.683 33.367 18.208 1.00 70.12 482 PRO A N 1
ATOM 3638 C CA . PRO A 1 482 ? -9.017 32.982 18.652 1.00 70.12 482 PRO A CA 1
ATOM 3639 C C . PRO A 1 482 ? -9.646 34.092 19.508 1.00 70.12 482 PRO A C 1
ATOM 3641 O O . PRO A 1 482 ? -8.957 34.669 20.357 1.00 70.12 482 PRO A O 1
ATOM 3644 N N . PRO A 1 483 ? -10.946 34.396 19.329 1.00 75.00 483 PRO A N 1
ATOM 3645 C CA . PRO A 1 483 ? -11.576 35.517 20.013 1.00 75.00 483 PRO A CA 1
ATOM 3646 C C . PRO A 1 483 ? -11.532 35.343 21.543 1.00 75.00 483 PRO A C 1
ATOM 3648 O O . PRO A 1 483 ? -11.632 34.211 22.032 1.00 75.00 483 PRO A O 1
ATOM 3651 N N . PRO A 1 484 ? -11.409 36.431 22.322 1.00 75.81 484 PRO A N 1
ATOM 3652 C CA . PRO A 1 484 ? -11.342 36.353 23.777 1.00 75.81 484 PRO A CA 1
ATOM 3653 C C . PRO A 1 484 ? -12.490 35.555 24.416 1.00 75.81 484 PRO A C 1
ATOM 3655 O O . PRO A 1 484 ? -13.622 35.562 23.931 1.00 75.81 484 PRO A O 1
ATOM 3658 N N . GLY A 1 485 ? -12.175 34.804 25.472 1.00 72.50 485 GLY A N 1
ATOM 3659 C CA . GLY A 1 485 ? -13.083 33.884 26.166 1.00 72.50 485 GLY A CA 1
ATOM 3660 C C . GLY A 1 485 ? -13.597 32.669 25.376 1.00 72.50 485 GLY A C 1
ATOM 3661 O O . GLY A 1 485 ? -14.251 31.808 25.966 1.00 72.50 485 GLY A O 1
ATOM 3662 N N . SER A 1 486 ? -13.301 32.537 24.076 1.00 75.06 486 SER A N 1
ATOM 3663 C CA . SER A 1 486 ? -13.807 31.426 23.245 1.00 75.06 486 SER A CA 1
ATOM 3664 C C . SER A 1 486 ? -13.248 30.046 23.605 1.00 75.06 486 SER A C 1
ATOM 3666 O O . SER A 1 486 ? -13.877 29.033 23.308 1.00 75.06 486 SER A O 1
ATOM 3668 N N . LEU A 1 487 ? -12.095 29.994 24.274 1.00 78.06 487 LEU A N 1
ATOM 3669 C CA . LEU A 1 487 ? -11.390 28.774 24.667 1.00 78.06 487 LEU A CA 1
ATOM 3670 C C . LEU A 1 487 ? -11.434 28.519 26.182 1.00 78.06 487 LEU A C 1
ATOM 3672 O O . LEU A 1 487 ? -10.697 27.666 26.676 1.00 78.06 487 LEU A O 1
ATOM 3676 N N . LYS A 1 488 ? -12.312 29.200 26.935 1.00 71.19 488 LYS A N 1
ATOM 3677 C CA . LYS A 1 488 ? -12.416 29.030 28.398 1.00 71.19 488 LYS A CA 1
ATOM 3678 C C . LYS A 1 488 ? -12.660 27.584 28.856 1.00 71.19 488 LYS A C 1
ATOM 3680 O O . LYS A 1 488 ? -12.219 27.210 29.934 1.00 71.19 488 LYS A O 1
ATOM 3685 N N . GLY A 1 489 ? -13.284 26.752 28.015 1.00 71.56 489 GLY A N 1
ATOM 3686 C CA . GLY A 1 489 ? -13.493 25.319 28.269 1.00 71.56 489 GLY A CA 1
ATOM 3687 C C . GLY A 1 489 ? -12.249 24.422 28.130 1.00 71.56 489 GLY A C 1
ATOM 3688 O O . GLY A 1 489 ? -12.332 23.234 28.434 1.00 71.56 489 GLY A O 1
ATOM 3689 N N . ILE A 1 490 ? -11.101 24.950 27.677 1.00 75.50 490 ILE A N 1
ATOM 3690 C CA . ILE A 1 490 ? -9.817 24.219 27.682 1.00 75.50 490 ILE A CA 1
ATOM 3691 C C . ILE A 1 490 ? -9.263 24.100 29.109 1.00 75.50 490 ILE A C 1
ATOM 3693 O O . ILE A 1 490 ? -8.610 23.110 29.443 1.00 75.50 490 ILE A O 1
ATOM 3697 N N . VAL A 1 491 ? -9.528 25.102 29.949 1.00 75.81 491 VAL A N 1
ATOM 3698 C CA . VAL A 1 491 ? -9.141 25.113 31.360 1.00 75.81 491 VAL A CA 1
ATOM 3699 C C . VAL A 1 491 ? -10.044 24.156 32.127 1.00 75.81 491 VAL A C 1
ATOM 3701 O O . VAL A 1 491 ? -11.267 24.221 32.004 1.00 75.81 491 VAL A O 1
ATOM 3704 N N . LYS A 1 492 ? -9.459 23.301 32.967 1.00 81.75 492 LYS A N 1
ATOM 3705 C CA . LYS A 1 492 ? -10.220 22.454 33.892 1.00 81.75 492 LYS A CA 1
ATOM 3706 C C . LYS A 1 492 ? -9.787 22.733 35.319 1.00 81.75 492 LYS A C 1
ATOM 3708 O O . LYS A 1 492 ? -8.607 22.647 35.629 1.00 81.75 492 LYS A O 1
ATOM 3713 N N . TRP A 1 493 ? -10.736 23.031 36.192 1.00 81.88 493 TRP A N 1
ATOM 3714 C CA . TRP A 1 493 ? -10.480 23.126 37.626 1.00 81.88 493 TRP A CA 1
ATOM 3715 C C . TRP A 1 493 ? -10.667 21.740 38.242 1.00 81.88 493 TRP A C 1
ATOM 3717 O O . TRP A 1 493 ? -11.717 21.123 38.067 1.00 81.88 493 TRP A O 1
ATOM 3727 N N . VAL A 1 494 ? -9.618 21.226 38.883 1.00 80.25 494 VAL A N 1
ATOM 3728 C CA . VAL A 1 494 ? -9.627 19.927 39.578 1.00 80.25 494 VAL A CA 1
ATOM 3729 C C . VAL A 1 494 ? -10.268 20.093 40.956 1.00 80.25 494 VAL A C 1
ATOM 3731 O O . VAL A 1 494 ? -11.086 19.278 41.370 1.00 80.25 494 VAL A O 1
ATOM 3734 N N . ASP A 1 495 ? -9.942 21.200 41.620 1.00 83.00 495 ASP A N 1
ATOM 3735 C CA . ASP A 1 495 ? -10.586 21.710 42.827 1.00 83.00 495 ASP A CA 1
ATOM 3736 C C . ASP A 1 495 ? -10.505 23.254 42.833 1.00 83.00 495 ASP A C 1
ATOM 3738 O O . ASP A 1 495 ? -10.203 23.866 41.807 1.00 83.00 495 ASP A O 1
ATOM 3742 N N . LYS A 1 496 ? -10.789 23.902 43.971 1.00 79.56 496 LYS A N 1
ATOM 3743 C CA . LYS A 1 496 ? -10.767 25.374 44.110 1.00 79.56 496 LYS A CA 1
ATOM 3744 C C . LYS A 1 496 ? -9.374 26.012 43.972 1.00 79.56 496 LYS A C 1
ATOM 3746 O O . LYS A 1 496 ? -9.281 27.225 43.837 1.00 79.56 496 LYS A O 1
ATOM 3751 N N . THR A 1 497 ? -8.315 25.215 44.054 1.00 82.00 497 THR A N 1
ATOM 3752 C CA . THR A 1 497 ? -6.907 25.638 44.125 1.00 82.00 497 THR A CA 1
ATOM 3753 C C . THR A 1 497 ? -6.018 24.992 43.062 1.00 82.00 497 THR A C 1
ATOM 3755 O O . THR A 1 497 ? -4.906 25.460 42.840 1.00 82.00 497 THR A O 1
ATOM 3758 N N . HIS A 1 498 ? -6.495 23.955 42.368 1.00 85.94 498 HIS A N 1
ATOM 3759 C CA . HIS A 1 498 ? -5.744 23.264 41.320 1.00 85.94 498 HIS A CA 1
ATOM 3760 C C . HIS A 1 498 ? -6.374 23.449 39.937 1.00 85.94 498 HIS A C 1
ATOM 3762 O O . HIS A 1 498 ? -7.453 22.927 39.640 1.00 85.94 498 HIS A O 1
ATOM 3768 N N . MET A 1 499 ? -5.654 24.148 39.059 1.00 89.94 499 MET A N 1
ATOM 3769 C CA . MET A 1 499 ? -6.058 24.426 37.681 1.00 89.94 499 MET A CA 1
ATOM 3770 C C . MET A 1 499 ? -5.236 23.588 36.695 1.00 89.94 499 MET A C 1
ATOM 3772 O O . MET A 1 499 ? -4.025 23.752 36.575 1.00 89.94 499 MET A O 1
ATOM 3776 N N . GLN A 1 500 ? -5.888 22.713 35.938 1.00 84.19 500 GLN A N 1
ATOM 3777 C CA . GLN A 1 500 ? -5.287 21.987 34.825 1.00 84.19 500 GLN A CA 1
ATOM 3778 C C . GLN A 1 500 ? -5.303 22.831 33.544 1.00 84.19 500 GLN A C 1
ATOM 3780 O O . GLN A 1 500 ? -6.360 23.259 33.071 1.00 84.19 500 GLN A O 1
ATOM 3785 N N . LEU A 1 501 ? -4.122 22.993 32.940 1.00 81.00 501 LEU A N 1
ATOM 3786 C CA . LEU A 1 501 ? -3.942 23.596 31.622 1.00 81.00 501 LEU A CA 1
ATOM 3787 C C . LEU A 1 501 ? -2.856 22.828 30.851 1.00 81.00 501 LEU A C 1
ATOM 3789 O O . LEU A 1 501 ? -1.682 22.802 31.225 1.00 81.00 501 LEU A O 1
ATOM 3793 N N . GLY A 1 502 ? -3.258 22.165 29.764 1.00 81.88 502 GLY A N 1
ATOM 3794 C CA . GLY A 1 502 ? -2.377 21.285 28.993 1.00 81.88 502 GLY A CA 1
ATOM 3795 C C . GLY A 1 502 ? -1.988 20.015 29.763 1.00 81.88 502 GLY A C 1
ATOM 3796 O O . GLY A 1 502 ? -2.849 19.249 30.193 1.00 81.88 502 GLY A O 1
ATOM 3797 N N . SER A 1 503 ? -0.683 19.765 29.901 1.00 81.69 503 SER A N 1
ATOM 3798 C CA . SER A 1 503 ? -0.122 18.588 30.590 1.00 81.69 503 SER A CA 1
ATOM 3799 C C . SER A 1 503 ? 0.212 18.820 32.072 1.00 81.69 503 SER A C 1
ATOM 3801 O O . SER A 1 503 ? 0.716 17.904 32.731 1.00 81.69 503 SER A O 1
ATOM 3803 N N . LEU A 1 504 ? -0.059 20.024 32.586 1.00 82.31 504 LEU A N 1
ATOM 3804 C CA . LEU A 1 504 ? 0.276 20.457 33.941 1.00 82.31 504 LEU A CA 1
ATOM 3805 C C . LEU A 1 504 ? -0.980 20.821 34.743 1.00 82.31 504 LEU A C 1
ATOM 3807 O O . LEU A 1 504 ? -1.917 21.429 34.221 1.00 82.31 504 LEU A O 1
ATOM 3811 N N . ASN A 1 505 ? -0.956 20.458 36.023 1.00 87.75 505 ASN A N 1
ATOM 3812 C CA . ASN A 1 505 ? -1.904 20.882 37.045 1.00 87.75 505 ASN A CA 1
ATOM 3813 C C . ASN A 1 505 ? -1.186 21.913 37.929 1.00 87.75 505 ASN A C 1
ATOM 3815 O O . ASN A 1 505 ? -0.198 21.575 38.575 1.00 87.75 505 ASN A O 1
ATOM 3819 N N . TYR A 1 506 ? -1.640 23.161 37.932 1.00 88.00 506 TYR A N 1
ATOM 3820 C CA . TYR A 1 506 ? -1.028 24.273 38.660 1.00 88.00 506 TYR A CA 1
ATOM 3821 C C . TYR A 1 506 ? -1.735 24.508 39.996 1.00 88.00 506 TYR A C 1
ATOM 3823 O O . TYR A 1 506 ? -2.961 24.580 40.025 1.00 88.00 506 TYR A O 1
ATOM 3831 N N . ASP A 1 507 ? -0.965 24.680 41.069 1.00 90.62 507 ASP A N 1
ATOM 3832 C CA . ASP A 1 507 ? -1.446 25.093 42.393 1.00 90.62 507 ASP A CA 1
ATOM 3833 C C . ASP A 1 507 ? -1.573 26.626 42.416 1.00 90.62 507 ASP A C 1
ATOM 3835 O O . ASP A 1 507 ? -0.603 27.358 42.641 1.00 90.62 507 ASP A O 1
ATOM 3839 N N . THR A 1 508 ? -2.770 27.127 42.104 1.00 90.19 508 THR A N 1
ATOM 3840 C CA . THR A 1 508 ? -3.042 28.563 41.976 1.00 90.19 508 THR A CA 1
ATOM 3841 C C . THR A 1 508 ? -2.960 29.281 43.318 1.00 90.19 508 THR A C 1
ATOM 3843 O O . THR A 1 508 ? -2.503 30.419 43.354 1.00 90.19 508 THR A O 1
ATOM 3846 N N . ALA A 1 509 ? -3.287 28.616 44.430 1.00 87.19 509 ALA A N 1
ATOM 3847 C CA . ALA A 1 509 ? -3.170 29.192 45.770 1.00 87.19 509 ALA A CA 1
ATOM 3848 C C . ALA A 1 509 ? -1.705 29.457 46.156 1.00 87.19 509 ALA A C 1
ATOM 3850 O O . ALA A 1 509 ? -1.366 30.526 46.671 1.00 87.19 509 ALA A O 1
ATOM 3851 N N . LYS A 1 510 ? -0.804 28.515 45.863 1.00 88.69 510 LYS A N 1
ATOM 3852 C CA . LYS A 1 510 ? 0.637 28.674 46.096 1.00 88.69 510 LYS A CA 1
ATOM 3853 C C . LYS A 1 510 ? 1.269 29.704 45.164 1.00 88.69 510 LYS A C 1
ATOM 3855 O O . LYS A 1 510 ? 2.140 30.451 45.609 1.00 88.69 510 LYS A O 1
ATOM 3860 N N . ILE A 1 511 ? 0.816 29.782 43.910 1.00 89.19 511 ILE A N 1
ATOM 3861 C CA . ILE A 1 511 ? 1.240 30.819 42.954 1.00 89.19 511 ILE A CA 1
ATOM 3862 C C . ILE A 1 511 ? 0.784 32.202 43.433 1.00 89.19 511 ILE A C 1
ATOM 3864 O O . ILE A 1 511 ? 1.611 33.111 43.514 1.00 89.19 511 ILE A O 1
ATOM 3868 N N . GLY A 1 512 ? -0.488 32.345 43.815 1.00 87.88 512 GLY A N 1
ATOM 3869 C CA . GLY A 1 512 ? -1.050 33.593 44.329 1.00 87.88 512 GLY A CA 1
ATOM 3870 C C . GLY A 1 512 ? -0.326 34.082 45.579 1.00 87.88 512 GLY A C 1
ATOM 3871 O O . GLY A 1 512 ? 0.096 35.233 45.634 1.00 87.88 512 GLY A O 1
ATOM 3872 N N . LYS A 1 513 ? -0.044 33.180 46.528 1.00 88.62 513 LYS A N 1
ATOM 3873 C CA . LYS A 1 513 ? 0.749 33.498 47.725 1.00 88.62 513 LYS A CA 1
ATOM 3874 C C . LYS A 1 513 ? 2.208 33.867 47.423 1.00 88.62 513 LYS A C 1
ATOM 3876 O O . LYS A 1 513 ? 2.785 34.661 48.158 1.00 88.62 513 LYS A O 1
ATOM 3881 N N . HIS A 1 514 ? 2.829 33.282 46.397 1.00 87.81 514 HIS A N 1
ATOM 3882 C CA . HIS A 1 514 ? 4.230 33.562 46.061 1.00 87.81 514 HIS A CA 1
ATOM 3883 C C . HIS A 1 514 ? 4.417 34.895 45.326 1.00 87.81 514 HIS A C 1
ATOM 3885 O O . HIS A 1 514 ? 5.423 35.563 45.545 1.00 87.81 514 HIS A O 1
ATOM 3891 N N . TYR A 1 515 ? 3.456 35.282 44.483 1.00 87.38 515 TYR A N 1
ATOM 3892 C CA . TYR A 1 515 ? 3.495 36.521 43.696 1.00 87.38 515 TYR A CA 1
ATOM 3893 C C . TYR A 1 515 ? 2.591 37.641 44.239 1.00 87.38 515 TYR A C 1
ATOM 3895 O O . TYR A 1 515 ? 2.466 38.678 43.591 1.00 87.38 515 TYR A O 1
ATOM 3903 N N . SER A 1 516 ? 1.983 37.447 45.415 1.00 85.44 516 SER A N 1
ATOM 3904 C CA . SER A 1 516 ? 1.031 38.376 46.047 1.00 85.44 516 SER A CA 1
ATOM 3905 C C . SER A 1 516 ? -0.103 38.804 45.103 1.00 85.44 516 SER A C 1
ATOM 3907 O O . SER A 1 516 ? -0.358 39.994 44.930 1.00 85.44 516 SER A O 1
ATOM 3909 N N . LEU A 1 517 ? -0.745 37.823 44.462 1.00 85.75 517 LEU A N 1
ATOM 3910 C CA . LEU A 1 517 ? -1.883 38.032 43.560 1.00 85.75 517 LEU A CA 1
ATOM 3911 C C . LEU A 1 517 ? -3.211 37.998 44.321 1.00 85.75 517 LEU A C 1
ATOM 3913 O O . LEU A 1 517 ? -3.354 37.248 45.288 1.00 85.75 517 LEU A O 1
ATOM 3917 N N . ASP A 1 518 ? -4.195 38.739 43.814 1.00 79.75 518 ASP A N 1
ATOM 3918 C CA . ASP A 1 518 ? -5.580 38.671 44.283 1.00 79.75 518 ASP A CA 1
ATOM 3919 C C . ASP A 1 518 ? -6.199 37.276 44.050 1.00 79.75 518 ASP A C 1
ATOM 3921 O O . ASP A 1 518 ? -5.825 36.547 43.123 1.00 79.75 518 ASP A O 1
ATOM 3925 N N . GLU A 1 519 ? -7.199 36.913 44.860 1.00 72.06 519 GLU A N 1
ATOM 3926 C CA . GLU A 1 519 ? -7.897 35.619 44.757 1.00 72.06 519 GLU A CA 1
ATOM 3927 C C . GLU A 1 519 ? -8.653 35.437 43.424 1.00 72.06 519 GLU A C 1
ATOM 3929 O O . GLU A 1 519 ? -8.825 34.311 42.960 1.00 72.06 519 GLU A O 1
ATOM 3934 N N . ASP A 1 520 ? -9.055 36.537 42.783 1.00 76.56 520 ASP A N 1
ATOM 3935 C CA . ASP A 1 520 ? -9.757 36.608 41.495 1.00 76.56 520 ASP A CA 1
ATOM 3936 C C . ASP A 1 520 ? -8.818 36.845 40.289 1.00 76.56 520 ASP A C 1
ATOM 3938 O O . ASP A 1 520 ? -9.272 37.103 39.171 1.00 76.56 520 ASP A O 1
ATOM 3942 N N . HIS A 1 521 ? -7.496 36.744 40.473 1.00 86.25 521 HIS A N 1
ATOM 3943 C CA . HIS A 1 521 ? -6.541 36.899 39.376 1.00 86.25 521 HIS A CA 1
ATOM 3944 C C . HIS A 1 521 ? -6.725 35.824 38.283 1.00 86.25 521 HIS A C 1
ATOM 3946 O O . HIS A 1 521 ? -6.986 34.650 38.557 1.00 86.25 521 HIS A O 1
ATOM 3952 N N . CYS A 1 522 ? -6.554 36.185 37.006 1.00 89.44 522 CYS A N 1
ATOM 3953 C CA . CYS A 1 522 ? -6.880 35.301 35.885 1.00 89.44 522 CYS A CA 1
ATOM 3954 C C . CYS A 1 522 ? -5.774 34.275 35.574 1.00 89.44 522 CYS A C 1
ATOM 3956 O O . CYS A 1 522 ? -5.091 34.341 34.544 1.00 89.44 522 CYS A O 1
ATOM 3958 N N . TYR A 1 523 ? -5.638 33.264 36.434 1.00 89.38 523 TYR A N 1
ATOM 3959 C CA . TYR A 1 523 ? -4.704 32.144 36.261 1.00 89.38 523 TYR A CA 1
ATOM 3960 C C . TYR A 1 523 ? -4.691 31.511 34.848 1.00 89.38 523 TYR A C 1
ATOM 3962 O O . TYR A 1 523 ? -3.593 31.240 34.359 1.00 89.38 523 TYR A O 1
ATOM 3970 N N . PRO A 1 524 ? -5.824 31.333 34.129 1.00 89.12 524 PRO A N 1
ATOM 3971 C CA . PRO A 1 524 ? -5.827 30.842 32.745 1.00 89.12 524 PRO A CA 1
ATOM 3972 C C . PRO A 1 524 ? -5.006 31.660 31.747 1.00 89.12 524 PRO A C 1
ATOM 3974 O O . PRO A 1 524 ? -4.403 31.096 30.835 1.00 89.12 524 PRO A O 1
ATOM 3977 N N . VAL A 1 525 ? -5.003 32.986 31.906 1.00 87.62 525 VAL A N 1
ATOM 3978 C CA . VAL A 1 525 ? -4.279 33.918 31.033 1.00 87.62 525 VAL A CA 1
ATOM 3979 C C . VAL A 1 525 ? -2.818 34.002 31.474 1.00 87.62 525 VAL A C 1
ATOM 3981 O O . VAL A 1 525 ? -1.925 33.921 30.634 1.00 87.62 525 VAL A O 1
ATOM 3984 N N . LEU A 1 526 ? -2.568 34.070 32.786 1.00 87.44 526 LEU A N 1
ATOM 3985 C CA . LEU A 1 526 ? -1.225 34.154 33.373 1.00 87.44 526 LEU A CA 1
ATOM 3986 C C . LEU A 1 526 ? -0.365 32.897 33.121 1.00 87.44 526 LEU A C 1
ATOM 3988 O O . LEU A 1 526 ? 0.840 32.998 32.887 1.00 87.44 526 LEU A O 1
ATOM 3992 N N . LEU A 1 527 ? -0.974 31.707 33.164 1.00 88.25 527 LEU A N 1
ATOM 3993 C CA . LEU A 1 527 ? -0.297 30.409 33.007 1.00 88.25 527 LEU A CA 1
ATOM 3994 C C . LEU A 1 527 ? -0.318 29.880 31.563 1.00 88.25 527 LEU A C 1
ATOM 3996 O O . LEU A 1 527 ? 0.108 28.756 31.294 1.00 88.25 527 LEU A O 1
ATOM 4000 N N . SER A 1 528 ? -0.806 30.685 30.621 1.00 84.06 528 SER A N 1
ATOM 4001 C CA . SER A 1 528 ? -0.815 30.365 29.198 1.00 84.06 528 SER A CA 1
ATOM 4002 C C . SER A 1 528 ? 0.587 30.453 28.585 1.00 84.06 528 SER A C 1
ATOM 4004 O O . SER A 1 528 ? 1.275 31.464 28.704 1.00 84.06 528 SER A O 1
ATOM 4006 N N . ILE A 1 529 ? 0.972 29.436 27.805 1.00 79.56 529 ILE A N 1
ATOM 4007 C CA . ILE A 1 529 ? 2.141 29.520 26.907 1.00 79.56 529 ILE A CA 1
ATOM 4008 C C . ILE A 1 529 ? 1.879 30.385 25.660 1.00 79.56 529 ILE A C 1
ATOM 4010 O O . ILE A 1 529 ? 2.825 30.834 25.013 1.00 79.56 529 ILE A O 1
ATOM 4014 N N . LYS A 1 530 ? 0.605 30.625 25.307 1.00 77.94 530 LYS A N 1
ATOM 4015 C CA . LYS A 1 530 ? 0.217 31.561 24.240 1.00 77.94 530 LYS A CA 1
ATOM 4016 C C . LYS A 1 530 ? 0.406 32.994 24.734 1.00 77.94 530 LYS A C 1
ATOM 4018 O O . LYS A 1 530 ? 0.075 33.284 25.881 1.00 77.94 530 LYS A O 1
ATOM 4023 N N . LYS A 1 531 ? 0.882 33.888 23.862 1.00 74.62 531 LYS A N 1
ATOM 4024 C CA . LYS A 1 531 ? 1.137 35.308 24.164 1.00 74.62 531 LYS A CA 1
ATOM 4025 C C . LYS A 1 531 ? 0.077 36.226 23.542 1.00 74.62 531 LYS A C 1
ATOM 4027 O O . LYS A 1 531 ? -0.571 35.860 22.563 1.00 74.62 531 LYS A O 1
ATOM 4032 N N . GLY A 1 532 ? -0.052 37.440 24.081 1.00 72.25 532 GLY A N 1
ATOM 4033 C CA . GLY A 1 532 ? -0.920 38.487 23.529 1.00 72.25 532 GLY A CA 1
ATOM 4034 C C . GLY A 1 532 ? -2.399 38.087 23.490 1.00 72.25 532 GLY A C 1
ATOM 4035 O O . GLY A 1 532 ? -2.880 37.376 24.371 1.00 72.25 532 GLY A O 1
ATOM 4036 N N . GLY A 1 533 ? -3.122 38.518 22.451 1.00 70.31 533 GLY A N 1
ATOM 4037 C CA . GLY A 1 533 ? -4.563 38.263 22.309 1.00 70.31 533 GLY A CA 1
ATOM 4038 C C . GLY A 1 533 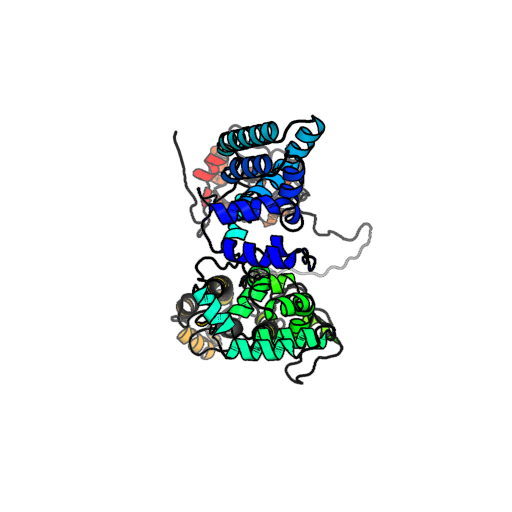? -4.958 36.780 22.364 1.00 70.31 533 GLY A C 1
ATOM 4039 O O . GLY A 1 533 ? -6.029 36.453 22.867 1.00 70.31 533 GLY A O 1
ATOM 4040 N N . ALA A 1 534 ? -4.068 35.867 21.959 1.00 76.44 534 ALA A N 1
ATOM 4041 C CA . ALA A 1 534 ? -4.329 34.428 21.996 1.00 76.44 534 ALA A CA 1
ATOM 4042 C C . ALA A 1 534 ? -4.383 33.844 23.423 1.00 76.44 534 ALA A C 1
ATOM 4044 O O . ALA A 1 534 ? -4.934 32.758 23.608 1.00 76.44 534 ALA A O 1
ATOM 4045 N N . ALA A 1 535 ? -3.843 34.548 24.428 1.00 79.50 535 ALA A N 1
ATOM 4046 C CA . ALA A 1 535 ? -4.016 34.201 25.839 1.00 79.50 535 ALA A CA 1
ATOM 4047 C C . ALA A 1 535 ? -5.419 34.579 26.344 1.00 79.50 535 ALA A C 1
ATOM 4049 O O . ALA A 1 535 ? -6.038 33.810 27.074 1.00 79.50 535 ALA A O 1
ATOM 4050 N N . LEU A 1 536 ? -5.968 35.717 25.896 1.00 82.50 536 LEU A N 1
ATOM 4051 C CA . LEU A 1 536 ? -7.300 36.200 26.296 1.00 82.50 536 LEU A CA 1
ATOM 4052 C C . LEU A 1 536 ? -8.431 35.258 25.868 1.00 82.50 536 LEU A C 1
ATOM 4054 O O . LEU A 1 536 ? -9.487 35.241 26.498 1.00 82.50 536 LEU A O 1
ATOM 4058 N N . ALA A 1 537 ? -8.213 34.421 24.851 1.00 82.81 537 ALA A N 1
ATOM 4059 C CA . ALA A 1 537 ? -9.127 33.340 24.489 1.00 82.81 537 ALA A CA 1
ATOM 4060 C C . ALA A 1 537 ? -9.411 32.375 25.660 1.00 82.81 537 ALA A C 1
ATOM 4062 O O . ALA A 1 537 ? -10.493 31.796 25.715 1.00 82.81 537 ALA A O 1
ATOM 4063 N N . LEU A 1 538 ? -8.478 32.227 26.608 1.00 81.69 538 LEU A N 1
ATOM 4064 C CA . LEU A 1 538 ? -8.607 31.367 27.790 1.00 81.69 538 LEU A CA 1
ATOM 4065 C C . LEU A 1 538 ? -9.288 32.058 28.987 1.00 81.69 538 LEU A C 1
ATOM 4067 O O . LEU A 1 538 ? -9.565 31.387 29.978 1.00 81.69 538 LEU A O 1
ATOM 4071 N N . CYS A 1 539 ? -9.567 33.365 28.920 1.00 84.44 539 CYS A N 1
ATOM 4072 C CA . CYS A 1 539 ? -10.202 34.109 30.010 1.00 84.44 539 CYS A CA 1
ATOM 4073 C C . CYS A 1 539 ? -11.654 33.631 30.249 1.00 84.44 539 CYS A C 1
ATOM 4075 O O . CYS A 1 539 ? -12.491 33.779 29.355 1.00 84.44 539 CYS A O 1
ATOM 4077 N N . PRO A 1 540 ? -12.005 33.090 31.432 1.00 81.88 540 PRO A N 1
ATOM 4078 C CA . PRO A 1 540 ? -13.363 32.609 31.690 1.00 81.88 540 PRO A CA 1
ATOM 4079 C C . PRO A 1 540 ? -14.389 33.738 31.887 1.00 81.88 540 PRO A C 1
ATOM 4081 O O . PRO A 1 540 ? -15.555 33.546 31.528 1.00 81.88 540 PRO A O 1
ATOM 4084 N N . HIS A 1 541 ? -13.923 34.899 32.366 1.00 83.88 541 HIS A N 1
ATOM 4085 C CA . HIS A 1 541 ? -14.688 36.096 32.750 1.00 83.88 541 HIS A CA 1
ATOM 4086 C C . HIS A 1 541 ? -14.598 37.234 31.716 1.00 83.88 541 HIS A C 1
ATOM 4088 O O . HIS A 1 541 ? -14.750 38.408 32.046 1.00 83.88 541 HIS A O 1
ATOM 4094 N N . TRP A 1 542 ? -14.289 36.923 30.451 1.00 81.81 542 TRP A N 1
ATOM 4095 C CA . TRP A 1 542 ? -14.074 37.957 29.436 1.00 81.81 542 TRP A CA 1
ATOM 4096 C C . TRP A 1 542 ? -15.291 38.886 29.283 1.00 81.81 542 TRP A C 1
ATOM 4098 O O . TRP A 1 542 ? -16.388 38.433 28.955 1.00 81.81 542 TRP A O 1
ATOM 4108 N N . GLY A 1 543 ? -15.059 40.191 29.458 1.00 76.25 543 GLY A N 1
ATOM 4109 C CA . GLY A 1 543 ? -16.093 41.232 29.423 1.00 76.25 543 GLY A CA 1
ATOM 4110 C C . GLY A 1 543 ? -16.586 41.696 30.800 1.00 76.25 543 GLY A C 1
ATOM 4111 O O . GLY A 1 543 ? -17.246 42.730 30.874 1.00 76.25 543 GLY A O 1
ATOM 4112 N N . GLU A 1 544 ? -16.237 40.998 31.882 1.00 83.44 544 GLU A N 1
ATOM 4113 C CA . GLU A 1 544 ? -16.488 41.444 33.259 1.00 83.44 544 GLU A CA 1
ATOM 4114 C C . GLU A 1 544 ? -15.475 42.540 33.681 1.00 83.44 544 GLU A C 1
ATOM 4116 O O . GLU A 1 544 ? -14.402 42.664 33.069 1.00 83.44 544 GLU A O 1
ATOM 4121 N N . PRO A 1 545 ? -15.774 43.368 34.706 1.00 77.69 545 PRO A N 1
ATOM 4122 C CA . PRO A 1 545 ? -14.834 44.365 35.224 1.00 77.69 545 PRO A CA 1
ATOM 4123 C C . PRO A 1 545 ? -13.477 43.735 35.571 1.00 77.69 545 PRO A C 1
ATOM 4125 O O . PRO A 1 545 ? -13.415 42.674 36.180 1.00 77.69 545 PRO A O 1
ATOM 4128 N N . GLY A 1 546 ? -12.377 44.360 35.142 1.00 78.31 546 GLY A N 1
ATOM 4129 C CA . GLY A 1 546 ? -11.028 43.798 35.310 1.00 78.31 546 GLY A CA 1
ATOM 4130 C C . GLY A 1 546 ? -10.612 42.745 34.266 1.00 78.31 546 GLY A C 1
ATOM 4131 O O . GLY A 1 546 ? -9.427 42.420 34.203 1.00 78.31 546 GLY A O 1
ATOM 4132 N N . HIS A 1 547 ? -11.516 42.297 33.382 1.00 85.75 547 HIS A N 1
ATOM 4133 C CA . HIS A 1 547 ? -11.270 41.262 32.360 1.00 85.75 547 HIS A CA 1
ATOM 4134 C C . HIS A 1 547 ? -11.583 41.708 30.914 1.00 85.75 547 HIS A C 1
ATOM 4136 O O . HIS A 1 547 ? -11.963 40.901 30.066 1.00 85.75 547 HIS A O 1
ATOM 4142 N N . THR A 1 548 ? -11.419 42.997 30.605 1.00 78.75 548 THR A N 1
ATOM 4143 C CA . THR A 1 548 ? -11.802 43.606 29.311 1.00 78.75 548 THR A CA 1
ATOM 4144 C C . THR A 1 548 ? -10.664 43.782 28.295 1.00 78.75 548 THR A C 1
ATOM 4146 O O . THR A 1 548 ? -10.917 44.121 27.141 1.00 78.75 548 THR A O 1
ATOM 4149 N N . SER A 1 549 ? -9.403 43.592 28.693 1.00 81.50 549 SER A N 1
ATOM 4150 C CA . SER A 1 549 ? -8.213 43.755 27.843 1.00 81.50 549 SER A CA 1
ATOM 4151 C C . SER A 1 549 ? -7.001 43.015 28.428 1.00 81.50 549 SER A C 1
ATOM 4153 O O . SER A 1 549 ? -7.041 42.593 29.582 1.00 81.50 549 SER A O 1
ATOM 4155 N N . LEU A 1 550 ? -5.895 42.899 27.681 1.00 78.88 550 LEU A N 1
ATOM 4156 C CA . LEU A 1 550 ? -4.630 42.340 28.200 1.00 78.88 550 LEU A CA 1
ATOM 4157 C C . LEU A 1 550 ? -3.993 43.212 29.303 1.00 78.88 550 LEU A C 1
ATOM 4159 O O . LEU A 1 550 ? -3.209 42.711 30.098 1.00 78.88 550 LEU A O 1
ATOM 4163 N N . ALA A 1 551 ? -4.322 44.506 29.339 1.00 79.25 551 ALA A N 1
ATOM 4164 C CA . ALA A 1 551 ? -3.826 45.464 30.327 1.00 79.25 551 ALA A CA 1
ATOM 4165 C C . ALA A 1 551 ? -4.778 45.642 31.525 1.00 79.25 551 ALA A C 1
ATOM 4167 O O . ALA A 1 551 ? -4.500 46.443 32.414 1.00 79.25 551 ALA A O 1
ATOM 4168 N N . SER A 1 552 ? -5.910 44.932 31.545 1.00 81.81 552 SER A N 1
ATOM 4169 C CA . SER A 1 552 ? -6.853 44.987 32.661 1.00 81.81 552 SER A CA 1
ATOM 4170 C C . SER A 1 552 ? -6.264 44.271 33.878 1.00 81.81 552 SER A C 1
ATOM 4172 O O . SER A 1 552 ? -5.606 43.245 33.731 1.00 81.81 552 SER A O 1
ATOM 4174 N N . GLU A 1 553 ? -6.514 44.812 35.070 1.00 80.75 553 GLU A N 1
ATOM 4175 C CA . GLU A 1 553 ? -5.886 44.444 36.351 1.00 80.75 553 GLU A CA 1
ATOM 4176 C C . GLU A 1 553 ? -5.730 42.930 36.585 1.00 80.75 553 GLU A C 1
ATOM 4178 O O . GLU A 1 553 ? -4.647 42.463 36.935 1.00 80.75 553 GLU A O 1
ATOM 4183 N N . LYS A 1 554 ? -6.765 42.136 36.285 1.00 83.94 554 LYS A N 1
ATOM 4184 C CA . LYS A 1 554 ? -6.774 40.682 36.516 1.00 83.94 554 LYS A CA 1
ATOM 4185 C C . LYS A 1 554 ? -6.021 39.867 35.452 1.00 83.94 554 LYS A C 1
ATOM 4187 O O . LYS A 1 554 ? -5.908 38.654 35.594 1.00 83.94 554 LYS A O 1
ATOM 4192 N N . HIS A 1 555 ? -5.492 40.505 34.405 1.00 85.94 555 HIS A N 1
ATOM 4193 C CA . HIS A 1 555 ? -4.634 39.907 33.369 1.00 85.94 555 HIS A CA 1
ATOM 4194 C C . HIS A 1 555 ? -3.166 40.370 33.439 1.00 85.94 555 HIS A C 1
ATOM 4196 O O . HIS A 1 555 ? -2.336 39.855 32.688 1.00 85.94 555 HIS A O 1
ATOM 4202 N N . VAL A 1 556 ? -2.829 41.336 34.303 1.00 81.69 556 VAL A N 1
ATOM 4203 C CA . VAL A 1 556 ? -1.472 41.898 34.386 1.00 81.69 556 VAL A CA 1
ATOM 4204 C C . VAL A 1 556 ? -0.506 40.897 35.021 1.00 81.69 556 VAL A C 1
ATOM 4206 O O . VAL A 1 556 ? -0.653 40.513 36.177 1.00 81.69 556 VAL A O 1
ATOM 4209 N N . THR A 1 557 ? 0.538 40.521 34.285 1.00 82.81 557 THR A N 1
ATOM 4210 C CA . THR A 1 557 ? 1.630 39.687 34.802 1.00 82.81 557 THR A CA 1
ATOM 4211 C C . THR A 1 557 ? 2.330 40.373 35.991 1.00 82.81 557 THR A C 1
ATOM 4213 O O . THR A 1 557 ? 2.742 41.529 35.850 1.00 82.81 557 THR A O 1
ATOM 4216 N N . PRO A 1 558 ? 2.523 39.697 37.143 1.00 83.00 558 PRO A N 1
ATOM 4217 C CA . PRO A 1 558 ? 3.163 40.299 38.309 1.00 83.00 558 PRO A CA 1
ATOM 4218 C C . PRO A 1 558 ? 4.640 40.625 38.056 1.00 83.00 558 PRO A C 1
ATOM 4220 O O . PRO A 1 558 ? 5.304 40.043 37.191 1.00 83.00 558 PRO A O 1
ATOM 4223 N N . LYS A 1 559 ? 5.182 41.543 38.863 1.00 74.25 559 LYS A N 1
ATOM 4224 C CA . LYS A 1 559 ? 6.625 41.824 38.880 1.00 74.25 559 LYS A CA 1
ATOM 4225 C C . LYS A 1 559 ? 7.390 40.541 39.239 1.00 74.25 559 LYS A C 1
ATOM 4227 O O . LYS A 1 559 ? 6.934 39.752 40.058 1.00 74.25 559 LYS A O 1
ATOM 4232 N N . GLU A 1 560 ? 8.538 40.338 38.592 1.00 81.56 560 GLU A N 1
ATOM 4233 C CA . GLU A 1 560 ? 9.415 39.164 38.775 1.00 81.56 560 GLU A CA 1
ATOM 4234 C C . GLU A 1 560 ? 8.797 37.796 38.392 1.00 81.56 560 GLU A C 1
ATOM 4236 O O . GLU A 1 560 ? 9.313 36.740 38.768 1.00 81.56 560 GLU A O 1
ATOM 4241 N N . TRP A 1 561 ? 7.725 37.784 37.588 1.00 85.19 561 TRP A N 1
ATOM 4242 C CA . TRP A 1 561 ? 7.114 36.550 37.082 1.00 85.19 561 TRP A CA 1
ATOM 4243 C C . TRP A 1 561 ? 8.115 35.614 36.388 1.00 85.19 561 TRP A C 1
ATOM 4245 O O . TRP A 1 561 ? 8.771 35.981 35.410 1.00 85.19 561 TRP A O 1
ATOM 4255 N N . ASN A 1 562 ? 8.175 34.361 36.847 1.00 85.12 562 ASN A N 1
ATOM 4256 C CA . ASN A 1 562 ? 9.041 33.331 36.284 1.00 85.12 562 ASN A CA 1
ATOM 4257 C C . ASN A 1 562 ? 8.254 32.037 36.035 1.00 85.12 562 ASN A C 1
ATOM 4259 O O . ASN A 1 562 ? 8.178 31.142 36.878 1.00 85.12 562 ASN A O 1
ATOM 4263 N N . TYR A 1 563 ? 7.709 31.922 34.824 1.00 84.06 563 TYR A N 1
ATOM 4264 C CA . TYR A 1 563 ? 6.936 30.760 34.379 1.00 84.06 563 TYR A CA 1
ATOM 4265 C C . TYR A 1 563 ? 7.687 29.421 34.545 1.00 84.06 563 TYR A C 1
ATOM 4267 O O . TYR A 1 563 ? 7.092 28.411 34.920 1.00 84.06 563 TYR A O 1
ATOM 4275 N N . THR A 1 564 ? 9.009 29.406 34.338 1.00 84.12 564 THR A N 1
ATOM 4276 C CA . THR A 1 564 ? 9.845 28.204 34.507 1.00 84.12 564 THR A CA 1
ATOM 4277 C C . THR A 1 564 ? 9.934 27.768 35.971 1.00 84.12 564 THR A C 1
ATOM 4279 O O . THR A 1 564 ? 9.918 26.569 36.251 1.00 84.12 564 THR A O 1
ATOM 4282 N N . HIS A 1 565 ? 10.001 28.719 36.908 1.00 82.81 565 HIS A N 1
ATOM 4283 C CA . HIS A 1 565 ? 9.974 28.444 38.348 1.00 82.81 565 HIS A CA 1
ATOM 4284 C C . HIS A 1 565 ? 8.615 27.870 38.774 1.00 82.81 565 HIS A C 1
ATOM 4286 O O . HIS A 1 565 ? 8.567 26.823 39.424 1.00 82.81 565 HIS A O 1
ATOM 4292 N N . VAL A 1 566 ? 7.516 28.479 38.314 1.00 87.88 566 VAL A N 1
ATOM 4293 C CA . VAL A 1 566 ? 6.146 27.991 38.547 1.00 87.88 566 VAL A CA 1
ATOM 4294 C C . VAL A 1 566 ? 5.980 26.551 38.052 1.00 87.88 566 VAL A C 1
ATOM 4296 O O . VAL A 1 566 ? 5.616 25.674 38.833 1.00 87.88 566 VAL A O 1
ATOM 4299 N N . CYS A 1 567 ? 6.365 26.262 36.804 1.00 84.50 567 CYS A N 1
ATOM 4300 C CA . CYS A 1 567 ? 6.295 24.914 36.225 1.00 84.50 567 CYS A CA 1
ATOM 4301 C C . CYS A 1 567 ? 7.182 23.866 36.929 1.00 84.50 567 CYS A C 1
ATOM 4303 O O . CYS A 1 567 ? 7.011 22.668 36.705 1.00 84.50 567 CYS A O 1
ATOM 4305 N N . ALA A 1 568 ? 8.171 24.291 37.721 1.00 80.81 568 ALA A N 1
ATOM 4306 C CA . ALA A 1 568 ? 9.106 23.401 38.407 1.00 80.81 568 ALA A CA 1
ATOM 4307 C C . ALA A 1 568 ? 8.761 23.154 39.886 1.00 80.81 568 ALA A C 1
ATOM 4309 O O . ALA A 1 568 ? 9.164 22.117 40.415 1.00 80.81 568 ALA A O 1
ATOM 4310 N N . HIS A 1 569 ? 8.051 24.083 40.540 1.00 82.62 569 HIS A N 1
ATOM 4311 C CA . HIS A 1 569 ? 7.840 24.086 41.997 1.00 82.62 569 HIS A CA 1
ATOM 4312 C C . HIS A 1 569 ? 6.378 24.290 42.442 1.00 82.62 569 HIS A C 1
ATOM 4314 O O . HIS A 1 569 ? 6.073 24.115 43.626 1.00 82.62 569 HIS A O 1
ATOM 4320 N N . MET A 1 570 ? 5.481 24.675 41.529 1.00 87.38 570 MET A N 1
ATOM 4321 C CA . MET A 1 570 ? 4.072 25.023 41.798 1.00 87.38 570 MET A CA 1
ATOM 4322 C C . MET A 1 570 ? 3.115 24.409 40.761 1.00 87.38 570 MET A C 1
ATOM 4324 O O . MET A 1 570 ? 1.965 24.824 40.638 1.00 87.38 570 MET A O 1
ATOM 4328 N N . ALA A 1 571 ? 3.600 23.425 40.003 1.00 87.44 571 ALA A N 1
ATOM 4329 C CA . ALA A 1 571 ? 2.808 22.649 39.068 1.00 87.44 571 ALA A CA 1
ATOM 4330 C C . ALA A 1 571 ? 3.242 21.182 39.098 1.00 87.44 571 ALA A C 1
ATOM 4332 O O . ALA A 1 571 ? 4.435 20.872 39.162 1.00 87.44 571 ALA A O 1
ATOM 4333 N N . GLU A 1 572 ? 2.270 20.288 38.998 1.00 84.38 572 GLU A N 1
ATOM 4334 C CA . GLU A 1 572 ? 2.472 18.850 38.903 1.00 84.38 572 GLU A CA 1
ATOM 4335 C C . GLU A 1 572 ? 2.174 18.360 37.487 1.00 84.38 572 GLU A C 1
ATOM 4337 O O . GLU A 1 572 ? 1.366 18.933 36.751 1.00 84.38 572 GLU A O 1
ATOM 4342 N N . LYS A 1 573 ? 2.847 17.283 37.075 1.00 74.12 573 LYS A N 1
ATOM 4343 C CA . LYS A 1 573 ? 2.525 16.618 35.813 1.00 74.12 573 LYS A CA 1
ATOM 4344 C C . LYS A 1 573 ? 1.278 15.769 36.000 1.00 74.12 573 LYS A C 1
ATOM 4346 O O . LYS A 1 573 ? 1.213 14.992 36.943 1.00 74.12 573 LYS A O 1
ATOM 4351 N N . ARG A 1 574 ? 0.349 15.851 35.046 1.00 67.88 574 ARG A N 1
ATOM 4352 C CA . ARG A 1 574 ? -0.791 14.932 34.961 1.00 67.88 574 ARG A CA 1
ATOM 4353 C C . ARG A 1 574 ? -0.309 13.474 34.983 1.00 67.88 574 ARG A C 1
ATOM 4355 O O . ARG A 1 574 ? 0.601 13.127 34.224 1.00 67.88 574 ARG A O 1
ATOM 4362 N N . ASP A 1 575 ? -0.961 12.623 35.773 1.00 48.66 575 ASP A N 1
ATOM 4363 C CA . ASP A 1 575 ? -0.701 11.180 35.762 1.00 48.66 575 ASP A CA 1
ATOM 4364 C C . ASP A 1 575 ? -0.790 10.612 34.338 1.00 48.66 575 ASP A C 1
ATOM 4366 O O . ASP A 1 575 ? -1.747 10.856 33.597 1.00 48.66 575 ASP A O 1
ATOM 4370 N N . GLY A 1 576 ? 0.260 9.890 33.938 1.00 51.00 576 GLY A N 1
ATOM 4371 C CA . GLY A 1 576 ? 0.460 9.402 32.569 1.00 51.00 576 GLY A CA 1
ATOM 4372 C C . GLY A 1 576 ? 1.331 10.286 31.661 1.00 51.00 576 GLY A C 1
ATOM 4373 O O . GLY A 1 576 ? 1.628 9.871 30.544 1.00 51.00 576 GLY A O 1
ATOM 4374 N N . ALA A 1 577 ? 1.797 11.463 32.102 1.00 42.25 577 ALA A N 1
ATOM 4375 C CA . ALA A 1 577 ? 2.722 12.300 31.327 1.00 42.25 577 ALA A CA 1
ATOM 4376 C C . ALA A 1 577 ? 4.202 11.947 31.597 1.00 42.25 577 ALA A C 1
ATOM 4378 O O . ALA A 1 577 ? 4.841 12.486 32.508 1.00 42.25 577 ALA A O 1
ATOM 4379 N N . THR A 1 578 ? 4.785 11.078 30.765 1.00 34.03 578 THR A N 1
ATOM 4380 C CA . THR A 1 578 ? 6.205 10.689 30.831 1.00 34.03 578 THR A CA 1
ATOM 4381 C C . THR A 1 578 ? 7.168 11.892 30.816 1.00 34.03 578 THR A C 1
ATOM 4383 O O . THR A 1 578 ? 6.892 12.987 30.310 1.00 34.03 578 THR A O 1
ATOM 4386 N N . ARG A 1 579 ? 8.329 11.730 31.464 1.00 34.78 579 ARG A N 1
ATOM 4387 C CA . ARG A 1 579 ? 9.396 12.742 31.501 1.00 34.78 579 ARG A CA 1
ATOM 4388 C C . ARG A 1 579 ? 10.355 12.557 30.325 1.00 34.78 579 ARG A C 1
ATOM 4390 O O . ARG A 1 579 ? 11.351 11.859 30.477 1.00 34.78 579 ARG A O 1
ATOM 4397 N N . ASP A 1 580 ? 10.183 13.347 29.271 1.00 32.91 580 ASP A N 1
ATOM 4398 C CA . ASP A 1 580 ? 11.362 13.845 28.562 1.00 32.91 580 ASP A CA 1
ATOM 4399 C C . ASP A 1 580 ? 12.026 14.939 29.407 1.00 32.91 580 ASP A C 1
ATOM 4401 O O . ASP A 1 580 ? 11.646 16.110 29.420 1.00 32.91 580 ASP A O 1
ATOM 4405 N N . ARG A 1 581 ? 13.009 14.515 30.205 1.00 33.28 581 ARG A N 1
ATOM 4406 C CA . ARG A 1 581 ? 13.992 15.388 30.855 1.00 33.28 581 ARG A CA 1
ATOM 4407 C C . ARG A 1 581 ? 15.389 14.923 30.457 1.00 33.28 581 ARG A C 1
ATOM 4409 O O . ARG A 1 581 ? 16.092 14.311 31.258 1.00 33.28 581 ARG A O 1
ATOM 4416 N N . LYS A 1 582 ? 15.837 15.298 29.258 1.00 30.56 582 LYS A N 1
ATOM 4417 C CA . LYS A 1 582 ? 17.271 15.329 28.945 1.00 30.56 582 LYS A CA 1
ATOM 4418 C C . LYS A 1 582 ? 17.812 16.740 29.175 1.00 30.56 582 LYS A C 1
ATOM 4420 O O . LYS A 1 582 ? 17.930 17.548 28.263 1.00 30.56 582 LYS A O 1
ATOM 4425 N N . ARG A 1 583 ? 18.158 17.039 30.434 1.00 33.88 583 ARG A N 1
ATOM 4426 C CA . ARG A 1 583 ? 19.112 18.119 30.730 1.00 33.88 583 ARG A CA 1
ATOM 4427 C C . ARG A 1 583 ? 20.449 17.719 30.096 1.00 33.88 583 ARG A C 1
ATOM 4429 O O . ARG A 1 583 ? 21.051 16.753 30.554 1.00 33.88 583 ARG A O 1
ATOM 4436 N N . LYS A 1 584 ? 20.939 18.482 29.120 1.00 29.20 584 LYS A N 1
ATOM 4437 C CA . LYS A 1 584 ? 22.385 18.654 28.921 1.00 29.20 584 LYS A CA 1
ATOM 4438 C C . LYS A 1 584 ? 22.775 19.977 29.579 1.00 29.20 584 LYS A C 1
ATOM 4440 O O . LYS A 1 584 ? 22.085 20.978 29.410 1.00 29.20 584 LYS A O 1
ATOM 4445 N N . ARG A 1 585 ? 23.818 19.948 30.406 1.00 29.33 585 ARG A N 1
ATOM 4446 C CA . ARG A 1 585 ? 24.346 21.090 31.159 1.00 29.33 585 ARG A CA 1
ATOM 4447 C C . ARG A 1 585 ? 25.870 20.971 31.089 1.00 29.33 585 ARG A C 1
ATOM 4449 O O . ARG A 1 585 ? 26.380 19.935 31.501 1.00 29.33 585 ARG A O 1
ATOM 4456 N N . GLY A 1 586 ? 26.541 22.001 30.576 1.00 31.28 586 GLY A N 1
ATOM 4457 C CA . GLY A 1 586 ? 27.982 22.004 30.288 1.00 31.28 586 GLY A CA 1
ATOM 4458 C C . GLY A 1 586 ? 28.357 21.217 29.016 1.00 31.28 586 GLY A C 1
ATOM 4459 O O . GLY A 1 586 ? 27.711 20.214 28.703 1.00 31.28 586 GLY A O 1
ATOM 4460 N N . ALA A 1 587 ? 29.370 21.622 28.249 1.00 31.75 587 ALA A N 1
ATOM 4461 C CA . ALA A 1 587 ? 30.207 22.830 28.353 1.00 31.75 587 ALA A CA 1
ATOM 4462 C C . ALA A 1 587 ? 29.807 23.865 27.289 1.00 31.75 587 ALA A C 1
ATOM 4464 O O . ALA A 1 587 ? 29.400 23.420 26.194 1.00 31.75 587 ALA A O 1
#